Protein AF-A0A2D8N049-F1 (afdb_monomer)

Foldseek 3Di:
DDDDDDDDDDDDDDDDDDDDDPPDDPDDDPPDPDPEDEDDDDEDPAAAEHAEYEAEDQYEYEHQAEHEYNYEYAQFQYEYEYDPAYEYEYEAAYEQHAAQGEHEYEFANYEYEYDYAADHDPEYHALYEYEYEYAVGEYHELAEPEQHEHLYAYEYEYHDAYEYEYFEYYQDYLALQRGYEYEEAHEYEQDNNQHNVHNPPQCGQEYAWQDEYEHEQEEYEHADGGPVPHDHDDDAWRQHPVRFGTAYYYYPQGKYKYHWAFDPQAKDKDQDDPPDLRYQHAFIKIKHPFAPKGWTKIKMKTHCPHPPDQDFFALWQTKMAIDTMATAWIKMKTQHGVVSCVVSVHDQVLKFKWDDDPRWTDTQVWDADPVRSMTMRGTDGDGGMIITGNDGDGGDPPADWAAACQQVQAADRDLVSLVQLVCVVPVVHDGRLFVNNQQQQNPQDRDNVSSVQSCCVHPVVHDGGDPPHVWIDGDDVPPDHDTGHNDRDYID

Radius of gyration: 32.82 Å; Cα contacts (8 Å, |Δi|>4): 1382; chains: 1; bounding box: 80×51×100 Å

Secondary structure (DSSP, 8-state):
----------------------------------S-EE--SSPBPPP-S-S-EE--SS-EEEE-S-EEE-S-EE-TT-EEEE-TTPEEEE-S-EES-STT-EEEEEEESSEEEE-PSSS--EE--TT-EEEEEEES-EEEEEEEEE--SSS-EEEEEEETT-EEEEEEEE---SSGGG--EEEEEEEEEE----BTTBTT-TTTT-EE-SSEEEEEEEEEEEEE--TT-S--------B-TTS-BSEEEEETT-EEEEEEEE-SSS-EEESS-TT-SS---BTEEEEEEEES-EEEEEEEEEPTT-TTSPS-EEEEEEEEEEEEEE-SEEEEEEE--HHHHHHHT--GGG-EEEEEETTEEEE--PEEETTTTEEEEEEE---SEEEEEEEEPPPPPPPPPB-TT-TT-SSS--HHHHHHHHHHHHH--PPPSBHHHH-SS-SSS--HHHHHHHHHHHHH--PPPPSS-SS-BPPPSSS--S--BS------

Mean predicted aligned error: 14.97 Å

Solvent-accessible surface area (backbone atoms only — not comparable to full-atom values): 25333 Å² total; per-residue (Å²): 134,88,83,88,86,88,84,85,91,83,89,84,90,88,90,83,93,79,92,74,89,78,84,78,80,90,68,85,87,76,94,60,94,52,85,60,51,81,62,84,80,71,73,50,69,73,56,66,78,47,37,21,48,38,43,39,83,74,26,46,34,47,31,62,42,64,26,47,27,61,41,59,30,40,29,27,21,14,37,39,40,30,25,78,64,8,38,43,35,38,48,39,38,33,35,46,10,49,64,64,22,58,14,38,38,39,26,37,47,13,34,43,37,41,56,65,58,62,94,50,48,54,35,41,20,38,50,12,36,34,39,39,36,27,36,49,7,37,40,41,34,50,41,56,50,40,31,21,60,70,63,9,26,34,37,35,41,29,29,62,75,8,36,38,40,27,8,23,40,33,22,41,39,96,51,34,67,23,25,12,38,38,37,21,19,22,41,38,37,25,41,71,46,56,39,52,89,40,81,82,58,69,60,30,5,27,43,31,68,47,12,37,43,32,7,40,64,26,54,22,34,35,69,42,55,17,98,66,33,70,44,49,76,91,77,69,64,30,60,29,78,90,75,48,55,13,26,56,41,34,35,76,38,2,29,25,36,44,43,63,40,80,42,82,28,63,76,46,47,51,61,53,45,98,86,58,87,72,67,55,36,27,54,15,41,36,40,28,76,39,38,76,44,39,54,30,43,30,44,28,41,35,8,83,74,16,90,85,54,77,83,52,66,36,74,60,52,47,32,37,43,35,42,69,47,49,44,71,24,26,31,43,36,37,27,49,39,63,67,50,29,52,76,71,71,47,56,76,90,51,47,39,40,29,37,52,54,94,87,19,40,42,77,59,82,33,52,69,42,79,93,65,46,29,39,37,36,74,61,47,57,78,67,39,43,37,34,39,19,56,43,55,48,63,43,72,74,80,70,57,50,36,38,31,36,24,25,81,37,78,40,61,76,52,76,63,27,32,50,47,51,49,32,31,77,74,69,71,42,74,76,54,46,19,43,51,14,42,23,21,75,68,78,61,62,81,52,73,63,24,30,51,48,49,48,33,27,76,75,70,71,44,73,74,49,54,75,24,47,96,47,63,31,47,79,57,82,69,79,75,61,84,63,54,55,85,44,61,85,40,70,116

pLDDT: mean 78.13, std 20.25, range [21.97, 98.19]

Sequence (492 aa):
MKKLLAITVGALLAVGPGSAWAETFTGAISTDWHTGGNWSGGRVPNLTGVNGANITNGRTADVTRDTAFHGDFDMSNATVNITNGAQLTFHSNSWWGRPGTYSRINIIDATLSQAFGANSHFGMGNNGTAEMTLDNGVFLNSDTIKNGNDNSRMIINMLNDSLIDGSMLYLRHENPSRSGIIRGTGTITLSQKARPGNPGDTRAGHMRNNGRVEADGGLLAITSFGPGGLLDDNDWPVRMNDGNYAGWYASNGGELSLAALAWDGARINWGEPSSDSTVNVINSLGFFRASNPAGSLAGSLLAVDNGSVQPGLSNAVGVWNLSGATFTSADLEIRFDAQAASRLGVAEPDLKLFQFIDGGWVDLGAAVNRGRDIITARGITSLSQFAVAEGAVAPLPPLPVFLRGDPDGNGTVQLTDGIFLLNFLFLGGDSPGCFDAADADNNGTIQMTDGIYLLNYLFLGGAPPPEPFEGCGPDPAEPADKLGCESFSSCP

Structure (mmCIF, N/CA/C/O backbone):
data_AF-A0A2D8N049-F1
#
_entry.id   AF-A0A2D8N049-F1
#
loop_
_atom_site.group_PDB
_atom_site.id
_atom_site.type_symbol
_atom_site.label_atom_id
_atom_site.label_alt_id
_atom_site.label_comp_id
_atom_site.label_asym_id
_atom_site.label_entity_id
_atom_site.label_seq_id
_atom_site.pdbx_PDB_ins_code
_atom_site.Cartn_x
_atom_site.Cartn_y
_atom_site.Cartn_z
_atom_site.occupancy
_atom_site.B_iso_or_equiv
_atom_site.auth_seq_id
_atom_site.auth_comp_id
_atom_site.auth_asym_id
_atom_site.auth_atom_id
_atom_site.pdbx_PDB_model_num
ATOM 1 N N . MET A 1 1 ? -46.817 32.145 3.302 1.00 33.03 1 MET A N 1
ATOM 2 C CA . MET A 1 1 ? -47.670 31.448 2.310 1.00 33.03 1 MET A CA 1
ATOM 3 C C . MET A 1 1 ? -47.210 29.993 2.253 1.00 33.03 1 MET A C 1
ATOM 5 O O . MET A 1 1 ? -46.072 29.778 1.887 1.00 33.03 1 MET A O 1
ATOM 9 N N . LYS A 1 2 ? -47.926 29.089 2.950 1.00 27.33 2 LYS A N 1
ATOM 10 C CA . LYS A 1 2 ? -48.630 27.889 2.417 1.00 27.33 2 LYS A CA 1
ATOM 11 C C . LYS A 1 2 ? -47.679 26.884 1.717 1.00 27.33 2 LYS A C 1
ATOM 13 O O . LYS A 1 2 ? -47.081 27.252 0.724 1.00 27.33 2 LYS A O 1
ATOM 18 N N . LYS A 1 3 ? -47.553 25.612 2.127 1.00 28.89 3 LYS A N 1
ATOM 19 C CA . LYS A 1 3 ? -48.601 24.675 2.585 1.00 28.89 3 LYS A CA 1
ATOM 20 C C . LYS A 1 3 ? -48.090 23.590 3.553 1.00 28.89 3 LYS A C 1
ATOM 22 O O . LYS A 1 3 ? -47.014 23.039 3.371 1.00 28.89 3 LYS A O 1
ATOM 27 N N . LEU A 1 4 ? -48.975 23.275 4.502 1.00 25.58 4 LEU A N 1
ATOM 28 C CA . LEU A 1 4 ? -49.137 22.024 5.247 1.00 25.58 4 LEU A CA 1
ATOM 29 C C . LEU A 1 4 ? -49.405 20.852 4.284 1.00 25.58 4 LEU A C 1
ATOM 31 O O . LEU A 1 4 ? -50.152 21.041 3.320 1.00 25.58 4 LEU A O 1
ATOM 35 N N . LEU A 1 5 ? -48.979 19.638 4.642 1.00 25.19 5 LEU A N 1
ATOM 36 C CA . LEU A 1 5 ? -49.788 18.445 4.379 1.00 25.19 5 LEU A CA 1
ATOM 37 C C . LEU A 1 5 ? -49.654 17.437 5.528 1.00 25.19 5 LEU A C 1
ATOM 39 O O . LEU A 1 5 ? -48.567 16.968 5.846 1.00 25.19 5 LEU A O 1
ATOM 43 N N . ALA A 1 6 ? -50.794 17.165 6.155 1.00 24.06 6 ALA A N 1
ATOM 44 C CA . ALA A 1 6 ? -51.023 16.129 7.146 1.00 24.06 6 ALA A CA 1
ATOM 45 C C . ALA A 1 6 ? -51.630 14.901 6.451 1.00 24.06 6 ALA A C 1
ATOM 47 O O . ALA A 1 6 ? -52.465 15.080 5.565 1.00 24.06 6 ALA A O 1
ATOM 48 N N . ILE A 1 7 ? -51.263 13.690 6.880 1.00 25.75 7 ILE A N 1
ATOM 49 C CA . ILE A 1 7 ? -52.009 12.447 6.606 1.00 25.75 7 ILE A CA 1
ATOM 50 C C . ILE A 1 7 ? -51.963 11.604 7.897 1.00 25.75 7 ILE A C 1
ATOM 52 O O . ILE A 1 7 ? -50.892 11.175 8.306 1.00 25.75 7 ILE A O 1
ATOM 56 N N . THR A 1 8 ? -52.970 11.721 8.767 1.00 24.73 8 THR A N 1
ATOM 57 C CA . THR A 1 8 ? -54.138 10.831 8.988 1.00 24.73 8 THR A CA 1
ATOM 58 C C . THR A 1 8 ? -53.817 9.462 9.602 1.00 24.73 8 THR A C 1
ATOM 60 O O . THR A 1 8 ? -53.260 8.578 8.961 1.00 24.73 8 THR A O 1
ATOM 63 N N . VAL A 1 9 ? -54.262 9.295 10.852 1.00 24.02 9 VAL A N 1
ATOM 64 C CA . VAL A 1 9 ? -54.361 8.038 11.607 1.00 24.02 9 VAL A CA 1
ATOM 65 C C . VAL A 1 9 ? -55.525 7.201 11.068 1.00 24.02 9 VAL A C 1
ATOM 67 O O . VAL A 1 9 ? -56.626 7.721 10.896 1.00 24.02 9 VAL A O 1
ATOM 70 N N . GLY A 1 10 ? -55.305 5.900 10.876 1.00 25.27 10 GLY A N 1
ATOM 71 C CA . GLY A 1 10 ? -56.355 4.911 10.640 1.00 25.27 10 GLY A CA 1
ATOM 72 C C . GLY A 1 10 ? -55.959 3.566 11.245 1.00 25.27 10 GLY A C 1
ATOM 73 O O . GLY A 1 10 ? -54.978 2.963 10.825 1.00 25.27 10 GLY A O 1
ATOM 74 N N . ALA A 1 11 ? -56.716 3.112 12.242 1.00 25.50 11 ALA A N 1
ATOM 75 C CA . ALA A 1 11 ? -56.619 1.781 12.827 1.00 25.50 11 ALA A CA 1
ATOM 76 C C . ALA A 1 11 ? -57.795 0.920 12.340 1.00 25.50 11 ALA A C 1
ATOM 78 O O . ALA A 1 11 ? -58.932 1.361 12.490 1.00 25.50 11 ALA A O 1
ATOM 79 N N . LEU A 1 12 ? -57.537 -0.297 11.830 1.00 23.84 12 LEU A N 1
ATOM 80 C CA . LEU A 1 12 ? -58.365 -1.494 12.080 1.00 23.84 12 LEU A CA 1
ATOM 81 C C . LEU A 1 12 ? -57.677 -2.810 11.628 1.00 23.84 12 LEU A C 1
ATOM 83 O O . LEU A 1 12 ? -57.469 -3.051 10.446 1.00 23.84 12 LEU A O 1
ATOM 87 N N . LEU A 1 13 ? -57.334 -3.620 12.636 1.00 24.28 13 LEU A N 1
ATOM 88 C CA . LEU A 1 13 ? -57.283 -5.091 12.787 1.00 24.28 13 LEU A CA 1
ATOM 89 C C . LEU A 1 13 ? -57.446 -6.036 11.569 1.00 24.28 13 LEU A C 1
ATOM 91 O O . LEU A 1 13 ? -58.501 -6.053 10.945 1.00 24.28 13 LEU A O 1
ATOM 95 N N . ALA A 1 14 ? -56.514 -6.997 11.429 1.00 25.44 14 ALA A N 1
ATOM 96 C CA . ALA A 1 14 ? -56.786 -8.451 11.435 1.00 25.44 14 ALA A CA 1
ATOM 97 C C . ALA A 1 14 ? -55.479 -9.273 11.583 1.00 25.44 14 ALA A C 1
ATOM 99 O O . ALA A 1 14 ? -54.392 -8.804 11.268 1.00 25.44 14 ALA A O 1
ATOM 100 N N . VAL A 1 15 ? -55.615 -10.486 12.122 1.00 26.17 15 VAL A N 1
ATOM 101 C CA . VAL A 1 15 ? -54.620 -11.307 12.836 1.00 26.17 15 VAL A CA 1
ATOM 102 C C . VAL A 1 15 ? -53.973 -12.372 11.933 1.00 26.17 15 VAL A C 1
ATOM 104 O O . VAL A 1 15 ? -54.660 -12.968 11.109 1.00 26.17 15 VAL A O 1
ATOM 107 N N . GLY A 1 16 ? -52.695 -12.695 12.174 1.00 26.72 16 GLY A N 1
ATOM 108 C CA . GLY A 1 16 ? -52.032 -13.932 11.728 1.00 26.72 16 GLY A CA 1
ATOM 109 C C . GLY A 1 16 ? -50.666 -14.118 12.421 1.00 26.72 16 GLY A C 1
ATOM 110 O O . GLY A 1 16 ? -49.882 -13.173 12.410 1.00 26.72 16 GLY A O 1
ATOM 111 N N . PRO A 1 17 ? -50.374 -15.261 13.079 1.00 29.28 17 PRO A N 1
ATOM 112 C CA . PRO A 1 17 ? -49.278 -15.381 14.039 1.00 29.28 17 PRO A CA 1
ATOM 113 C C . PRO A 1 17 ? -47.945 -15.756 13.373 1.00 29.28 17 PRO A C 1
ATOM 115 O O . PRO A 1 17 ? -47.866 -16.703 12.597 1.00 29.28 17 PRO A O 1
ATOM 118 N N . GLY A 1 18 ? -46.884 -15.043 13.740 1.00 26.31 18 GLY A N 1
ATOM 119 C CA . GLY A 1 18 ? -45.500 -15.344 13.378 1.00 26.31 18 GLY A CA 1
ATOM 120 C C . GLY A 1 18 ? -44.576 -14.630 14.355 1.00 26.31 18 GLY A C 1
ATOM 121 O O . GLY A 1 18 ? -44.237 -13.468 14.180 1.00 26.31 18 GLY A O 1
ATOM 122 N N . SER A 1 19 ? -44.273 -15.305 15.453 1.00 29.30 19 SER A N 1
ATOM 123 C CA . SER A 1 19 ? -43.526 -14.818 16.609 1.00 29.30 19 SER A CA 1
ATOM 124 C C . SER A 1 19 ? -42.081 -14.413 16.292 1.00 29.30 19 SER A C 1
ATOM 126 O O . SER A 1 19 ? -41.258 -15.271 15.986 1.00 29.30 19 SER A O 1
ATOM 128 N N . ALA A 1 20 ? -41.752 -13.142 16.526 1.00 26.17 20 ALA A N 1
ATOM 129 C CA . ALA A 1 20 ? -40.464 -12.712 17.067 1.00 26.17 20 ALA A CA 1
ATOM 130 C C . ALA A 1 20 ? -40.744 -11.530 18.006 1.00 26.17 20 ALA A C 1
ATOM 132 O O . ALA A 1 20 ? -41.286 -10.505 17.598 1.00 26.17 20 ALA A O 1
ATOM 133 N N . TRP A 1 21 ? -40.483 -11.729 19.294 1.00 22.88 21 TRP A N 1
ATOM 134 C CA . TRP A 1 21 ? -40.840 -10.806 20.365 1.00 22.88 21 TRP A CA 1
ATOM 135 C C . TRP A 1 21 ? -40.022 -9.515 20.256 1.00 22.88 21 TRP A C 1
ATOM 137 O O . TRP A 1 21 ? -38.858 -9.472 20.642 1.00 22.88 21 TRP A O 1
ATOM 147 N N . ALA A 1 22 ? -40.641 -8.451 19.746 1.00 25.11 22 ALA A N 1
ATOM 148 C CA . ALA A 1 22 ? -40.212 -7.087 20.018 1.00 25.11 22 ALA A CA 1
ATOM 149 C C . ALA A 1 22 ? -40.768 -6.694 21.394 1.00 25.11 22 ALA A C 1
ATOM 151 O O . ALA A 1 22 ? -41.909 -6.241 21.511 1.00 25.11 22 ALA A O 1
ATOM 152 N N . GLU A 1 23 ? -39.988 -6.902 22.455 1.00 23.80 23 GLU A N 1
ATOM 153 C CA . GLU A 1 23 ? -40.324 -6.342 23.763 1.00 23.80 23 GLU A CA 1
ATOM 154 C C . GLU A 1 23 ? -40.188 -4.819 23.697 1.00 23.80 23 GLU A C 1
ATOM 156 O O . GLU A 1 23 ? -39.105 -4.238 23.744 1.00 23.80 23 GLU A O 1
ATOM 161 N N . THR A 1 24 ? -41.337 -4.169 23.537 1.00 23.61 24 THR A N 1
ATOM 162 C CA . THR A 1 24 ? -41.488 -2.724 23.651 1.00 23.61 24 THR A CA 1
ATOM 163 C C . THR A 1 24 ? -41.603 -2.418 25.141 1.00 23.61 24 THR A C 1
ATOM 165 O O . THR A 1 24 ? -42.672 -2.580 25.722 1.00 23.61 24 THR A O 1
ATOM 168 N N . PHE A 1 25 ? -40.512 -2.014 25.791 1.00 24.45 25 PHE A N 1
ATOM 169 C CA . PHE A 1 25 ? -40.596 -1.513 27.163 1.00 24.45 25 PHE A CA 1
ATOM 170 C C . PHE A 1 25 ? -41.003 -0.040 27.154 1.00 24.45 25 PHE A C 1
ATOM 172 O O . PHE A 1 25 ? -40.200 0.858 26.911 1.00 24.45 25 PHE A O 1
ATOM 179 N N . THR A 1 26 ? -42.275 0.206 27.460 1.00 28.19 26 THR A N 1
ATOM 180 C CA . THR A 1 26 ? -42.757 1.484 27.989 1.00 28.19 26 THR A CA 1
ATOM 181 C C . THR A 1 26 ? -42.304 1.607 29.444 1.00 28.19 26 THR A C 1
ATOM 183 O O . THR A 1 26 ? -43.016 1.204 30.362 1.00 28.19 26 THR A O 1
ATOM 186 N N . GLY A 1 27 ? -41.094 2.119 29.655 1.00 24.00 27 GLY A N 1
ATOM 187 C CA . GLY A 1 27 ? -40.600 2.568 30.956 1.00 24.00 27 GLY A CA 1
ATOM 188 C C . GLY A 1 27 ? -40.474 4.088 30.949 1.00 24.00 27 GLY A C 1
ATOM 189 O O . GLY A 1 27 ? -39.972 4.656 29.983 1.00 24.00 27 GLY A O 1
ATOM 190 N N . ALA A 1 28 ? -40.984 4.746 31.988 1.00 21.97 28 ALA A N 1
ATOM 191 C CA . ALA A 1 28 ? -40.998 6.198 32.116 1.00 21.97 28 ALA A CA 1
ATOM 192 C C . ALA A 1 28 ? -39.602 6.823 31.933 1.00 21.97 28 ALA A C 1
ATOM 194 O O . ALA A 1 28 ? -38.614 6.354 32.496 1.00 21.97 28 ALA A O 1
ATOM 195 N N . ILE A 1 29 ? -39.558 7.914 31.166 1.00 29.89 29 ILE A N 1
ATOM 196 C CA . ILE A 1 29 ? -38.411 8.815 31.041 1.00 29.89 29 ILE A CA 1
ATOM 197 C C . ILE A 1 29 ? -38.197 9.463 32.417 1.00 29.89 29 ILE A C 1
ATOM 199 O O . ILE A 1 29 ? -38.964 10.339 32.812 1.00 29.89 29 ILE A O 1
ATOM 203 N N . SER A 1 30 ? -37.183 9.017 33.160 1.00 24.86 30 SER A N 1
ATOM 204 C CA . SER A 1 30 ? -36.679 9.740 34.331 1.00 24.86 30 SER A CA 1
ATOM 205 C C . SER A 1 30 ? -35.732 10.820 33.817 1.00 24.86 30 SER A C 1
ATOM 207 O O . SER A 1 30 ? -34.602 10.553 33.417 1.00 24.86 30 SER A O 1
ATOM 209 N N . THR A 1 31 ? -36.226 12.056 33.780 1.00 25.30 31 THR A N 1
ATOM 210 C CA . THR A 1 31 ? -35.389 13.256 33.774 1.00 25.30 31 THR A CA 1
ATOM 211 C C . THR A 1 31 ? -34.845 13.459 35.183 1.00 25.30 31 THR A C 1
ATOM 213 O O . THR A 1 31 ? -35.266 14.378 35.877 1.00 25.30 31 THR A O 1
ATOM 216 N N . ASP A 1 32 ? -33.946 12.591 35.629 1.00 23.84 32 ASP A N 1
ATOM 217 C CA . ASP A 1 32 ? -33.210 12.815 36.864 1.00 23.84 32 ASP A CA 1
ATOM 218 C C . ASP A 1 32 ? -31.721 12.806 36.551 1.00 23.84 32 ASP A C 1
ATOM 220 O O . ASP A 1 32 ? -31.189 11.909 35.894 1.00 23.84 32 ASP A O 1
ATOM 224 N N . TRP A 1 33 ? -31.059 13.850 37.035 1.00 25.53 33 TRP A N 1
ATOM 225 C CA . TRP A 1 33 ? -29.618 13.909 37.202 1.00 25.53 33 TRP A CA 1
ATOM 226 C C . TRP A 1 33 ? -29.176 12.737 38.086 1.00 25.53 33 TRP A C 1
ATOM 228 O O . TRP A 1 33 ? -29.077 12.869 39.303 1.00 25.53 33 TRP A O 1
ATOM 238 N N . HIS A 1 34 ? -28.932 11.574 37.491 1.00 30.17 34 HIS A N 1
ATOM 239 C CA . HIS A 1 34 ? -28.387 10.435 38.216 1.00 30.17 34 HIS A CA 1
ATOM 240 C C . HIS A 1 34 ? -26.868 10.531 38.222 1.00 30.17 34 HIS A C 1
ATOM 242 O O . HIS A 1 34 ? -26.206 10.368 37.201 1.00 30.17 34 HIS A O 1
ATOM 248 N N . THR A 1 35 ? -26.304 10.779 39.398 1.00 34.09 35 THR A N 1
ATOM 249 C CA . THR A 1 35 ? -24.922 10.426 39.705 1.00 34.09 35 THR A CA 1
ATOM 250 C C . THR A 1 35 ? -24.787 8.900 39.645 1.00 34.09 35 THR A C 1
ATOM 252 O O . THR A 1 35 ? -25.097 8.228 40.623 1.00 34.09 35 THR A O 1
ATOM 255 N N . GLY A 1 36 ? -24.338 8.362 38.507 1.00 39.25 36 GLY A N 1
ATOM 256 C CA . GLY A 1 36 ? -23.807 7.001 38.365 1.00 39.25 36 GLY A CA 1
ATOM 257 C C . GLY A 1 36 ? -24.826 5.853 38.422 1.00 39.25 36 GLY A C 1
ATOM 258 O O . GLY A 1 36 ? -25.293 5.458 39.487 1.00 39.25 36 GLY A O 1
ATOM 259 N N . GLY A 1 37 ? -25.084 5.220 37.273 1.00 47.78 37 GLY A N 1
ATOM 260 C CA . GLY A 1 37 ? -25.788 3.935 37.192 1.00 47.78 37 GLY A CA 1
ATOM 261 C C . GLY A 1 37 ? -24.821 2.762 36.989 1.00 47.78 37 GLY A C 1
ATOM 262 O O . GLY A 1 37 ? -24.225 2.623 35.920 1.00 47.78 37 GLY A O 1
ATOM 263 N N . ASN A 1 38 ? -24.682 1.891 37.995 1.00 47.41 38 ASN A N 1
ATOM 264 C CA . ASN A 1 38 ? -24.050 0.576 37.839 1.00 47.41 38 ASN A CA 1
ATOM 265 C C . ASN A 1 38 ? -25.095 -0.418 37.340 1.00 47.41 38 ASN A C 1
ATOM 267 O O . ASN A 1 38 ? -25.971 -0.829 38.099 1.00 47.41 38 ASN A O 1
ATOM 271 N N . TRP A 1 39 ? -24.996 -0.840 36.085 1.00 46.53 39 TRP A N 1
ATOM 272 C CA . TRP A 1 39 ? -25.885 -1.873 35.565 1.00 46.53 39 TRP A CA 1
ATOM 273 C C . TRP A 1 39 ? -25.312 -3.247 35.950 1.00 46.53 39 TRP A C 1
ATOM 275 O O . TRP A 1 39 ? -24.093 -3.447 35.878 1.00 46.53 39 TRP A O 1
ATOM 285 N N . SER A 1 40 ? -26.160 -4.198 36.362 1.00 38.66 40 SER A N 1
ATOM 286 C CA . SER A 1 40 ? -25.823 -5.614 36.597 1.00 38.66 40 SER A CA 1
ATOM 287 C C . SER A 1 40 ? -26.931 -6.573 36.135 1.00 38.66 40 SER A C 1
ATOM 289 O O . SER A 1 40 ? -27.884 -6.826 36.852 1.00 38.66 40 SER A O 1
ATOM 291 N N . GLY A 1 41 ? -26.798 -7.114 34.914 1.00 39.12 41 GLY A N 1
ATOM 292 C CA . GLY A 1 41 ? -27.696 -8.107 34.293 1.00 39.12 41 GLY A CA 1
ATOM 293 C C . GLY A 1 41 ? -28.372 -7.617 32.996 1.00 39.12 41 GLY A C 1
ATOM 294 O O . GLY A 1 41 ? -28.605 -6.422 32.849 1.00 39.12 41 GLY A O 1
ATOM 295 N N . GLY A 1 42 ? -28.672 -8.531 32.057 1.00 52.19 42 GLY A N 1
ATOM 296 C CA . GLY A 1 42 ? -29.509 -8.287 30.859 1.00 52.19 42 GLY A CA 1
ATOM 297 C C . GLY A 1 42 ? -28.897 -7.463 29.702 1.00 52.19 42 GLY A C 1
ATOM 298 O O . GLY A 1 42 ? -27.705 -7.156 29.703 1.00 52.19 42 GLY A O 1
ATOM 299 N N . ARG A 1 43 ? -29.729 -7.123 28.697 1.00 49.09 43 ARG A N 1
ATOM 300 C CA . ARG A 1 43 ? -29.451 -6.111 27.649 1.00 49.09 43 ARG A CA 1
ATOM 301 C C . ARG A 1 43 ? -29.689 -4.722 28.247 1.00 49.09 43 ARG A C 1
ATOM 303 O O . ARG A 1 43 ? -30.706 -4.520 28.907 1.00 49.09 43 ARG A O 1
ATOM 310 N N . VAL A 1 44 ? -28.772 -3.777 28.039 1.00 55.66 44 VAL A N 1
ATOM 311 C CA . VAL A 1 44 ? -28.948 -2.401 28.542 1.00 55.66 44 VAL A CA 1
ATOM 312 C C . VAL A 1 44 ? -29.981 -1.671 27.662 1.00 55.66 44 VAL A C 1
ATOM 314 O O . VAL A 1 44 ? -29.906 -1.809 26.439 1.00 55.66 44 VAL A O 1
ATOM 317 N N . PRO A 1 45 ? -30.952 -0.925 28.233 1.00 60.16 45 PRO A N 1
ATOM 318 C CA . PRO A 1 45 ? -31.902 -0.126 27.455 1.00 60.16 45 PRO A CA 1
ATOM 319 C C . PRO A 1 45 ? -31.210 0.900 26.549 1.00 60.16 45 PRO A C 1
ATOM 321 O O . PRO A 1 45 ? -30.058 1.262 26.784 1.00 60.16 45 PRO A O 1
ATOM 324 N N . ASN A 1 46 ? -31.944 1.415 25.556 1.00 56.97 46 ASN A N 1
ATOM 325 C CA . ASN A 1 46 ? -31.488 2.520 24.709 1.00 56.97 46 ASN A CA 1
ATOM 326 C C . ASN A 1 46 ? -31.088 3.713 25.594 1.00 56.97 46 ASN A C 1
ATOM 328 O O . ASN A 1 46 ? -31.919 4.235 26.341 1.00 56.97 46 ASN A O 1
ATOM 332 N N . LEU A 1 47 ? -29.813 4.091 25.555 1.00 57.75 47 LEU A N 1
ATOM 333 C CA . LEU A 1 47 ? -29.261 5.132 26.417 1.00 57.75 47 LEU A CA 1
ATOM 334 C C . LEU A 1 47 ? -29.697 6.495 25.860 1.00 57.75 47 LEU A C 1
ATOM 336 O O . LEU A 1 47 ? -29.544 6.749 24.676 1.00 57.75 47 LEU A O 1
ATOM 340 N N . THR A 1 48 ? -30.276 7.368 26.687 1.00 53.28 48 THR A N 1
ATOM 341 C CA . THR A 1 48 ? -30.578 8.763 26.316 1.00 53.28 48 THR A CA 1
ATOM 342 C C . THR A 1 48 ? -30.301 9.671 27.512 1.00 53.28 48 THR A C 1
ATOM 344 O O . THR A 1 48 ? -30.922 9.488 28.556 1.00 53.28 48 THR A O 1
ATOM 347 N N . GLY A 1 49 ? -29.392 10.645 27.372 1.00 48.56 49 GLY A N 1
ATOM 348 C CA . GLY A 1 49 ? -29.147 11.688 28.386 1.00 48.56 49 GLY A CA 1
ATOM 349 C C . GLY A 1 49 ? -28.557 11.209 29.722 1.00 48.56 49 GLY A C 1
ATOM 350 O O . GLY A 1 49 ? -28.967 11.696 30.772 1.00 48.56 49 GLY A O 1
ATOM 351 N N . VAL A 1 50 ? -27.627 10.248 29.707 1.00 50.47 50 VAL A N 1
ATOM 352 C CA . VAL A 1 50 ? -27.075 9.620 30.923 1.00 50.47 50 VAL A CA 1
ATOM 353 C C . VAL A 1 50 ? -25.747 10.274 31.337 1.00 50.47 50 VAL A C 1
ATOM 355 O O . VAL A 1 50 ? -24.827 10.354 30.532 1.00 50.47 50 VAL A O 1
ATOM 358 N N . ASN A 1 51 ? -25.592 10.666 32.608 1.00 45.19 51 ASN A N 1
ATOM 359 C CA . ASN A 1 51 ? -24.311 11.126 33.172 1.00 45.19 51 ASN A CA 1
ATOM 360 C C . ASN A 1 51 ? -23.553 9.972 33.844 1.00 45.19 51 ASN A C 1
ATOM 362 O O . ASN A 1 51 ? -23.859 9.588 34.971 1.00 45.19 51 ASN A O 1
ATOM 366 N N . GLY A 1 52 ? -22.555 9.432 33.136 1.00 50.84 52 GLY A N 1
ATOM 367 C CA . GLY A 1 52 ? -21.741 8.295 33.576 1.00 50.84 52 GLY A CA 1
ATOM 368 C C . GLY A 1 52 ? -22.494 6.959 33.527 1.00 50.84 52 GLY A C 1
ATOM 369 O O . GLY A 1 52 ? -23.562 6.794 34.118 1.00 50.84 52 GLY A O 1
ATOM 370 N N . ALA A 1 53 ? -21.930 5.971 32.832 1.00 58.28 53 ALA A N 1
ATOM 371 C CA . ALA A 1 53 ? -22.489 4.624 32.764 1.00 58.28 53 ALA A CA 1
ATOM 372 C C . ALA A 1 53 ? -21.385 3.570 32.837 1.00 58.28 53 ALA A C 1
ATOM 374 O O . ALA A 1 53 ? -20.371 3.672 32.151 1.00 58.28 53 ALA A O 1
ATOM 375 N N . ASN A 1 54 ? -21.621 2.535 33.645 1.00 63.44 54 ASN A N 1
ATOM 376 C CA . ASN A 1 54 ? -20.758 1.361 33.714 1.00 63.44 54 ASN A CA 1
ATOM 377 C C . ASN A 1 54 ? -21.463 0.178 33.041 1.00 63.44 54 ASN A C 1
ATOM 379 O O . ASN A 1 54 ? -22.478 -0.326 33.540 1.00 63.44 54 ASN A O 1
ATOM 383 N N . ILE A 1 55 ? -20.923 -0.266 31.908 1.00 69.75 55 ILE A N 1
ATOM 384 C CA . ILE A 1 55 ? -21.417 -1.399 31.122 1.00 69.75 55 ILE A CA 1
ATOM 385 C C . ILE A 1 55 ? -20.386 -2.510 31.244 1.00 69.75 55 ILE A C 1
ATOM 387 O O . ILE A 1 55 ? -19.323 -2.446 30.650 1.00 69.75 55 ILE A O 1
ATOM 391 N N . THR A 1 56 ? -20.662 -3.530 32.050 1.00 70.75 56 THR A N 1
ATOM 392 C CA . THR A 1 56 ? -19.642 -4.532 32.383 1.00 70.75 56 THR A CA 1
ATOM 393 C C . THR A 1 56 ? -20.189 -5.955 32.406 1.00 70.75 56 THR A C 1
ATOM 395 O O . THR A 1 56 ? -21.396 -6.173 32.270 1.00 70.75 56 THR A O 1
ATOM 398 N N . ASN A 1 57 ? -19.313 -6.937 32.637 1.00 73.38 57 ASN A N 1
ATOM 399 C CA . ASN A 1 57 ? -19.669 -8.339 32.903 1.00 73.38 57 ASN A CA 1
ATOM 400 C C . ASN A 1 57 ? -20.435 -9.024 31.753 1.00 73.38 57 ASN A C 1
ATOM 402 O O . ASN A 1 57 ? -21.500 -9.600 31.963 1.00 73.38 57 ASN A O 1
ATOM 406 N N . GLY A 1 58 ? -19.890 -8.953 30.541 1.00 72.88 58 GLY A N 1
ATOM 407 C CA . GLY A 1 58 ? -20.371 -9.628 29.333 1.00 72.88 58 GLY A CA 1
ATOM 408 C C . GLY A 1 58 ? -21.571 -8.966 28.656 1.00 72.88 58 GLY A C 1
ATOM 409 O O . GLY A 1 58 ? -22.237 -9.606 27.846 1.00 72.88 58 GLY A O 1
ATOM 410 N N . ARG A 1 59 ? -21.912 -7.721 29.008 1.00 73.81 59 ARG A N 1
ATOM 411 C CA . ARG A 1 59 ? -23.146 -7.083 28.527 1.00 73.81 59 ARG A CA 1
ATOM 412 C C . ARG A 1 59 ? -23.009 -6.399 27.187 1.00 73.81 59 ARG A C 1
ATOM 414 O O . ARG A 1 59 ? -21.930 -5.967 26.809 1.00 73.81 59 ARG A O 1
ATOM 421 N N . THR A 1 60 ? -24.154 -6.271 26.521 1.00 79.88 60 THR A N 1
ATOM 422 C CA . THR A 1 60 ? -24.305 -5.506 25.285 1.00 79.88 60 THR A CA 1
ATOM 423 C C . THR A 1 60 ? -25.230 -4.317 25.518 1.00 79.88 60 THR A C 1
ATOM 425 O O . THR A 1 60 ? -26.283 -4.462 26.150 1.00 79.88 60 THR A O 1
ATOM 428 N N . ALA A 1 61 ? -24.829 -3.153 25.017 1.00 78.56 61 ALA A N 1
ATOM 429 C CA . ALA A 1 61 ? -25.646 -1.951 24.978 1.00 78.56 61 ALA A CA 1
ATOM 430 C C . ALA A 1 61 ? -25.758 -1.433 23.548 1.00 78.56 61 ALA A C 1
ATOM 432 O O . ALA A 1 61 ? -24.769 -1.417 22.818 1.00 78.56 61 ALA A O 1
ATOM 433 N N . ASP A 1 62 ? -26.954 -0.988 23.177 1.00 81.56 62 ASP A N 1
ATOM 434 C CA . ASP A 1 62 ? -27.241 -0.489 21.838 1.00 81.56 62 ASP A CA 1
ATOM 435 C C . ASP A 1 62 ? -27.634 0.986 21.906 1.00 81.56 62 ASP A C 1
ATOM 437 O O . ASP A 1 62 ? -28.605 1.367 22.564 1.00 81.56 62 ASP A O 1
ATOM 441 N N . VAL A 1 63 ? -26.868 1.811 21.204 1.00 81.88 63 VAL A N 1
ATOM 442 C CA . VAL A 1 63 ? -27.080 3.241 21.027 1.00 81.88 63 VAL A CA 1
ATOM 443 C C . VAL A 1 63 ? -27.661 3.437 19.631 1.00 81.88 63 VAL A C 1
ATOM 445 O O . VAL A 1 63 ? -26.986 3.244 18.624 1.00 81.88 63 VAL A O 1
ATOM 448 N N . THR A 1 64 ? -28.950 3.770 19.571 1.00 80.94 64 THR A N 1
ATOM 449 C CA . THR A 1 64 ? -29.702 3.944 18.304 1.00 80.94 64 THR A CA 1
ATOM 450 C C . THR A 1 64 ? -30.209 5.373 18.116 1.00 80.94 64 THR A C 1
ATOM 452 O O . THR A 1 64 ? -30.942 5.668 17.170 1.00 80.94 64 THR A O 1
ATOM 455 N N . ARG A 1 65 ? -29.854 6.256 19.055 1.00 77.44 65 ARG A N 1
ATOM 456 C CA . ARG A 1 65 ? -30.145 7.688 19.070 1.00 77.44 65 ARG A CA 1
ATOM 457 C C . ARG A 1 65 ? -28.978 8.431 19.696 1.00 77.44 65 ARG A C 1
ATOM 459 O O . ARG A 1 65 ? -28.208 7.848 20.462 1.00 77.44 65 ARG A O 1
ATOM 466 N N . ASP A 1 66 ? -28.903 9.720 19.408 1.00 81.94 66 ASP A N 1
ATOM 467 C CA . ASP A 1 66 ? -27.853 10.576 19.940 1.00 81.94 66 ASP A CA 1
ATOM 468 C C . ASP A 1 66 ? -27.805 10.516 21.465 1.00 81.94 66 ASP A C 1
ATOM 470 O O . ASP A 1 66 ? -28.806 10.697 22.165 1.00 81.94 66 ASP A O 1
ATOM 474 N N . THR A 1 67 ? -26.615 10.226 21.973 1.00 75.88 67 THR A N 1
ATOM 475 C CA . THR A 1 67 ? -26.350 10.000 23.388 1.00 75.88 67 THR A CA 1
ATOM 476 C C . THR A 1 67 ? -25.059 10.699 23.757 1.00 75.88 67 THR A C 1
ATOM 478 O O . THR A 1 67 ? -24.075 10.628 23.027 1.00 75.88 67 THR A O 1
ATOM 481 N N . ALA A 1 68 ? -25.036 11.355 24.910 1.00 74.81 68 ALA A N 1
ATOM 482 C CA . ALA A 1 68 ? -23.827 11.950 25.454 1.00 74.81 68 ALA A CA 1
ATOM 483 C C . ALA A 1 68 ? -23.637 11.508 26.904 1.00 74.81 68 ALA A C 1
ATOM 485 O O . ALA A 1 68 ? -24.620 11.414 27.640 1.00 74.81 68 ALA A O 1
ATOM 486 N N . PHE A 1 69 ? -22.385 11.269 27.296 1.00 70.12 69 PHE A N 1
ATOM 487 C CA . PHE A 1 69 ? -21.991 11.001 28.677 1.00 70.12 69 PHE A CA 1
ATOM 488 C C . PHE A 1 69 ? -21.118 12.133 29.220 1.00 70.12 69 PHE A C 1
ATOM 490 O O . PHE A 1 69 ? -20.062 12.437 28.653 1.00 70.12 69 PHE A O 1
ATOM 497 N N . HIS A 1 70 ? -21.531 12.722 30.348 1.00 62.91 70 HIS A N 1
ATOM 498 C CA . HIS A 1 70 ? -20.682 13.574 31.188 1.00 62.91 70 HIS A CA 1
ATOM 499 C C . HIS A 1 70 ? -20.316 12.784 32.453 1.00 62.91 70 HIS A C 1
ATOM 501 O O . HIS A 1 70 ? -21.146 12.589 33.338 1.00 62.91 70 HIS A O 1
ATOM 507 N N . GLY A 1 71 ? -19.097 12.249 32.505 1.00 60.09 71 GLY A N 1
ATOM 508 C CA . GLY A 1 71 ? -18.593 11.383 33.579 1.00 60.09 71 GLY A CA 1
ATOM 509 C C . GLY A 1 71 ? -17.782 10.191 33.062 1.00 60.09 71 GLY A C 1
ATOM 510 O O . GLY A 1 71 ? -17.837 9.854 31.876 1.00 60.09 71 GLY A O 1
ATOM 511 N N . ASP A 1 72 ? -17.002 9.564 33.941 1.00 64.75 72 ASP A N 1
ATOM 512 C CA . ASP A 1 72 ? -16.211 8.393 33.562 1.00 64.75 72 ASP A CA 1
ATOM 513 C C . ASP A 1 72 ? -17.122 7.273 33.038 1.00 64.75 72 ASP A C 1
ATOM 515 O O . ASP A 1 72 ? -18.196 7.008 33.589 1.00 64.75 72 ASP A O 1
ATOM 519 N N . PHE A 1 73 ? -16.693 6.628 31.957 1.00 70.56 73 PHE A N 1
ATOM 520 C CA . PHE A 1 73 ? -17.426 5.540 31.319 1.00 70.56 73 PHE A CA 1
ATOM 521 C C . PHE A 1 73 ? -16.568 4.269 31.321 1.00 70.56 73 PHE A C 1
ATOM 523 O O . PHE A 1 73 ? -15.490 4.251 30.722 1.00 70.56 73 PHE A O 1
ATOM 530 N N . ASP A 1 74 ? -17.027 3.220 32.013 1.00 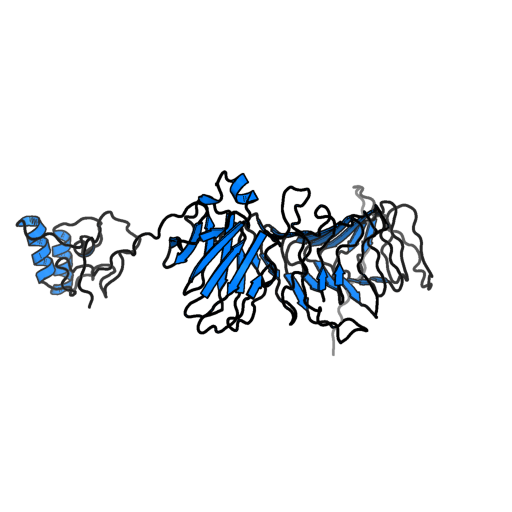72.31 74 ASP A N 1
ATOM 531 C CA . ASP A 1 74 ? -16.348 1.918 32.113 1.00 72.31 74 ASP A CA 1
ATOM 532 C C . ASP A 1 74 ? -17.093 0.880 31.267 1.00 72.31 74 ASP A C 1
ATOM 534 O O . ASP A 1 74 ? -18.254 0.565 31.543 1.00 72.31 74 ASP A O 1
ATOM 538 N N . MET A 1 75 ? -16.415 0.315 30.264 1.00 77.19 75 MET A N 1
ATOM 539 C CA . MET A 1 75 ? -16.953 -0.772 29.440 1.00 77.19 75 MET A CA 1
ATOM 540 C C . MET A 1 75 ? -16.263 -2.131 29.616 1.00 77.19 75 MET A C 1
ATOM 542 O O . MET A 1 75 ? -16.172 -2.924 28.683 1.00 77.19 75 MET A O 1
ATOM 546 N N . SER A 1 76 ? -15.753 -2.406 30.815 1.00 76.75 76 SER A N 1
ATOM 547 C CA . SER A 1 76 ? -15.064 -3.653 31.168 1.00 76.75 76 SER A CA 1
ATOM 548 C C . SER A 1 76 ? -15.808 -4.918 30.776 1.00 76.75 76 SER A C 1
ATOM 550 O O . SER A 1 76 ? -16.783 -5.297 31.430 1.00 76.75 76 SER A O 1
ATOM 552 N N . ASN A 1 77 ? -15.259 -5.661 29.813 1.00 80.69 77 ASN A N 1
ATOM 553 C CA . ASN A 1 77 ? -15.850 -6.916 29.358 1.00 80.69 77 ASN A CA 1
ATOM 554 C C . ASN A 1 77 ? -17.266 -6.690 28.805 1.00 80.69 77 ASN A C 1
ATOM 556 O O . ASN A 1 77 ? -18.206 -7.355 29.228 1.00 80.69 77 ASN A O 1
ATOM 560 N N . ALA A 1 78 ? -17.454 -5.696 27.941 1.00 79.12 78 ALA A N 1
ATOM 561 C CA . ALA A 1 78 ? -18.753 -5.367 27.365 1.00 79.12 78 ALA A CA 1
ATOM 562 C C . ALA A 1 78 ? -18.671 -5.076 25.866 1.00 79.12 78 ALA A C 1
ATOM 564 O O . ALA A 1 78 ? -17.597 -4.861 25.314 1.00 79.12 78 ALA A O 1
ATOM 565 N N . THR A 1 79 ? -19.831 -5.080 25.215 1.00 84.62 79 THR A N 1
ATOM 566 C CA . THR A 1 79 ? -20.027 -4.676 23.823 1.00 84.62 79 THR A CA 1
ATOM 567 C C . THR A 1 79 ? -20.936 -3.451 23.767 1.00 84.62 79 THR A C 1
ATOM 569 O O . THR A 1 79 ? -22.000 -3.435 24.386 1.00 84.62 79 THR A O 1
ATOM 572 N N . VAL A 1 80 ? -20.546 -2.428 23.015 1.00 85.69 80 VAL A N 1
ATOM 573 C CA . VAL A 1 80 ? -21.402 -1.277 22.707 1.00 85.69 80 VAL A CA 1
ATOM 574 C C . VAL A 1 80 ? -21.592 -1.199 21.202 1.00 85.69 80 VAL A C 1
ATOM 576 O O . VAL A 1 80 ? -20.616 -1.108 20.466 1.00 85.69 80 VAL A O 1
ATOM 579 N N . ASN A 1 81 ? -22.837 -1.220 20.741 1.00 87.88 81 ASN A N 1
ATOM 580 C CA . ASN A 1 81 ? -23.170 -1.012 19.337 1.00 87.88 81 ASN A CA 1
ATOM 581 C C . ASN A 1 81 ? -23.756 0.387 19.173 1.00 87.88 81 ASN A C 1
ATOM 583 O O . ASN A 1 81 ? -24.694 0.747 19.879 1.00 87.88 81 ASN A O 1
ATOM 587 N N . ILE A 1 82 ? -23.227 1.163 18.239 1.00 89.19 82 ILE A N 1
ATOM 588 C CA . ILE A 1 82 ? -23.749 2.470 17.850 1.00 89.19 82 ILE A CA 1
ATOM 589 C C . ILE A 1 82 ? -24.217 2.319 16.409 1.00 89.19 82 ILE A C 1
ATOM 591 O O .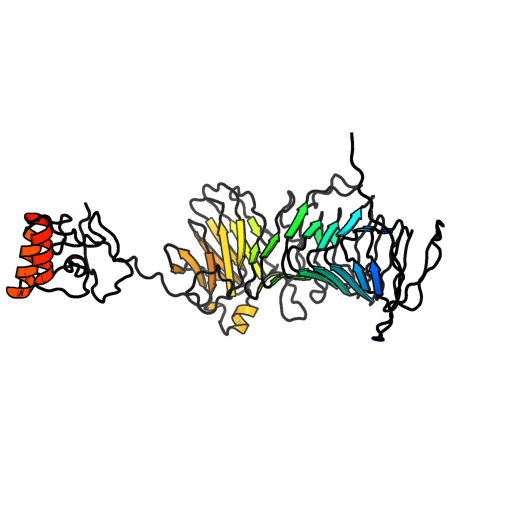 ILE A 1 82 ? -23.435 1.906 15.555 1.00 89.19 82 ILE A O 1
ATOM 595 N N . THR A 1 83 ? -25.502 2.565 16.164 1.00 90.44 83 THR A N 1
ATOM 596 C CA . THR A 1 83 ? -26.153 2.235 14.887 1.00 90.44 83 THR A CA 1
ATOM 597 C C . THR A 1 83 ? -27.183 3.285 14.481 1.00 90.44 83 THR A C 1
ATOM 599 O O . THR A 1 83 ? -27.548 4.144 15.286 1.00 90.44 83 THR A O 1
ATOM 602 N N . ASN A 1 84 ? -27.713 3.178 13.257 1.00 87.38 84 ASN A N 1
ATOM 603 C CA . ASN A 1 84 ? -28.869 3.951 12.784 1.00 87.38 84 ASN A CA 1
ATOM 604 C C . ASN A 1 84 ? -28.638 5.476 12.808 1.00 87.38 84 ASN A C 1
ATOM 606 O O . ASN A 1 84 ? -29.496 6.240 13.254 1.00 87.38 84 ASN A O 1
ATOM 610 N N . GLY A 1 85 ? -27.456 5.922 12.377 1.00 87.12 85 GLY A N 1
ATOM 611 C CA . GLY A 1 85 ? -27.089 7.338 12.337 1.00 87.12 85 GLY A CA 1
ATOM 612 C C . GLY A 1 85 ? -26.841 7.968 13.705 1.00 87.12 85 GLY A C 1
ATOM 613 O O . GLY A 1 85 ? -26.655 9.178 13.779 1.00 87.12 85 GLY A O 1
ATOM 614 N N . ALA A 1 86 ? -26.857 7.186 14.788 1.00 85.31 86 ALA A N 1
ATOM 615 C CA . ALA A 1 86 ? -26.705 7.718 16.131 1.00 85.31 86 ALA A CA 1
ATOM 616 C C . ALA A 1 86 ? -25.306 8.290 16.367 1.00 85.31 86 ALA A C 1
ATOM 618 O O . ALA A 1 86 ? -24.295 7.700 15.973 1.00 85.31 86 ALA A O 1
ATOM 619 N N . GLN A 1 87 ? -25.252 9.399 17.099 1.00 87.69 87 GLN A N 1
ATOM 620 C CA . GLN A 1 87 ? -24.014 9.947 17.623 1.00 87.69 87 GLN A CA 1
ATOM 621 C C . GLN A 1 87 ? -23.850 9.607 19.107 1.00 87.69 87 GLN A C 1
ATOM 623 O O . GLN A 1 87 ? -24.608 10.082 19.952 1.00 87.69 87 GLN A O 1
ATOM 628 N N . LEU A 1 88 ? -22.811 8.848 19.454 1.00 83.75 88 LEU A N 1
ATOM 629 C CA . LEU A 1 88 ? -22.386 8.696 20.843 1.00 83.75 88 LEU A CA 1
ATOM 630 C C . LEU A 1 88 ? -21.255 9.679 21.156 1.00 83.75 88 LEU A C 1
ATOM 632 O O . LEU A 1 88 ? -20.228 9.661 20.484 1.00 83.75 88 LEU A O 1
ATOM 636 N N . THR A 1 89 ? -21.420 10.512 22.184 1.00 79.00 89 THR A N 1
ATOM 637 C CA . THR A 1 89 ? -20.406 11.487 22.604 1.00 79.00 89 THR A CA 1
ATOM 638 C C . THR A 1 89 ? -19.903 11.234 24.024 1.00 79.00 89 THR A C 1
ATOM 640 O O . THR A 1 89 ? -20.693 11.183 24.965 1.00 79.00 89 THR A O 1
ATOM 643 N N . PHE A 1 90 ? -18.584 11.141 24.209 1.00 74.94 90 PHE A N 1
ATOM 644 C CA . PHE A 1 90 ? -17.964 11.159 25.541 1.00 74.94 90 PHE A CA 1
ATOM 645 C C . PHE A 1 90 ? -17.301 12.516 25.805 1.00 74.94 90 PHE A C 1
ATOM 647 O O . PHE A 1 90 ? -16.572 13.023 24.949 1.00 74.94 90 PHE A O 1
ATOM 654 N N . HIS A 1 91 ? -17.536 13.092 26.989 1.00 67.12 91 HIS A N 1
ATOM 655 C CA . HIS A 1 91 ? -16.981 14.395 27.396 1.00 67.12 91 HIS A CA 1
ATOM 656 C C . HIS A 1 91 ? -15.940 14.309 28.534 1.00 67.12 91 HIS A C 1
ATOM 658 O O . HIS A 1 91 ? -15.562 15.325 29.116 1.00 67.12 91 HIS A O 1
ATOM 664 N N . SER A 1 92 ? -15.501 13.100 28.883 1.00 63.91 92 SER A N 1
ATOM 665 C CA . SER A 1 92 ? -14.619 12.788 30.022 1.00 63.91 92 SER A CA 1
ATOM 666 C C . SER A 1 92 ? -13.886 11.461 29.793 1.00 63.91 92 SER A C 1
ATOM 668 O O . SER A 1 92 ? -14.077 10.815 28.759 1.00 63.91 92 SER A O 1
ATOM 670 N N . ASN A 1 93 ? -13.030 11.050 30.739 1.00 62.59 93 ASN A N 1
ATOM 671 C CA . ASN A 1 93 ? -12.233 9.825 30.630 1.00 62.59 93 ASN A CA 1
ATOM 672 C C . ASN A 1 93 ? -13.108 8.609 30.313 1.00 62.59 93 ASN A C 1
ATOM 674 O O . ASN A 1 93 ? -14.084 8.329 31.003 1.00 62.59 93 ASN A O 1
ATOM 678 N N . SER A 1 94 ? -12.738 7.863 29.274 1.00 65.12 94 SER A N 1
ATOM 679 C CA . SER A 1 94 ? -13.455 6.656 28.865 1.00 65.12 94 SER A CA 1
ATOM 680 C C . SER A 1 94 ? -12.498 5.477 28.915 1.00 65.12 94 SER A C 1
ATOM 682 O O . SER A 1 94 ? -11.504 5.431 28.189 1.00 65.12 94 SER A O 1
ATOM 684 N N . TRP A 1 95 ? -12.790 4.525 29.796 1.00 63.94 95 TRP A N 1
ATOM 685 C CA . TRP A 1 95 ? -11.961 3.348 30.013 1.00 63.94 95 TRP A CA 1
ATOM 686 C C . TRP A 1 95 ? -12.577 2.166 29.268 1.00 63.94 95 TRP A C 1
ATOM 688 O O . TRP A 1 95 ? -13.653 1.674 29.615 1.00 63.94 95 TRP A O 1
ATOM 698 N N . TRP A 1 96 ? -11.863 1.665 28.260 1.00 68.06 96 TRP A N 1
ATOM 699 C CA . TRP A 1 96 ? -12.218 0.489 27.453 1.00 68.06 96 TRP A CA 1
ATOM 700 C C . TRP A 1 96 ? -11.995 -0.842 28.184 1.00 68.06 96 TRP A C 1
ATOM 702 O O . TRP A 1 96 ? -11.665 -1.879 27.609 1.00 68.06 96 TRP A O 1
ATOM 712 N N . GLY A 1 97 ? -12.233 -0.804 29.489 1.00 63.53 97 GLY A N 1
ATOM 713 C CA . GLY A 1 97 ? -12.220 -1.929 30.390 1.00 63.53 97 GLY A CA 1
ATOM 714 C C . GLY A 1 97 ? -11.091 -1.904 31.406 1.00 63.53 97 GLY A C 1
ATOM 715 O O . GLY A 1 97 ? -10.067 -1.253 31.238 1.00 63.53 97 GLY A O 1
ATOM 716 N N . ARG A 1 98 ? -11.319 -2.618 32.501 1.00 68.69 98 ARG A N 1
ATOM 717 C CA . ARG A 1 98 ? -10.395 -2.882 33.600 1.00 68.69 98 ARG A CA 1
ATOM 718 C C . ARG A 1 98 ? -9.344 -3.907 33.187 1.00 68.69 98 ARG A C 1
ATOM 720 O O . ARG A 1 98 ? -9.481 -4.548 32.140 1.00 68.69 98 ARG A O 1
ATOM 727 N N . PRO A 1 99 ? -8.309 -4.105 34.018 1.00 72.19 99 PRO A N 1
ATOM 728 C CA . PRO A 1 99 ? -7.286 -5.072 33.704 1.00 72.19 99 PRO A CA 1
ATOM 729 C C . PRO A 1 99 ? -7.816 -6.479 33.381 1.00 72.19 99 PRO A C 1
ATOM 731 O O . PRO A 1 99 ? -8.675 -6.997 34.091 1.00 72.19 99 PRO A O 1
ATOM 734 N N . GLY A 1 100 ? -7.300 -7.089 32.312 1.00 77.75 100 GLY A N 1
ATOM 735 C CA . GLY A 1 100 ? -7.625 -8.451 31.877 1.00 77.75 100 GLY A CA 1
ATOM 736 C C . GLY A 1 100 ? -8.974 -8.613 31.171 1.00 77.75 100 GLY A C 1
ATOM 737 O O . GLY A 1 100 ? -9.437 -9.738 31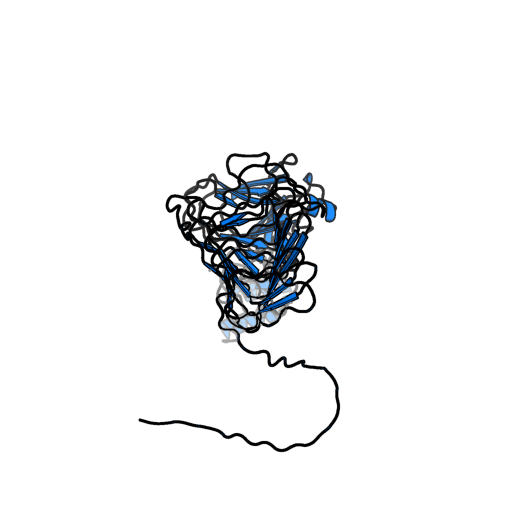.003 1.00 77.75 100 GLY A O 1
ATOM 738 N N . THR A 1 101 ? -9.630 -7.520 30.778 1.00 81.19 101 THR A N 1
ATOM 739 C CA . THR A 1 101 ? -10.955 -7.570 30.136 1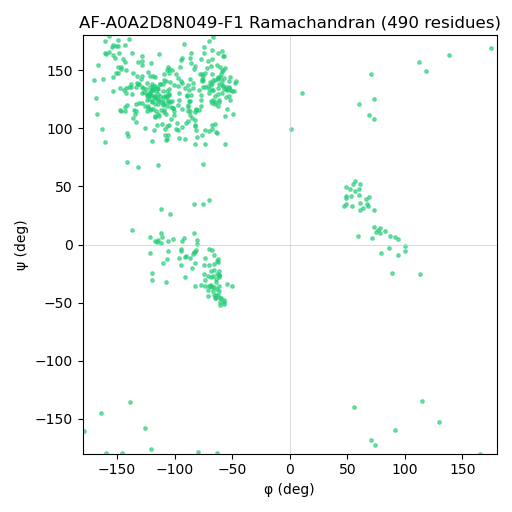.00 81.19 101 THR A CA 1
ATOM 740 C C . THR A 1 101 ? -10.880 -7.566 28.607 1.00 81.19 101 THR A C 1
ATOM 742 O O . THR A 1 101 ? -9.871 -7.164 28.026 1.00 81.19 101 THR A O 1
ATOM 745 N N . TYR A 1 102 ? -11.947 -8.035 27.951 1.00 85.62 102 TYR A N 1
ATOM 746 C CA . TYR A 1 102 ? -12.125 -7.948 26.500 1.00 85.62 102 TYR A CA 1
ATOM 747 C C . TYR A 1 102 ? -13.353 -7.095 26.176 1.00 85.62 102 TYR A C 1
ATOM 749 O O . TYR A 1 102 ? -14.475 -7.514 26.450 1.00 85.62 102 TYR A O 1
ATOM 757 N N . SER A 1 103 ? -13.151 -5.908 25.614 1.00 84.00 103 SER A N 1
ATOM 758 C CA . SER A 1 103 ? -14.232 -4.943 25.368 1.00 84.00 103 SER A CA 1
ATOM 759 C C . SER A 1 103 ? -14.362 -4.647 23.875 1.00 84.00 103 SER A C 1
ATOM 761 O O . SER A 1 103 ? -13.360 -4.617 23.161 1.00 84.00 103 SER A O 1
ATOM 763 N N . ARG A 1 104 ? -15.584 -4.422 23.386 1.00 87.56 104 ARG A N 1
ATOM 764 C CA . ARG A 1 104 ? -15.855 -4.160 21.967 1.00 87.56 104 ARG A CA 1
ATOM 765 C C . ARG A 1 104 ? -16.738 -2.931 21.775 1.00 87.56 104 ARG A C 1
ATOM 767 O O . ARG A 1 104 ? -17.749 -2.789 22.460 1.00 87.56 104 ARG A O 1
ATOM 774 N N . ILE A 1 105 ? -16.415 -2.095 20.791 1.00 89.00 105 ILE A N 1
ATOM 775 C CA . ILE A 1 105 ? -17.359 -1.132 20.211 1.00 89.00 105 ILE A CA 1
ATOM 776 C C . ILE A 1 105 ? -17.546 -1.416 18.733 1.00 89.00 105 ILE A C 1
ATOM 778 O O . ILE A 1 105 ? -16.572 -1.550 18.001 1.00 89.00 105 ILE A O 1
ATOM 782 N N . ASN A 1 106 ? -18.799 -1.425 18.295 1.00 92.69 106 ASN A N 1
ATOM 783 C CA . ASN A 1 106 ? -19.163 -1.432 16.888 1.00 92.69 106 ASN A CA 1
ATOM 784 C C . ASN A 1 106 ? -19.835 -0.101 16.538 1.00 92.69 106 ASN A C 1
ATOM 786 O O . ASN A 1 106 ? -20.778 0.310 17.214 1.00 92.69 106 ASN A O 1
ATOM 790 N N . ILE A 1 107 ? -19.345 0.566 15.500 1.00 94.69 107 ILE A N 1
ATOM 791 C CA . ILE A 1 107 ? -19.834 1.840 14.973 1.00 94.69 107 ILE A CA 1
ATOM 792 C C . ILE A 1 107 ? -20.294 1.561 13.543 1.00 94.69 107 ILE A C 1
ATOM 794 O O . ILE A 1 107 ? -19.460 1.465 12.648 1.00 94.69 107 ILE A O 1
ATOM 798 N N . ILE A 1 108 ? -21.596 1.371 13.344 1.00 95.94 108 ILE A N 1
ATOM 799 C CA . ILE A 1 108 ? -22.166 0.942 12.059 1.00 95.94 108 ILE A CA 1
ATOM 800 C C . ILE A 1 108 ? -23.121 2.025 11.571 1.00 95.94 108 ILE A C 1
ATOM 802 O O . ILE A 1 108 ? -24.113 2.294 12.250 1.00 95.94 108 ILE A O 1
ATOM 806 N N . ASP A 1 109 ? -22.826 2.661 10.437 1.00 95.56 109 ASP A N 1
ATOM 807 C CA . ASP A 1 109 ? -23.590 3.812 9.926 1.00 95.56 109 ASP A CA 1
ATOM 808 C C . ASP A 1 109 ? -23.823 4.877 11.016 1.00 95.56 109 ASP A C 1
ATOM 810 O O . ASP A 1 109 ? -24.937 5.366 11.223 1.00 95.56 109 ASP A O 1
ATOM 814 N N . ALA A 1 110 ? -22.797 5.158 11.816 1.00 93.62 110 ALA A N 1
ATOM 815 C CA . ALA A 1 110 ? -22.926 5.913 13.057 1.00 93.62 110 ALA A CA 1
ATOM 816 C C . ALA A 1 110 ? -21.669 6.724 13.367 1.00 93.62 110 ALA A C 1
ATOM 818 O O . ALA A 1 110 ? -20.626 6.563 12.736 1.00 93.62 110 ALA A O 1
ATOM 819 N N . THR A 1 111 ? -21.763 7.597 14.371 1.00 91.94 111 THR A N 1
ATOM 820 C CA . THR A 1 111 ? -20.632 8.412 14.821 1.00 91.94 111 THR A CA 1
ATOM 821 C C . THR A 1 111 ? -20.326 8.156 16.288 1.00 91.94 111 THR A C 1
ATOM 823 O O . THR A 1 111 ? -21.186 8.292 17.158 1.00 91.94 111 THR A O 1
ATOM 826 N N . LEU A 1 112 ? -19.065 7.859 16.584 1.00 88.00 112 LEU A N 1
ATOM 827 C CA . LEU A 1 112 ? -18.512 8.003 17.919 1.00 88.00 112 LEU A CA 1
ATOM 828 C C . LEU A 1 112 ? -17.660 9.269 17.963 1.00 88.00 112 LEU A C 1
ATOM 830 O O . LEU A 1 112 ? -16.658 9.380 17.265 1.00 88.00 112 LEU A O 1
ATOM 834 N N . SER A 1 113 ? -18.037 10.215 18.813 1.00 84.62 113 SER A N 1
ATOM 835 C CA . SER A 1 113 ? -17.305 11.459 19.014 1.00 84.62 113 SER A CA 1
ATOM 836 C C . SER A 1 113 ? -16.740 11.529 20.426 1.00 84.62 113 SER A C 1
ATOM 838 O O . SER A 1 113 ? -17.433 11.298 21.413 1.00 84.62 113 SER A O 1
ATOM 840 N N . GLN A 1 114 ? -15.480 11.914 20.554 1.00 70.75 114 GLN A N 1
ATOM 841 C CA . GLN A 1 114 ? -14.897 12.299 21.835 1.00 70.75 114 GLN A CA 1
ATOM 842 C C . GLN A 1 114 ? -14.595 13.787 21.836 1.00 70.75 114 GLN A C 1
ATOM 844 O O . GLN A 1 114 ? -13.772 14.273 21.061 1.00 70.75 114 GLN A O 1
ATOM 849 N N . ALA A 1 115 ? -15.292 14.509 22.711 1.00 54.38 115 ALA A N 1
ATOM 850 C CA . ALA A 1 115 ? -15.183 15.949 22.866 1.00 54.38 115 ALA A CA 1
ATOM 851 C C . ALA A 1 115 ? -14.460 16.254 24.185 1.00 54.38 115 ALA A C 1
ATOM 853 O O . ALA A 1 115 ? -15.093 16.298 25.236 1.00 54.38 115 ALA A O 1
ATOM 854 N N . PHE A 1 116 ? -13.138 16.449 24.162 1.00 59.09 116 PHE A N 1
ATOM 855 C CA . PHE A 1 116 ? -12.383 16.688 25.397 1.00 59.09 116 PHE A CA 1
ATOM 856 C C 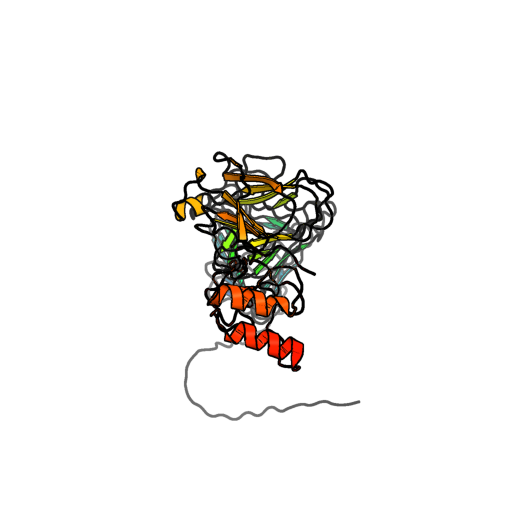. PHE A 1 116 ? -12.299 18.160 25.820 1.00 59.09 116 PHE A C 1
ATOM 858 O O . PHE A 1 116 ? -12.007 19.046 25.017 1.00 59.09 116 PHE A O 1
ATOM 865 N N . GLY A 1 117 ? -12.473 18.381 27.130 1.00 46.19 117 GLY A N 1
ATOM 866 C CA . GLY A 1 117 ? -11.646 19.296 27.925 1.00 46.19 117 GLY A CA 1
ATOM 867 C C . GLY A 1 117 ? -10.386 18.566 28.432 1.00 46.19 117 GLY A C 1
ATOM 868 O O . GLY A 1 117 ? -10.316 17.343 28.362 1.00 46.19 117 GLY A O 1
ATOM 869 N N . ALA A 1 118 ? -9.367 19.293 28.900 1.00 38.16 118 ALA A N 1
ATOM 870 C CA . ALA A 1 118 ? -8.027 18.761 29.210 1.00 38.16 118 ALA A CA 1
ATOM 871 C C . ALA A 1 118 ? -8.002 17.444 30.034 1.00 38.16 118 ALA A C 1
ATOM 873 O O . ALA A 1 118 ? -8.753 17.304 30.997 1.00 38.16 118 ALA A O 1
ATOM 874 N N . ASN A 1 119 ? -7.074 16.528 29.703 1.00 44.28 119 ASN A N 1
ATOM 875 C CA . ASN A 1 119 ? -6.781 15.249 30.388 1.00 44.28 119 ASN A CA 1
ATOM 876 C C . ASN A 1 119 ? -7.845 14.150 30.301 1.00 44.28 119 ASN A C 1
ATOM 878 O O . ASN A 1 119 ? -8.061 13.454 31.300 1.00 44.28 119 ASN A O 1
ATOM 882 N N . SER A 1 120 ? -8.487 13.951 29.143 1.00 46.78 120 SER A N 1
ATOM 883 C CA . SER A 1 120 ? -9.233 12.708 28.972 1.00 46.78 120 SER A CA 1
ATOM 884 C C . SER A 1 120 ? -8.735 11.748 27.895 1.00 46.78 120 SER A C 1
ATOM 886 O O . SER A 1 120 ? -8.268 12.137 26.830 1.00 46.78 120 SER A O 1
ATOM 888 N N . HIS A 1 121 ? -8.673 10.473 28.284 1.00 53.66 121 HIS A N 1
ATOM 889 C CA . HIS A 1 121 ? -7.988 9.410 27.569 1.00 53.66 121 HIS A CA 1
ATOM 890 C C . HIS A 1 121 ? -9.000 8.407 27.040 1.00 53.66 121 HIS A C 1
ATOM 892 O O . HIS A 1 121 ? -9.916 7.992 27.753 1.00 53.66 121 HIS A O 1
ATOM 898 N N . PHE A 1 122 ? -8.767 7.977 25.806 1.00 61.66 122 PHE A N 1
ATOM 899 C CA . PHE A 1 122 ? -9.307 6.741 25.279 1.00 61.66 122 PHE A CA 1
ATOM 900 C C . PHE A 1 122 ? -8.305 5.627 25.560 1.00 61.66 122 PHE A C 1
ATOM 902 O O . PHE A 1 122 ? -7.333 5.453 24.824 1.00 61.66 122 PHE A O 1
ATOM 909 N N . GLY A 1 123 ? -8.467 4.970 26.705 1.00 59.88 123 GLY A N 1
ATOM 910 C CA . GLY A 1 123 ? -7.462 4.065 27.252 1.00 59.88 123 GLY A CA 1
ATOM 911 C C . GLY A 1 123 ? -8.039 2.705 27.603 1.00 59.88 123 GLY A C 1
ATOM 912 O O . GLY A 1 123 ? -9.222 2.567 27.899 1.00 59.88 123 GLY A O 1
ATOM 913 N N . MET A 1 124 ? -7.179 1.694 27.593 1.00 69.62 124 MET A N 1
ATOM 914 C CA . MET A 1 124 ? -7.520 0.329 27.971 1.00 69.62 124 MET A CA 1
ATOM 915 C C . MET A 1 124 ? -6.868 -0.043 29.300 1.00 69.62 124 MET A C 1
ATOM 917 O O . MET A 1 124 ? -5.748 0.386 29.578 1.00 69.62 124 MET A O 1
ATOM 921 N N . GLY A 1 125 ? -7.542 -0.871 30.096 1.00 62.88 125 GLY A N 1
ATOM 922 C CA . GLY A 1 125 ? -6.973 -1.450 31.306 1.00 62.88 125 GLY A CA 1
ATOM 923 C C . GLY A 1 125 ? -5.958 -2.556 31.013 1.00 62.88 125 GLY A C 1
ATOM 924 O O . GLY A 1 125 ? -6.100 -3.325 30.064 1.00 62.88 125 GLY A O 1
ATOM 925 N N . ASN A 1 126 ? -4.962 -2.651 31.890 1.00 74.25 126 ASN A N 1
ATOM 926 C CA . ASN A 1 126 ? -3.782 -3.521 31.806 1.00 74.25 126 ASN A CA 1
ATOM 927 C C . ASN A 1 126 ? -4.105 -4.978 31.437 1.00 74.25 126 ASN A C 1
ATOM 929 O O . ASN A 1 126 ? -5.028 -5.566 31.976 1.00 74.25 126 ASN A O 1
ATOM 933 N N . ASN A 1 127 ? -3.324 -5.641 30.590 1.00 79.31 127 ASN A N 1
ATOM 934 C CA . ASN A 1 127 ? -3.592 -7.009 30.113 1.00 79.31 127 ASN A CA 1
ATOM 935 C C . ASN A 1 127 ? -4.939 -7.178 29.370 1.00 79.31 127 ASN A C 1
ATOM 937 O O . ASN A 1 127 ? -5.328 -8.303 29.059 1.00 79.31 127 ASN A O 1
ATOM 941 N N . GLY A 1 128 ? -5.669 -6.094 29.092 1.00 81.06 128 GLY A N 1
ATOM 942 C CA . GLY A 1 128 ? -6.951 -6.119 28.395 1.00 81.06 128 GLY A CA 1
ATOM 943 C C . GLY A 1 128 ? -6.802 -6.073 26.876 1.00 81.06 128 GLY A C 1
ATOM 944 O O . GLY A 1 128 ? -5.766 -5.680 26.342 1.00 81.06 128 GLY A O 1
ATOM 945 N N . THR A 1 129 ? -7.834 -6.487 26.153 1.00 84.38 129 THR A N 1
ATOM 946 C CA . THR A 1 129 ? -7.917 -6.358 24.691 1.00 84.38 129 THR A CA 1
ATOM 947 C C . THR A 1 129 ? -9.159 -5.549 24.357 1.00 84.38 129 THR A C 1
ATOM 949 O O . THR A 1 129 ? -10.211 -5.785 24.944 1.00 84.38 129 THR A O 1
ATOM 952 N N . ALA A 1 130 ? -9.050 -4.598 23.439 1.00 84.00 130 ALA A N 1
ATOM 953 C CA . ALA A 1 130 ? -10.194 -3.815 23.034 1.00 84.00 130 ALA A CA 1
ATOM 954 C C . ALA A 1 130 ? -10.259 -3.713 21.524 1.00 84.00 130 ALA A C 1
ATOM 956 O O . ALA A 1 130 ? -9.248 -3.512 20.849 1.00 84.00 130 ALA A O 1
ATOM 957 N N . GLU A 1 131 ? -11.467 -3.904 21.021 1.00 88.56 131 GLU A N 1
ATOM 958 C CA . GLU A 1 131 ? -11.746 -4.000 19.605 1.00 88.56 131 GLU A CA 1
ATOM 959 C C . GLU A 1 131 ? -12.753 -2.930 19.203 1.00 88.56 131 GLU A C 1
ATOM 961 O O . GLU A 1 131 ? -13.841 -2.832 19.770 1.00 88.56 131 GLU A O 1
ATOM 966 N N . MET A 1 132 ? -12.382 -2.132 18.212 1.00 90.94 132 MET A N 1
ATOM 967 C CA . MET A 1 132 ? -13.278 -1.219 17.528 1.00 90.94 132 MET A CA 1
ATOM 968 C C . MET A 1 132 ? -13.577 -1.778 16.144 1.00 90.94 132 MET A C 1
ATOM 970 O O . MET A 1 132 ? -12.653 -2.131 15.418 1.00 90.94 132 MET A O 1
ATOM 974 N N . THR A 1 133 ? -14.845 -1.804 15.761 1.00 95.31 133 THR A N 1
ATOM 975 C CA . THR A 1 133 ? -15.254 -2.017 14.372 1.00 95.31 133 THR A CA 1
ATOM 976 C C . THR A 1 133 ? -15.948 -0.759 13.887 1.00 95.31 133 THR A C 1
ATOM 978 O O . THR A 1 133 ? -16.909 -0.320 14.515 1.00 95.31 133 THR A O 1
ATOM 981 N N . LEU A 1 134 ? -15.461 -0.186 12.793 1.00 96.69 134 LEU A N 1
ATOM 982 C CA . LEU A 1 134 ? -16.147 0.850 12.038 1.00 96.69 134 LEU A CA 1
ATOM 983 C C . LEU A 1 134 ? -16.646 0.216 10.745 1.00 96.69 134 LEU A C 1
ATOM 985 O O . LEU A 1 134 ? -15.869 -0.421 10.039 1.00 96.69 134 LEU A O 1
ATOM 989 N N . ASP A 1 135 ? -17.927 0.382 10.453 1.00 96.75 135 ASP A N 1
ATOM 990 C CA . ASP A 1 135 ? -18.544 -0.042 9.203 1.00 96.75 135 ASP A CA 1
ATOM 991 C C . ASP A 1 135 ? -19.404 1.105 8.681 1.00 96.75 135 ASP A C 1
ATOM 993 O O . ASP A 1 135 ? -20.421 1.442 9.291 1.00 96.75 135 ASP A O 1
ATOM 997 N N . ASN A 1 136 ? -18.914 1.794 7.643 1.00 96.00 136 ASN A N 1
ATOM 998 C CA . ASN A 1 136 ? -19.415 3.122 7.266 1.00 96.00 136 ASN A CA 1
ATOM 999 C C . ASN A 1 136 ? -19.528 4.058 8.497 1.00 96.00 136 ASN A C 1
ATOM 1001 O O . ASN A 1 136 ? -20.453 4.859 8.649 1.00 96.00 136 ASN A O 1
ATOM 1005 N N . GLY A 1 137 ? -18.615 3.863 9.453 1.00 94.38 137 GLY A N 1
ATOM 1006 C CA . GLY A 1 137 ? -18.646 4.477 10.771 1.00 94.38 137 GLY A CA 1
ATOM 1007 C C . GLY A 1 137 ? -17.630 5.602 10.876 1.00 94.38 137 GLY A C 1
ATOM 1008 O O . GLY A 1 137 ? -16.571 5.565 10.251 1.00 94.38 137 GLY A O 1
ATOM 1009 N N . VAL A 1 138 ? -17.928 6.587 11.717 1.00 93.12 138 VAL A N 1
ATOM 1010 C CA . VAL A 1 138 ? -17.046 7.730 11.959 1.00 93.12 138 VAL A CA 1
ATOM 1011 C C . VAL A 1 138 ? -16.571 7.722 13.405 1.00 93.12 138 VAL A C 1
ATOM 1013 O O . VAL A 1 138 ? -17.379 7.721 14.334 1.00 93.12 138 VAL A O 1
ATOM 1016 N N . PHE A 1 139 ? -15.257 7.765 13.609 1.00 90.06 139 PHE A N 1
ATOM 1017 C CA . PHE A 1 139 ? -14.647 7.987 14.913 1.00 90.06 139 PHE A CA 1
ATOM 1018 C C . PHE A 1 139 ? -13.896 9.317 14.936 1.00 90.06 139 PHE A C 1
ATOM 1020 O O . PHE A 1 139 ? -12.872 9.481 14.275 1.00 90.06 139 PHE A O 1
ATOM 1027 N N . LEU A 1 140 ? -14.408 10.260 15.726 1.00 85.81 140 LEU A N 1
ATOM 1028 C CA . LEU A 1 140 ? -13.815 11.580 15.927 1.00 85.81 140 LEU A CA 1
ATOM 1029 C C . LEU A 1 140 ? -13.125 11.628 17.291 1.00 85.81 140 LEU A C 1
ATOM 1031 O O . LEU A 1 140 ? -13.772 11.439 18.325 1.00 85.81 140 LEU A O 1
ATOM 1035 N N . ASN A 1 141 ? -11.829 11.932 17.315 1.00 76.50 141 ASN A N 1
ATOM 1036 C CA . ASN A 1 141 ? -11.048 12.054 18.542 1.00 76.50 141 ASN A CA 1
ATOM 1037 C C . ASN A 1 141 ? -10.154 13.302 18.513 1.00 76.50 141 ASN A C 1
ATOM 1039 O O . ASN A 1 141 ? -9.222 13.403 17.727 1.00 76.50 141 ASN A O 1
ATOM 1043 N N . SER A 1 142 ? -10.397 14.260 19.408 1.00 69.94 142 SER A N 1
ATOM 1044 C CA . SER A 1 142 ? -9.586 15.485 19.491 1.00 69.94 142 SER A CA 1
ATOM 1045 C C . SER A 1 142 ? -8.278 15.353 20.290 1.00 69.94 142 SER A C 1
ATOM 1047 O O . SER A 1 142 ? -7.669 16.371 20.621 1.00 69.94 142 SER A O 1
ATOM 1049 N N . ASP A 1 143 ? -7.873 14.141 20.667 1.00 69.50 143 ASP A N 1
ATOM 1050 C CA . ASP A 1 143 ? -6.627 13.839 21.377 1.00 69.50 143 ASP A CA 1
ATOM 1051 C C . ASP A 1 143 ? -5.991 12.552 20.796 1.00 69.50 143 ASP A C 1
ATOM 1053 O O . ASP A 1 143 ? -5.868 12.395 19.581 1.00 69.50 143 ASP A O 1
ATOM 1057 N N . THR A 1 144 ? -5.527 11.642 21.652 1.00 70.56 144 THR A N 1
ATOM 1058 C CA . THR A 1 144 ? -4.693 10.500 21.288 1.00 70.56 144 THR A CA 1
ATOM 1059 C C . THR A 1 144 ? -5.513 9.225 21.333 1.00 70.56 144 THR A C 1
ATOM 1061 O O . THR A 1 144 ? -6.008 8.831 22.392 1.00 70.56 144 THR A O 1
ATOM 1064 N N . ILE A 1 145 ? -5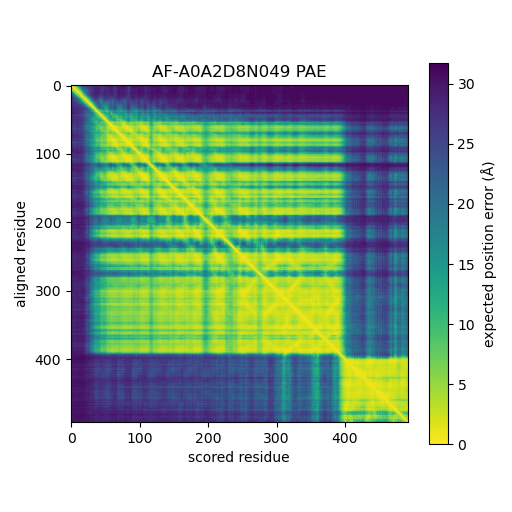.564 8.524 20.207 1.00 75.69 145 ILE A N 1
ATOM 1065 C CA . ILE A 1 145 ? -5.986 7.128 20.142 1.00 75.69 145 ILE A CA 1
ATOM 1066 C C . ILE A 1 145 ? -4.765 6.293 20.516 1.00 75.69 145 ILE A C 1
ATOM 1068 O O . ILE A 1 145 ? -3.801 6.222 19.753 1.00 75.69 145 ILE A O 1
ATOM 1072 N N . LYS A 1 146 ? -4.762 5.710 21.717 1.00 75.75 146 LYS A N 1
ATOM 1073 C CA . LYS A 1 146 ? -3.581 5.043 22.265 1.00 75.75 146 LYS A CA 1
ATOM 1074 C C . LYS A 1 146 ? -3.858 3.587 22.614 1.00 75.75 146 LYS A C 1
ATOM 1076 O O . LYS A 1 146 ? -4.742 3.292 23.412 1.00 75.75 146 LYS A O 1
ATOM 1081 N N . ASN A 1 147 ? -3.014 2.693 22.104 1.00 75.44 147 ASN A N 1
ATOM 1082 C CA . ASN A 1 147 ? -2.878 1.354 22.653 1.00 75.44 147 ASN A CA 1
ATOM 1083 C C . ASN A 1 147 ? -2.390 1.458 24.110 1.00 75.44 147 ASN A C 1
ATOM 1085 O O . ASN A 1 147 ? -1.377 2.108 24.383 1.00 75.44 147 ASN A O 1
ATOM 1089 N N . GLY A 1 148 ? -3.160 0.891 25.044 1.00 67.56 148 GLY A N 1
ATOM 1090 C CA . GLY A 1 148 ? -2.915 1.016 26.485 1.00 67.56 148 GLY A CA 1
ATOM 1091 C C . GLY A 1 148 ? -1.539 0.493 26.913 1.00 67.56 148 GLY A C 1
ATOM 1092 O O . GLY A 1 148 ? -0.871 -0.212 26.166 1.00 67.56 148 GLY A O 1
ATOM 1093 N N . ASN A 1 149 ? -1.114 0.818 28.134 1.00 67.62 149 ASN A N 1
ATOM 1094 C CA . ASN A 1 149 ? 0.128 0.282 28.705 1.00 67.62 149 ASN A CA 1
ATOM 1095 C C . ASN A 1 149 ? -0.085 -1.152 29.257 1.00 67.62 149 ASN A C 1
ATOM 1097 O O . ASN A 1 149 ? -1.190 -1.698 29.190 1.00 67.62 149 ASN A O 1
ATOM 1101 N N . ASP A 1 150 ? 0.964 -1.749 29.836 1.00 74.50 150 ASP A N 1
ATOM 1102 C CA . ASP A 1 150 ? 0.889 -2.940 30.696 1.00 74.50 150 ASP A CA 1
ATOM 1103 C C . ASP A 1 150 ? 0.222 -4.169 30.050 1.00 74.50 150 ASP A C 1
ATOM 1105 O O . ASP A 1 150 ? -0.729 -4.737 30.584 1.00 74.50 150 ASP A O 1
ATOM 1109 N N . ASN A 1 151 ? 0.719 -4.597 28.890 1.00 74.31 151 ASN A N 1
ATOM 1110 C CA . ASN A 1 151 ? 0.201 -5.716 28.088 1.00 74.31 151 ASN A CA 1
ATOM 1111 C C . ASN A 1 151 ? -1.220 -5.510 27.540 1.00 74.31 151 ASN A C 1
ATOM 1113 O O . ASN A 1 151 ? -1.949 -6.480 27.337 1.00 74.31 151 ASN A O 1
ATOM 1117 N N . SER A 1 152 ? -1.643 -4.287 27.241 1.00 78.12 152 SER A N 1
ATOM 1118 C CA . SER A 1 152 ? -2.933 -4.035 26.573 1.00 78.12 152 SER A CA 1
ATOM 1119 C C . SER A 1 152 ? -2.831 -4.182 25.048 1.00 78.12 152 SER A C 1
ATOM 1121 O O . SER A 1 152 ? -1.758 -3.965 24.500 1.00 78.12 152 SER A O 1
ATOM 1123 N N . ARG A 1 153 ? -3.917 -4.572 24.358 1.00 83.00 153 ARG A N 1
ATOM 1124 C CA . ARG A 1 153 ? -3.939 -4.710 22.884 1.00 83.00 153 ARG A CA 1
ATOM 1125 C C . ARG A 1 153 ? -5.166 -4.075 22.235 1.00 83.00 153 ARG A C 1
ATOM 1127 O O . ARG A 1 153 ? -6.274 -4.586 22.383 1.00 83.00 153 ARG A O 1
ATOM 1134 N N . MET A 1 154 ? -4.942 -3.037 21.441 1.00 85.94 154 MET A N 1
ATOM 1135 C CA . MET A 1 154 ? -5.970 -2.377 20.635 1.00 85.94 154 MET A CA 1
ATOM 1136 C C . MET A 1 154 ? -6.072 -2.983 19.228 1.00 85.94 154 MET A C 1
ATOM 1138 O O . MET A 1 154 ? -5.057 -3.194 18.564 1.00 85.94 154 MET A O 1
ATOM 1142 N N . ILE A 1 155 ? -7.292 -3.236 18.761 1.00 88.31 155 ILE A N 1
ATOM 1143 C CA . ILE A 1 155 ? -7.590 -3.685 17.396 1.00 88.31 155 ILE A CA 1
ATOM 1144 C C . ILE A 1 155 ? -8.666 -2.766 16.820 1.00 88.31 155 ILE A C 1
ATOM 1146 O O . ILE A 1 155 ? -9.685 -2.539 17.466 1.00 88.31 155 ILE A O 1
ATOM 1150 N N . ILE A 1 156 ? -8.444 -2.243 15.620 1.00 92.06 156 ILE A N 1
ATOM 1151 C CA . ILE A 1 156 ? -9.403 -1.416 14.893 1.00 92.06 156 ILE A CA 1
ATOM 1152 C C . ILE A 1 156 ? -9.640 -2.055 13.526 1.00 92.06 156 ILE A C 1
ATOM 1154 O O . ILE A 1 156 ? -8.729 -2.144 12.704 1.00 92.06 156 ILE A O 1
ATOM 1158 N N . ASN A 1 157 ? -10.861 -2.517 13.295 1.00 95.75 157 ASN A N 1
ATOM 1159 C CA . ASN A 1 157 ? -11.320 -3.001 12.003 1.00 95.75 157 ASN A CA 1
ATOM 1160 C C . ASN A 1 157 ? -12.076 -1.855 11.324 1.00 95.75 157 ASN A C 1
ATOM 1162 O O . ASN A 1 157 ? -13.059 -1.365 11.879 1.00 95.75 157 ASN A O 1
ATOM 1166 N N . MET A 1 158 ? -11.615 -1.420 10.159 1.00 97.00 158 MET A N 1
ATOM 1167 C CA . MET A 1 158 ? -12.276 -0.402 9.349 1.00 97.00 158 MET A CA 1
ATOM 1168 C C . MET A 1 158 ? -12.887 -1.069 8.121 1.00 97.00 158 MET A C 1
ATOM 1170 O O . MET A 1 158 ? -12.204 -1.810 7.426 1.00 97.00 158 MET A O 1
ATOM 1174 N N . LEU A 1 159 ? -14.168 -0.843 7.867 1.00 95.25 159 LEU A N 1
ATOM 1175 C CA . LEU A 1 159 ? -14.898 -1.442 6.753 1.00 95.25 159 LEU A CA 1
ATOM 1176 C C . LEU A 1 159 ? -15.611 -0.349 5.957 1.00 95.25 159 LEU A C 1
ATOM 1178 O O . LEU A 1 159 ? -16.106 0.627 6.534 1.00 95.25 159 LEU A O 1
ATOM 1182 N N . ASN A 1 160 ? -15.697 -0.535 4.640 1.00 93.69 160 ASN A N 1
ATOM 1183 C CA . ASN A 1 160 ? -16.316 0.411 3.708 1.00 93.69 160 ASN A CA 1
ATOM 1184 C C . ASN A 1 160 ? -15.680 1.814 3.827 1.00 93.69 160 ASN A C 1
ATOM 1186 O O . ASN A 1 160 ? -14.462 1.920 3.994 1.00 93.69 160 ASN A O 1
ATOM 1190 N N . ASP A 1 161 ? -16.484 2.878 3.773 1.00 90.88 161 ASP A N 1
ATOM 1191 C CA . ASP A 1 161 ? -16.042 4.282 3.818 1.00 90.88 161 ASP A CA 1
ATOM 1192 C C . ASP A 1 161 ? -15.811 4.802 5.250 1.00 90.88 161 ASP A C 1
ATOM 1194 O O . ASP A 1 161 ? -16.075 5.962 5.574 1.00 90.88 161 ASP A O 1
ATOM 1198 N N . SER A 1 162 ? -15.333 3.935 6.146 1.00 95.81 162 SER A N 1
ATOM 1199 C CA . SER A 1 162 ? -15.104 4.300 7.545 1.00 95.81 162 SER A CA 1
ATOM 1200 C C . SER A 1 162 ? -14.060 5.406 7.696 1.00 95.81 162 SER A C 1
ATOM 1202 O O . SER A 1 162 ? -13.050 5.440 6.993 1.00 95.81 162 SER A O 1
ATOM 1204 N N . LEU A 1 163 ? -14.271 6.284 8.674 1.00 93.62 163 LEU A N 1
ATOM 1205 C CA . LEU A 1 163 ? -13.420 7.441 8.928 1.00 93.62 163 LEU A CA 1
ATOM 1206 C C . LEU A 1 163 ? -12.904 7.437 10.363 1.00 93.62 163 LEU A C 1
ATOM 1208 O O . LEU A 1 163 ? -13.677 7.388 11.319 1.00 93.62 163 LEU A O 1
ATOM 1212 N N . ILE A 1 164 ? -11.593 7.592 10.508 1.00 90.06 164 ILE A N 1
ATOM 1213 C CA . ILE A 1 164 ? -10.964 8.019 11.755 1.00 90.06 164 ILE A CA 1
ATOM 1214 C C . ILE A 1 164 ? -10.430 9.430 11.535 1.00 90.06 164 ILE A C 1
ATOM 1216 O O . ILE A 1 164 ? -9.568 9.635 10.685 1.00 90.06 164 ILE A O 1
ATOM 1220 N N . ASP A 1 165 ? -10.911 10.393 12.314 1.00 86.12 165 ASP A N 1
ATOM 1221 C CA . ASP A 1 165 ? -10.334 11.738 12.392 1.00 86.12 165 ASP A CA 1
ATOM 1222 C C . ASP A 1 165 ? -9.821 11.961 13.814 1.00 86.12 165 ASP A C 1
ATOM 1224 O O . ASP A 1 165 ? -10.590 12.010 14.779 1.00 86.12 165 ASP A O 1
ATOM 1228 N N . GLY A 1 166 ? -8.498 12.006 13.944 1.00 76.25 166 GLY A N 1
ATOM 1229 C CA . GLY A 1 166 ? -7.787 11.987 15.215 1.00 76.25 166 GLY A CA 1
ATOM 1230 C C . GLY A 1 166 ? -6.715 13.068 15.308 1.00 76.25 166 GLY A C 1
ATOM 1231 O O . GLY A 1 166 ? -6.160 13.477 14.293 1.00 76.25 166 GLY A O 1
ATOM 1232 N N . SER A 1 167 ? -6.331 13.474 16.522 1.00 70.81 167 SER A N 1
ATOM 1233 C CA . SER A 1 167 ? -5.126 14.303 16.693 1.00 70.81 167 SER A CA 1
ATOM 1234 C C . SER A 1 167 ? -3.845 13.476 16.723 1.00 70.81 167 SER A C 1
ATOM 1236 O O . SER A 1 167 ? -2.815 13.936 16.249 1.00 70.81 167 SER A O 1
ATOM 1238 N N . MET A 1 168 ? -3.852 12.275 17.304 1.00 74.25 168 MET A N 1
ATOM 1239 C CA . MET A 1 168 ? -2.686 11.383 17.336 1.00 74.25 168 MET A CA 1
ATOM 1240 C C . MET A 1 168 ? -3.109 9.918 17.347 1.00 74.25 168 MET A C 1
ATOM 1242 O O . MET A 1 168 ? -4.100 9.560 17.986 1.00 74.25 168 MET A O 1
ATOM 1246 N N . LEU A 1 169 ? -2.293 9.060 16.731 1.00 80.00 169 LEU A N 1
ATOM 1247 C CA . LEU A 1 169 ? -2.465 7.610 16.771 1.00 80.00 169 LEU A CA 1
ATOM 1248 C C . LEU A 1 169 ? -1.203 6.924 17.307 1.00 80.00 169 LEU A C 1
ATOM 1250 O O . LEU A 1 169 ? -0.106 7.088 16.775 1.00 80.00 169 LEU A O 1
ATOM 1254 N N . TYR A 1 170 ? -1.367 6.123 18.356 1.00 78.50 170 TYR A N 1
ATOM 1255 C CA . TYR A 1 170 ? -0.289 5.423 19.043 1.00 78.50 170 TYR A CA 1
ATOM 1256 C C . TYR A 1 170 ? -0.591 3.927 19.108 1.00 78.50 170 TYR A C 1
ATOM 1258 O O . TYR A 1 170 ? -1.355 3.478 19.962 1.00 78.50 170 TYR A O 1
ATOM 1266 N N . LEU A 1 171 ? 0.018 3.139 18.220 1.00 80.19 171 LEU A N 1
ATOM 1267 C CA . LEU A 1 171 ? -0.152 1.678 18.194 1.00 80.19 171 LEU A CA 1
ATOM 1268 C C . LEU A 1 171 ? 0.877 0.941 19.063 1.00 80.19 171 LEU A C 1
ATOM 1270 O O . LEU A 1 171 ? 0.747 -0.261 19.301 1.00 80.19 171 LEU A O 1
ATOM 1274 N N . ARG A 1 172 ? 1.895 1.656 19.549 1.00 75.62 172 ARG A N 1
ATOM 1275 C CA . ARG A 1 172 ? 3.029 1.079 20.273 1.00 75.62 172 ARG A CA 1
ATOM 1276 C C . ARG A 1 172 ? 2.622 0.391 21.580 1.00 75.62 172 ARG A C 1
ATOM 1278 O O . ARG A 1 172 ? 1.795 0.893 22.336 1.00 75.62 172 ARG A O 1
ATOM 1285 N N . HIS A 1 173 ? 3.304 -0.719 21.855 1.00 72.56 173 HIS A N 1
ATOM 1286 C CA . HIS A 1 173 ? 3.300 -1.431 23.126 1.00 72.56 173 HIS A CA 1
ATOM 1287 C C . HIS A 1 173 ? 4.714 -1.972 23.435 1.00 72.56 173 HIS A C 1
ATOM 1289 O O . HIS A 1 173 ? 5.462 -2.266 22.509 1.00 72.56 173 HIS A O 1
ATOM 1295 N N . GLU A 1 174 ? 5.094 -2.100 24.713 1.00 69.00 174 GLU A N 1
ATOM 1296 C CA . GLU A 1 174 ? 6.423 -2.614 25.123 1.00 69.00 174 GLU A CA 1
ATOM 1297 C C . GLU A 1 174 ? 6.609 -4.110 24.830 1.00 69.00 174 GLU A C 1
ATOM 1299 O O . GLU A 1 174 ? 7.689 -4.560 24.474 1.00 69.00 174 GLU A O 1
ATOM 1304 N N . ASN A 1 175 ? 5.538 -4.887 24.975 1.00 73.31 175 ASN A N 1
ATOM 1305 C CA . ASN A 1 175 ? 5.448 -6.269 24.512 1.00 73.31 175 ASN A CA 1
ATOM 1306 C C . ASN A 1 175 ? 4.949 -6.322 23.055 1.00 73.31 175 ASN A C 1
ATOM 1308 O O . ASN A 1 175 ? 3.773 -6.006 22.830 1.00 73.31 175 ASN A O 1
ATOM 1312 N N . PRO A 1 176 ? 5.774 -6.789 22.102 1.00 68.19 176 PRO A N 1
ATOM 1313 C CA . PRO A 1 176 ? 5.420 -6.874 20.691 1.00 68.19 176 PRO A CA 1
ATOM 1314 C C . PRO A 1 176 ? 4.149 -7.638 20.350 1.00 68.19 176 PRO A C 1
ATOM 1316 O O . PRO A 1 176 ? 3.384 -7.268 19.461 1.00 68.19 176 PRO A O 1
ATOM 1319 N N . SER A 1 177 ? 3.867 -8.677 21.123 1.00 72.12 177 SER A N 1
ATOM 1320 C CA . SER A 1 177 ? 2.670 -9.502 21.004 1.00 72.12 177 SER A CA 1
ATOM 1321 C C . SER A 1 177 ? 1.362 -8.743 21.247 1.00 72.12 177 SER A C 1
ATOM 1323 O O . SER A 1 177 ? 0.275 -9.289 21.040 1.00 72.12 177 SER A O 1
ATOM 1325 N N . ARG A 1 178 ? 1.455 -7.521 21.775 1.00 79.19 178 ARG A N 1
ATOM 1326 C CA . ARG A 1 178 ? 0.332 -6.694 22.219 1.00 79.19 178 ARG A CA 1
ATOM 1327 C C . ARG A 1 178 ? 0.277 -5.353 21.485 1.00 79.19 178 ARG A C 1
ATOM 1329 O O . ARG A 1 178 ? -0.572 -4.526 21.805 1.00 79.19 178 ARG A O 1
ATOM 1336 N N . SER A 1 179 ? 1.128 -5.150 20.481 1.00 79.94 179 SER A N 1
ATOM 1337 C CA . SER A 1 179 ? 1.053 -3.979 19.614 1.00 79.94 179 SER A CA 1
ATOM 1338 C C . SER A 1 179 ? -0.304 -3.866 18.912 1.00 79.94 179 SER A C 1
ATOM 1340 O O . SER A 1 179 ? -0.995 -4.861 18.665 1.00 79.94 179 SER A O 1
ATOM 1342 N N . GLY A 1 180 ? -0.694 -2.623 18.636 1.00 83.44 180 GLY A N 1
ATOM 1343 C CA . GLY A 1 180 ? -1.992 -2.291 18.070 1.00 83.44 180 GLY A CA 1
ATOM 1344 C C . GLY A 1 180 ? -2.103 -2.699 16.604 1.00 83.44 180 GLY A C 1
ATOM 1345 O O . GLY A 1 180 ? -1.102 -2.732 15.886 1.00 83.44 180 GLY A O 1
ATOM 1346 N N . ILE A 1 181 ? -3.324 -2.994 16.166 1.00 87.88 181 ILE A N 1
ATOM 1347 C CA . ILE A 1 181 ? -3.626 -3.333 14.772 1.00 87.88 181 ILE A CA 1
ATOM 1348 C C . ILE A 1 181 ? -4.713 -2.405 14.252 1.00 87.88 181 ILE A C 1
ATOM 1350 O O . ILE A 1 181 ? -5.734 -2.230 14.915 1.00 87.88 181 ILE A O 1
ATOM 1354 N N . ILE A 1 182 ? -4.509 -1.868 13.054 1.00 92.19 182 ILE A N 1
ATOM 1355 C CA . ILE A 1 182 ? -5.559 -1.278 12.227 1.00 92.19 182 ILE A CA 1
ATOM 1356 C C . ILE A 1 182 ? -5.595 -2.037 10.909 1.00 92.19 182 ILE A C 1
ATOM 1358 O O . ILE A 1 182 ? -4.542 -2.265 10.313 1.00 92.19 182 ILE A O 1
ATOM 1362 N N . ARG A 1 183 ? -6.783 -2.441 10.464 1.00 95.00 183 ARG A N 1
ATOM 1363 C CA . ARG A 1 183 ? -6.936 -3.155 9.194 1.00 95.00 183 ARG A CA 1
ATOM 1364 C C . ARG A 1 183 ? -8.244 -2.846 8.478 1.00 95.00 183 ARG A C 1
ATOM 1366 O O . ARG A 1 183 ? -9.242 -2.579 9.149 1.00 95.00 183 ARG A O 1
ATOM 1373 N N . GLY A 1 184 ? -8.232 -2.973 7.155 1.00 97.00 184 GLY A N 1
ATOM 1374 C CA . GLY A 1 184 ? -9.413 -2.924 6.292 1.00 97.00 184 GLY A CA 1
ATOM 1375 C C . GLY A 1 184 ? -9.402 -1.725 5.347 1.00 97.00 184 GLY A C 1
ATOM 1376 O O . GLY A 1 184 ? -8.371 -1.469 4.732 1.00 97.00 184 GLY A O 1
ATOM 1377 N N . THR A 1 185 ? -10.523 -1.013 5.216 1.00 97.12 185 THR A N 1
ATOM 1378 C CA . THR A 1 185 ? -10.715 0.071 4.233 1.00 97.12 185 THR A CA 1
ATOM 1379 C C . THR A 1 185 ? -11.233 1.356 4.873 1.00 97.12 185 THR A C 1
ATOM 1381 O O . THR A 1 185 ? -11.846 1.328 5.940 1.00 97.12 185 THR A O 1
ATOM 1384 N N . GLY A 1 186 ? -11.009 2.489 4.210 1.00 96.62 186 GLY A N 1
ATOM 1385 C CA . GLY A 1 186 ? -11.527 3.790 4.625 1.00 96.62 186 GLY A CA 1
ATOM 1386 C C . GLY A 1 186 ? -10.447 4.864 4.683 1.00 96.62 186 GLY A C 1
ATOM 1387 O O . GLY A 1 186 ? -9.447 4.809 3.969 1.00 96.62 186 GLY A O 1
ATOM 1388 N N . THR A 1 187 ? -10.652 5.868 5.533 1.00 95.19 187 THR A N 1
ATOM 1389 C CA . THR A 1 187 ? -9.763 7.030 5.655 1.00 95.19 187 THR A CA 1
ATOM 1390 C C . THR A 1 187 ? -9.331 7.266 7.099 1.00 95.19 187 THR A C 1
ATOM 1392 O O . THR A 1 187 ? -10.147 7.277 8.020 1.00 95.19 187 THR A O 1
ATOM 1395 N N . ILE A 1 188 ? -8.041 7.527 7.298 1.00 91.62 188 ILE A N 1
ATOM 1396 C CA . ILE A 1 188 ? -7.451 7.984 8.556 1.00 91.62 188 ILE A CA 1
ATOM 1397 C C . ILE A 1 188 ? -6.878 9.382 8.327 1.00 91.62 188 ILE A C 1
ATOM 1399 O O . ILE A 1 188 ? -5.924 9.570 7.573 1.00 91.62 188 ILE A O 1
ATOM 1403 N N . THR A 1 189 ? -7.449 10.367 9.008 1.00 86.88 189 THR A N 1
ATOM 1404 C CA . THR A 1 189 ? -6.965 11.748 9.018 1.00 86.88 189 THR A CA 1
ATOM 1405 C C . THR A 1 189 ? -6.364 12.040 10.385 1.00 86.88 189 THR A C 1
ATOM 1407 O O . THR A 1 189 ? -7.044 11.929 11.404 1.00 86.88 189 THR A O 1
ATOM 1410 N N . LEU A 1 190 ? -5.081 12.404 10.420 1.00 78.81 190 LEU A N 1
ATOM 1411 C CA . LEU A 1 190 ? -4.415 12.848 11.644 1.00 78.81 190 LEU A CA 1
ATOM 1412 C C . LEU A 1 190 ? -4.219 14.365 11.571 1.00 78.81 190 LEU A C 1
ATOM 1414 O O . LEU A 1 190 ? -3.269 14.852 10.952 1.00 78.81 190 LEU A O 1
ATOM 1418 N N . SER A 1 191 ? -5.167 15.115 12.136 1.00 65.12 191 SER A N 1
ATOM 1419 C CA . SER A 1 191 ? -5.249 16.574 12.022 1.00 65.12 191 SER A CA 1
ATOM 1420 C C . SER A 1 191 ? -4.585 17.298 13.208 1.00 65.12 191 SER A C 1
ATOM 1422 O O . SER A 1 191 ? -4.499 16.784 14.322 1.00 65.12 191 SER A O 1
ATOM 1424 N N . GLN A 1 192 ? -4.091 18.527 12.984 1.00 57.78 192 GLN A N 1
ATOM 1425 C CA . GLN A 1 192 ? -3.401 19.383 13.974 1.00 57.78 192 GLN A CA 1
ATOM 1426 C C . GLN A 1 192 ? -4.332 19.942 15.069 1.00 57.78 192 GLN A C 1
ATOM 1428 O O . GLN A 1 192 ? -4.227 21.107 15.463 1.00 57.78 192 GLN A O 1
ATOM 1433 N N . LYS A 1 193 ? -5.301 19.170 15.557 1.00 56.38 193 LYS A N 1
ATOM 1434 C CA . LYS A 1 193 ? -6.204 19.668 16.589 1.00 56.38 193 LYS A CA 1
ATOM 1435 C C . LYS A 1 193 ? -5.429 19.717 17.907 1.00 56.38 193 LYS A C 1
ATOM 1437 O O . LYS A 1 193 ? -5.209 18.694 18.555 1.00 56.38 193 LYS A O 1
ATOM 1442 N N . ALA A 1 194 ? -4.943 20.915 18.244 1.00 52.44 194 ALA A N 1
ATOM 1443 C CA . ALA A 1 194 ? -4.176 21.184 19.453 1.00 52.44 194 ALA A CA 1
ATOM 1444 C C . ALA A 1 194 ? -4.890 20.584 20.667 1.00 52.44 194 ALA A C 1
ATOM 1446 O O . ALA A 1 194 ? -6.095 20.787 20.841 1.00 52.44 194 ALA A O 1
ATOM 1447 N N . ARG A 1 195 ? -4.143 19.861 21.511 1.00 55.66 195 ARG A N 1
ATOM 1448 C CA . ARG A 1 195 ? -4.683 19.315 22.757 1.00 55.66 195 ARG A CA 1
ATOM 1449 C C . ARG A 1 195 ? -5.355 20.436 23.555 1.00 55.66 195 ARG A C 1
ATOM 1451 O O . ARG A 1 195 ? -4.671 21.414 23.885 1.00 55.66 195 ARG A O 1
ATOM 1458 N N . PRO A 1 196 ? -6.643 20.310 23.926 1.00 50.19 196 PRO A N 1
ATOM 1459 C CA . PRO A 1 196 ? -7.269 21.232 24.865 1.00 50.19 196 PRO A CA 1
ATOM 1460 C C . PRO A 1 196 ? -6.450 21.240 26.166 1.00 50.19 196 PRO A C 1
ATOM 1462 O O . PRO A 1 196 ? -6.383 20.234 26.864 1.00 50.19 196 PRO A O 1
ATOM 1465 N N . GLY A 1 197 ? -5.758 22.344 26.463 1.00 54.25 197 GLY A N 1
ATOM 1466 C CA . GLY A 1 197 ? -4.889 22.478 27.643 1.00 54.25 197 GLY A CA 1
ATOM 1467 C C . GLY A 1 197 ? -3.380 22.313 27.411 1.00 54.25 197 GLY A C 1
ATOM 1468 O O . GLY A 1 197 ? -2.618 22.586 28.334 1.00 54.25 197 GLY A O 1
ATOM 1469 N N . ASN A 1 198 ? -2.925 21.944 26.207 1.00 57.03 198 ASN A N 1
ATOM 1470 C CA . ASN A 1 198 ? -1.499 21.975 25.850 1.00 57.03 198 ASN A CA 1
ATOM 1471 C C . ASN A 1 198 ? -1.271 22.451 24.396 1.00 57.03 198 ASN A C 1
ATOM 1473 O O . ASN A 1 198 ? -0.892 21.655 23.536 1.00 57.03 198 ASN A O 1
ATOM 1477 N N . PRO A 1 199 ? -1.490 23.747 24.099 1.00 56.62 199 PRO A N 1
ATOM 1478 C CA . PRO A 1 199 ? -1.357 24.303 22.748 1.00 56.62 199 PRO A CA 1
ATOM 1479 C C . PRO A 1 199 ? 0.078 24.293 22.187 1.00 56.62 199 PRO A C 1
ATOM 1481 O O . PRO A 1 199 ? 0.260 24.572 21.008 1.00 56.62 199 PRO A O 1
ATOM 1484 N N . GLY A 1 200 ? 1.088 23.970 23.005 1.00 55.12 200 GLY A N 1
ATOM 1485 C CA . GLY A 1 200 ? 2.477 23.780 22.573 1.00 55.12 200 GLY A CA 1
ATOM 1486 C C . GLY A 1 200 ? 2.853 22.329 22.243 1.00 55.12 200 GLY A C 1
ATOM 1487 O O . GLY A 1 200 ? 4.022 22.070 21.971 1.00 55.12 200 GLY A O 1
ATOM 1488 N N . ASP A 1 201 ? 1.914 21.373 22.304 1.00 59.41 201 ASP A N 1
ATOM 1489 C CA . ASP A 1 201 ? 2.186 19.967 21.980 1.00 59.41 201 ASP A CA 1
ATOM 1490 C C . ASP A 1 201 ? 2.430 19.796 20.470 1.00 59.41 201 ASP A C 1
ATOM 1492 O O . ASP A 1 201 ? 1.496 19.691 19.676 1.00 59.41 201 ASP A O 1
ATOM 1496 N N . THR A 1 202 ? 3.703 19.753 20.071 1.00 58.81 202 THR A N 1
ATOM 1497 C CA . THR A 1 202 ? 4.130 19.578 18.673 1.00 58.81 202 THR A CA 1
ATOM 1498 C C . THR A 1 202 ? 3.865 18.180 18.122 1.00 58.81 202 THR A C 1
ATOM 1500 O O . THR A 1 202 ? 4.117 17.949 16.947 1.00 58.81 202 THR A O 1
ATOM 1503 N N . ARG A 1 203 ? 3.366 17.243 18.944 1.00 59.94 203 ARG A N 1
ATOM 1504 C CA . ARG A 1 203 ? 3.120 15.851 18.538 1.00 59.94 203 ARG A CA 1
ATOM 1505 C C . ARG A 1 203 ? 1.785 15.652 17.813 1.00 59.94 203 ARG A C 1
ATOM 1507 O O . ARG A 1 203 ? 1.519 14.554 17.334 1.00 59.94 203 ARG A O 1
ATOM 1514 N N . ALA A 1 204 ? 0.930 16.675 17.735 1.00 60.50 204 ALA A N 1
ATOM 1515 C CA . ALA A 1 204 ? -0.324 16.593 16.989 1.00 60.50 204 ALA A CA 1
ATOM 1516 C C . ALA A 1 204 ? -0.072 16.250 15.507 1.00 60.50 204 ALA A C 1
ATOM 1518 O O . ALA A 1 204 ? 0.828 16.784 14.863 1.00 60.50 204 ALA A O 1
ATOM 1519 N N . GLY A 1 205 ? -0.885 15.342 14.978 1.00 63.69 205 GLY A N 1
ATOM 1520 C CA . GLY A 1 205 ? -0.773 14.750 13.652 1.00 63.69 205 GLY A CA 1
ATOM 1521 C C . GLY A 1 205 ? 0.290 13.651 13.528 1.00 63.69 205 GLY A C 1
ATOM 1522 O O . GLY A 1 205 ? 0.594 13.242 12.409 1.00 63.69 205 GLY A O 1
ATOM 1523 N N . HIS A 1 206 ? 0.876 13.174 14.634 1.00 72.06 206 HIS A N 1
ATOM 1524 C CA . HIS A 1 206 ? 1.843 12.076 14.592 1.00 72.06 206 HIS A CA 1
ATOM 1525 C C . HIS A 1 206 ? 1.147 10.718 14.643 1.00 72.06 206 HIS A C 1
ATOM 1527 O O . HIS A 1 206 ? 0.210 10.490 15.418 1.00 72.06 206 HIS A O 1
ATOM 1533 N N . MET A 1 207 ? 1.703 9.785 13.878 1.00 76.38 207 MET A N 1
ATOM 1534 C CA . MET A 1 207 ? 1.448 8.363 14.023 1.00 76.38 207 MET A CA 1
ATOM 1535 C C . MET A 1 207 ? 2.702 7.680 14.564 1.00 76.38 207 MET A C 1
ATOM 1537 O O . MET A 1 207 ? 3.757 7.758 13.942 1.00 76.38 207 MET A O 1
ATOM 1541 N N . ARG A 1 208 ? 2.579 6.984 15.697 1.00 74.44 208 ARG A N 1
ATOM 1542 C CA . ARG A 1 208 ? 3.632 6.113 16.238 1.00 74.44 208 ARG A CA 1
ATOM 1543 C C . ARG A 1 208 ? 3.251 4.663 16.001 1.00 74.44 208 ARG A C 1
ATOM 1545 O O . ARG A 1 208 ? 2.377 4.124 16.693 1.00 74.44 208 ARG A O 1
ATOM 1552 N N . ASN A 1 209 ? 3.880 4.061 14.999 1.00 71.12 209 ASN A N 1
ATOM 1553 C CA . ASN A 1 209 ? 3.550 2.724 14.537 1.00 71.12 209 ASN A CA 1
ATOM 1554 C C . ASN A 1 209 ? 4.624 1.696 14.922 1.00 71.12 209 ASN A C 1
ATOM 1556 O O . ASN A 1 209 ? 5.500 1.392 14.128 1.00 71.12 209 ASN A O 1
ATOM 1560 N N . ASN A 1 210 ? 4.481 1.082 16.099 1.00 73.06 210 ASN A N 1
ATOM 1561 C CA . ASN A 1 210 ? 5.172 -0.180 16.421 1.00 73.06 210 ASN A CA 1
ATOM 1562 C C . ASN A 1 210 ? 4.170 -1.346 16.346 1.00 73.06 210 ASN A C 1
ATOM 1564 O O . ASN A 1 210 ? 4.283 -2.330 17.077 1.00 73.06 210 ASN A O 1
ATOM 1568 N N . GLY A 1 211 ? 3.122 -1.173 15.538 1.00 80.94 211 GLY A N 1
ATOM 1569 C CA . GLY A 1 211 ? 2.014 -2.090 15.332 1.00 80.94 211 GLY A CA 1
ATOM 1570 C C . GLY A 1 211 ? 1.831 -2.407 13.853 1.00 80.94 211 GLY A C 1
ATOM 1571 O O . GLY A 1 211 ? 2.767 -2.314 13.064 1.00 80.94 211 GLY A O 1
ATOM 1572 N N . ARG A 1 212 ? 0.629 -2.836 13.481 1.00 87.06 212 ARG A N 1
ATOM 1573 C CA . ARG A 1 212 ? 0.303 -3.238 12.111 1.00 87.06 212 ARG A CA 1
ATOM 1574 C C . ARG A 1 212 ? -0.757 -2.307 11.561 1.00 87.06 212 ARG A C 1
ATOM 1576 O O . ARG A 1 212 ? -1.802 -2.148 12.189 1.00 87.06 212 ARG A O 1
ATOM 1583 N N . VAL A 1 213 ? -0.492 -1.738 10.392 1.00 91.19 213 VAL A N 1
ATOM 1584 C CA . VAL A 1 213 ? -1.511 -1.061 9.589 1.00 91.19 213 VAL A CA 1
ATOM 1585 C C . VAL A 1 213 ? -1.617 -1.757 8.252 1.00 91.19 213 VAL A C 1
ATOM 1587 O O . VAL A 1 213 ? -0.623 -1.899 7.546 1.00 91.19 213 VAL A O 1
ATOM 1590 N N . GLU A 1 214 ? -2.820 -2.220 7.946 1.00 94.44 214 GLU A N 1
ATOM 1591 C CA . GLU A 1 214 ? -3.089 -3.078 6.805 1.00 94.44 214 GLU A CA 1
ATOM 1592 C C . GLU A 1 214 ? -4.267 -2.564 5.982 1.00 94.44 214 GLU A C 1
ATOM 1594 O O . GLU A 1 214 ? -5.386 -2.470 6.483 1.00 94.44 214 GLU A O 1
ATOM 1599 N N . ALA A 1 215 ? -4.029 -2.289 4.705 1.00 97.56 215 ALA A N 1
ATOM 1600 C CA . ALA A 1 215 ? -5.106 -2.212 3.732 1.00 97.56 215 ALA A CA 1
ATOM 1601 C C . ALA A 1 215 ? -5.510 -3.636 3.329 1.00 97.56 215 ALA A C 1
ATOM 1603 O O . ALA A 1 215 ? -4.696 -4.362 2.763 1.00 97.56 215 ALA A O 1
ATOM 1604 N N . ASP A 1 216 ? -6.740 -4.039 3.633 1.00 96.50 216 ASP A N 1
ATOM 1605 C CA . ASP A 1 216 ? -7.246 -5.391 3.359 1.00 96.50 216 ASP A CA 1
ATOM 1606 C C . ASP A 1 216 ? -8.508 -5.287 2.497 1.00 96.50 216 ASP A C 1
ATOM 1608 O O . ASP A 1 216 ? -9.494 -4.678 2.917 1.00 96.50 216 ASP A O 1
ATOM 1612 N N . GLY A 1 217 ? -8.468 -5.828 1.277 1.00 95.06 217 GLY A N 1
ATOM 1613 C CA . GLY A 1 217 ? -9.631 -5.875 0.381 1.00 95.06 217 GLY A CA 1
ATOM 1614 C C . GLY A 1 217 ? -9.957 -4.582 -0.377 1.00 95.06 217 GLY A C 1
ATOM 1615 O O . GLY A 1 217 ? -10.833 -4.591 -1.240 1.00 95.06 217 GLY A O 1
ATOM 1616 N N . GLY A 1 218 ? -9.284 -3.468 -0.083 1.00 95.94 218 GLY A N 1
ATOM 1617 C CA . GLY A 1 218 ? -9.530 -2.188 -0.747 1.00 95.94 218 GLY A CA 1
ATOM 1618 C C . GLY A 1 218 ? -8.612 -1.065 -0.272 1.00 95.94 218 GLY A C 1
ATOM 1619 O O . GLY A 1 218 ? -7.548 -1.313 0.295 1.00 95.94 218 GLY A O 1
ATOM 1620 N N . LEU A 1 219 ? -9.023 0.179 -0.521 1.00 97.31 219 LEU A N 1
ATOM 1621 C CA . LEU A 1 219 ? -8.243 1.365 -0.173 1.00 97.31 219 LEU A CA 1
ATOM 1622 C C . LEU A 1 219 ? -8.342 1.680 1.326 1.00 97.31 219 LEU A C 1
ATOM 1624 O O . LEU A 1 219 ? -9.433 1.919 1.849 1.00 97.31 219 LEU A O 1
ATOM 1628 N N . LEU A 1 220 ? -7.190 1.771 1.985 1.00 97.50 220 LEU A N 1
ATOM 1629 C CA . LEU A 1 220 ? -7.015 2.452 3.264 1.00 97.50 220 LEU A CA 1
ATOM 1630 C C . LEU A 1 220 ? -6.121 3.672 3.039 1.00 97.50 220 LEU A C 1
ATOM 1632 O O . LEU A 1 220 ? -4.929 3.542 2.764 1.00 97.50 220 LEU A O 1
ATOM 1636 N N . ALA A 1 221 ? -6.692 4.867 3.149 1.00 95.44 221 ALA A N 1
ATOM 1637 C CA . ALA A 1 221 ? -5.976 6.114 2.914 1.00 95.44 221 ALA A CA 1
ATOM 1638 C C . ALA A 1 221 ? -5.597 6.794 4.232 1.00 95.44 221 ALA A C 1
ATOM 1640 O O . ALA A 1 221 ? -6.463 7.132 5.037 1.00 95.44 221 ALA A O 1
ATOM 1641 N N . ILE A 1 222 ? -4.309 7.064 4.434 1.00 91.25 222 ILE A N 1
ATOM 1642 C CA . ILE A 1 222 ? -3.828 7.980 5.470 1.00 91.25 222 ILE A CA 1
ATOM 1643 C C . ILE A 1 222 ? -3.582 9.328 4.800 1.00 91.25 222 ILE A C 1
ATOM 1645 O O . ILE A 1 222 ? -2.614 9.487 4.066 1.00 91.25 222 ILE A O 1
ATOM 1649 N N . THR A 1 223 ? -4.471 10.295 5.005 1.00 87.06 223 THR A N 1
ATOM 1650 C CA . THR A 1 223 ? -4.555 11.494 4.149 1.00 87.06 223 THR A CA 1
ATOM 1651 C C . THR A 1 223 ? -3.771 12.694 4.669 1.00 87.06 223 THR A C 1
ATOM 1653 O O . THR A 1 223 ? -3.480 13.613 3.903 1.00 87.06 223 THR A O 1
ATOM 1656 N N . SER A 1 224 ? -3.391 12.710 5.947 1.00 76.75 224 SER A N 1
ATOM 1657 C CA . SER A 1 224 ? -2.582 13.788 6.517 1.00 76.75 224 SER A CA 1
ATOM 1658 C C . SER A 1 224 ? -1.706 13.321 7.672 1.00 76.75 224 SER A C 1
ATOM 1660 O O . SER A 1 224 ? -2.120 12.494 8.485 1.00 76.75 224 SER A O 1
ATOM 1662 N N . PHE A 1 225 ? -0.534 13.948 7.791 1.00 71.56 225 PHE A N 1
ATOM 1663 C CA . PHE A 1 225 ? 0.287 13.959 9.001 1.00 71.56 225 PHE A CA 1
ATOM 1664 C C . PHE A 1 225 ? 0.484 15.406 9.469 1.00 71.56 225 PHE A C 1
ATOM 1666 O O . PHE A 1 225 ? 0.386 16.355 8.688 1.00 71.56 225 PHE A O 1
ATOM 1673 N N . GLY A 1 226 ? 0.760 15.584 10.756 1.00 59.53 226 GLY A N 1
ATOM 1674 C CA . GLY A 1 226 ? 1.112 16.881 11.330 1.00 59.53 226 GLY A CA 1
ATOM 1675 C C . GLY A 1 226 ? 2.500 17.367 10.888 1.00 59.53 226 GLY A C 1
ATOM 1676 O O . GLY A 1 226 ? 3.238 16.631 10.238 1.00 59.53 226 GLY A O 1
ATOM 1677 N N . PRO A 1 227 ? 2.902 18.590 11.274 1.00 51.78 227 PRO A N 1
ATOM 1678 C CA . PRO A 1 227 ? 4.158 19.223 10.858 1.00 51.78 227 PRO A CA 1
ATOM 1679 C C . PRO A 1 227 ? 5.427 18.541 11.405 1.00 51.78 227 PRO A C 1
ATOM 1681 O O . PRO A 1 227 ? 6.527 18.927 11.021 1.00 51.78 227 PRO A O 1
ATOM 1684 N N . GLY A 1 228 ? 5.299 17.526 12.267 1.00 50.47 228 GLY A N 1
ATOM 1685 C CA . GLY A 1 228 ? 6.395 16.626 12.633 1.00 50.47 228 GLY A CA 1
ATOM 1686 C C . GLY A 1 228 ? 6.473 15.334 11.809 1.00 50.47 228 GLY A C 1
ATOM 1687 O O . GLY A 1 228 ? 7.452 14.615 11.946 1.00 50.47 228 GLY A O 1
ATOM 1688 N N . GLY A 1 229 ? 5.511 15.054 10.922 1.00 56.16 229 GLY A N 1
ATOM 1689 C CA . GLY A 1 229 ? 5.517 13.883 10.038 1.00 56.16 229 GLY A CA 1
ATOM 1690 C C . GLY A 1 229 ? 5.276 12.540 10.744 1.00 56.16 229 GLY A C 1
ATOM 1691 O O . GLY A 1 229 ? 4.868 12.482 11.908 1.00 56.16 229 GLY A O 1
ATOM 1692 N N . LEU A 1 230 ? 5.511 11.439 10.018 1.00 58.03 230 LEU A N 1
ATOM 1693 C CA . LEU A 1 230 ? 5.621 10.100 10.606 1.00 58.03 230 LEU A CA 1
ATOM 1694 C C . LEU A 1 230 ? 6.838 10.067 11.536 1.00 58.03 230 LEU A C 1
ATOM 1696 O O . LEU A 1 230 ? 7.962 9.873 11.080 1.00 58.03 230 LEU A O 1
ATOM 1700 N N . LEU A 1 231 ? 6.628 10.265 12.835 1.00 54.12 231 LEU A N 1
ATOM 1701 C CA . LEU A 1 231 ? 7.685 10.071 13.824 1.00 54.12 231 LEU A CA 1
ATOM 1702 C C . LEU A 1 231 ? 7.560 8.693 14.450 1.00 54.12 231 LEU A C 1
ATOM 1704 O O . LEU A 1 231 ? 6.772 8.470 15.372 1.00 54.12 231 LEU A O 1
ATOM 1708 N N . ASP A 1 232 ? 8.385 7.806 13.910 1.00 53.88 232 ASP A N 1
ATOM 1709 C CA . ASP A 1 232 ? 8.875 6.604 14.557 1.00 53.88 232 ASP A CA 1
ATOM 1710 C C . ASP A 1 232 ? 9.679 6.995 15.807 1.00 53.88 232 ASP A C 1
ATOM 1712 O O . ASP A 1 232 ? 10.585 7.829 15.749 1.00 53.88 232 ASP A O 1
ATOM 1716 N N . ASP A 1 233 ? 9.279 6.445 16.951 1.00 50.84 233 ASP A N 1
ATOM 1717 C CA . ASP A 1 233 ? 9.955 6.656 18.225 1.00 50.84 233 ASP A CA 1
ATOM 1718 C C . ASP A 1 233 ? 10.420 5.282 18.713 1.00 50.84 233 ASP A C 1
ATOM 1720 O O . ASP A 1 233 ? 9.680 4.555 19.393 1.00 50.84 233 ASP A O 1
ATOM 1724 N N . ASN A 1 234 ? 11.642 4.968 18.268 1.00 50.69 234 ASN A N 1
ATOM 1725 C CA . ASN A 1 234 ? 12.619 3.991 18.740 1.00 50.69 234 ASN A CA 1
ATOM 1726 C C . ASN A 1 234 ? 12.148 3.183 19.942 1.00 50.69 234 ASN A C 1
ATOM 1728 O O . ASN A 1 234 ? 12.272 3.656 21.066 1.00 50.69 234 ASN A O 1
ATOM 1732 N N . ASP A 1 235 ? 11.669 1.960 19.724 1.00 52.00 235 ASP A N 1
ATOM 1733 C CA . ASP A 1 235 ? 11.814 0.911 20.727 1.00 52.00 235 ASP A CA 1
ATOM 1734 C C . ASP A 1 235 ? 11.564 -0.474 20.095 1.00 52.00 235 ASP A C 1
ATOM 1736 O O . ASP A 1 235 ? 10.423 -0.920 19.978 1.00 52.00 235 ASP A O 1
ATOM 1740 N N . TRP A 1 236 ? 12.686 -1.141 19.783 1.00 53.78 236 TRP A N 1
ATOM 1741 C CA . TRP A 1 236 ? 12.893 -2.587 19.583 1.00 53.78 236 TRP A CA 1
ATOM 1742 C C . TRP A 1 236 ? 12.276 -3.224 18.318 1.00 53.78 236 TRP A C 1
ATOM 1744 O O . TRP A 1 236 ? 11.200 -2.836 17.878 1.00 53.78 236 TRP A O 1
ATOM 1754 N N . PRO A 1 237 ? 12.913 -4.253 17.721 1.00 53.94 237 PRO A N 1
ATOM 1755 C CA . PRO A 1 237 ? 12.275 -5.060 16.684 1.00 53.94 237 PRO A CA 1
ATOM 1756 C C . PRO A 1 237 ? 11.077 -5.821 17.274 1.00 53.94 237 PRO A C 1
ATOM 1758 O O . PRO A 1 237 ? 11.209 -6.598 18.222 1.00 53.94 237 PRO A O 1
ATOM 1761 N N . VAL A 1 238 ? 9.893 -5.603 16.703 1.00 61.81 238 VAL A N 1
ATOM 1762 C CA . VAL A 1 238 ? 8.616 -6.085 17.244 1.00 61.81 238 VAL A CA 1
ATOM 1763 C C . VAL A 1 238 ? 8.096 -7.245 16.397 1.00 61.81 238 VAL A C 1
ATOM 1765 O O . VAL A 1 238 ? 7.353 -7.046 15.437 1.00 61.81 238 VAL A O 1
ATOM 1768 N N . ARG A 1 239 ? 8.467 -8.478 16.760 1.00 66.00 239 ARG A N 1
ATOM 1769 C CA . ARG A 1 239 ? 7.797 -9.679 16.240 1.00 66.00 239 ARG A CA 1
ATOM 1770 C C . ARG A 1 239 ? 6.463 -9.859 16.963 1.00 66.00 239 ARG A C 1
ATOM 1772 O O . ARG A 1 239 ? 6.434 -10.042 18.177 1.00 66.00 239 ARG A O 1
ATOM 1779 N N . MET A 1 240 ? 5.362 -9.831 16.229 1.00 67.38 240 MET A N 1
ATOM 1780 C CA . MET A 1 240 ? 4.028 -10.097 16.753 1.00 67.38 240 MET A CA 1
ATOM 1781 C C . MET A 1 240 ? 3.793 -11.605 16.949 1.00 67.38 240 MET A C 1
ATOM 1783 O O . MET A 1 240 ? 4.471 -12.459 16.372 1.00 67.38 240 MET A O 1
ATOM 1787 N N . ASN A 1 241 ? 2.813 -11.962 17.787 1.00 61.19 241 ASN A N 1
ATOM 1788 C CA . ASN A 1 241 ? 2.496 -13.366 18.097 1.00 61.19 241 ASN A CA 1
ATOM 1789 C C . ASN A 1 241 ? 1.869 -14.145 16.936 1.00 61.19 241 ASN A C 1
ATOM 1791 O O . ASN A 1 241 ? 1.854 -15.372 16.977 1.00 61.19 241 ASN A O 1
ATOM 1795 N N . ASP A 1 242 ? 1.341 -13.456 15.929 1.00 61.75 242 ASP A N 1
ATOM 1796 C CA . ASP A 1 242 ? 0.818 -14.062 14.702 1.00 61.75 242 ASP A CA 1
ATOM 1797 C C . ASP A 1 242 ? 1.932 -14.402 13.693 1.00 61.75 242 ASP A C 1
ATOM 1799 O O . ASP A 1 242 ? 1.646 -14.879 12.600 1.00 61.75 242 ASP A O 1
ATOM 1803 N N . GLY A 1 243 ? 3.202 -14.191 14.064 1.00 65.19 243 GLY A N 1
ATOM 1804 C CA . GLY A 1 243 ? 4.360 -14.436 13.208 1.00 65.19 243 GLY A CA 1
ATOM 1805 C C . GLY A 1 243 ? 4.716 -13.266 12.291 1.00 65.19 243 GLY A C 1
ATOM 1806 O O . GLY A 1 243 ? 5.740 -13.346 11.616 1.00 65.19 243 GLY A O 1
ATOM 1807 N N . ASN A 1 244 ? 3.926 -12.189 12.306 1.00 72.56 244 ASN A N 1
ATOM 1808 C CA . ASN A 1 244 ? 4.156 -10.984 11.517 1.00 72.56 244 ASN A CA 1
ATOM 1809 C C . ASN A 1 244 ? 4.970 -9.943 12.301 1.00 72.56 244 ASN A C 1
ATOM 1811 O O . ASN A 1 244 ? 5.243 -10.109 13.491 1.00 72.56 244 ASN A O 1
ATOM 1815 N N . TYR A 1 245 ? 5.371 -8.862 11.639 1.00 78.50 245 TYR A N 1
ATOM 1816 C CA . TYR A 1 245 ? 6.140 -7.768 12.239 1.00 78.50 245 TYR A CA 1
ATOM 1817 C C . TYR A 1 245 ? 5.328 -6.472 12.296 1.00 78.50 245 TYR A C 1
ATOM 1819 O O . TYR A 1 245 ? 4.305 -6.325 11.623 1.00 78.50 245 TYR A O 1
ATOM 1827 N N . ALA A 1 246 ? 5.771 -5.509 13.101 1.00 81.62 246 ALA A N 1
ATOM 1828 C CA . ALA A 1 246 ? 5.283 -4.143 12.947 1.00 81.62 246 ALA A CA 1
ATOM 1829 C C . ALA A 1 246 ? 5.588 -3.632 11.531 1.00 81.62 246 ALA A C 1
ATOM 1831 O O . ALA A 1 246 ? 6.640 -3.951 10.978 1.00 81.62 246 ALA A O 1
ATOM 1832 N N . GLY A 1 247 ? 4.664 -2.894 10.920 1.00 85.31 247 GLY A N 1
ATOM 1833 C CA . GLY A 1 247 ? 4.805 -2.556 9.509 1.00 85.31 247 GLY A CA 1
ATOM 1834 C C . GLY A 1 247 ? 3.560 -2.031 8.823 1.00 85.31 247 GLY A C 1
ATOM 1835 O O . GLY A 1 247 ? 2.472 -1.921 9.407 1.00 85.31 247 GLY A O 1
ATOM 1836 N N . TRP A 1 248 ? 3.775 -1.750 7.545 1.00 90.00 248 TRP A N 1
ATOM 1837 C CA . TRP A 1 248 ? 2.761 -1.423 6.558 1.00 90.00 248 TRP A CA 1
ATOM 1838 C C . TRP A 1 248 ? 2.413 -2.676 5.759 1.00 90.00 248 TRP A C 1
ATOM 1840 O O . TRP A 1 248 ? 3.293 -3.442 5.365 1.00 90.00 248 TRP A O 1
ATOM 1850 N N . TYR A 1 249 ? 1.128 -2.900 5.523 1.00 93.50 249 TYR A N 1
ATOM 1851 C CA . TYR A 1 249 ? 0.645 -4.071 4.806 1.00 93.50 249 TYR A CA 1
ATOM 1852 C C . TYR A 1 249 ? -0.422 -3.675 3.797 1.00 93.50 249 TYR A C 1
ATOM 1854 O O . TYR A 1 249 ? -1.218 -2.766 4.034 1.00 93.50 249 TYR A O 1
ATOM 1862 N N . ALA A 1 250 ? -0.452 -4.422 2.704 1.00 96.44 250 ALA A N 1
ATOM 1863 C CA . ALA A 1 250 ? -1.552 -4.445 1.766 1.00 96.44 250 ALA A CA 1
ATOM 1864 C C . ALA A 1 250 ? -1.809 -5.907 1.384 1.00 96.44 250 ALA A C 1
ATOM 1866 O O . ALA A 1 250 ? -0.870 -6.644 1.073 1.00 96.44 250 ALA A O 1
ATOM 1867 N N . SER A 1 251 ? -3.059 -6.345 1.471 1.00 95.25 251 SER A N 1
ATOM 1868 C CA . SER A 1 251 ? -3.459 -7.737 1.271 1.00 95.25 251 SER A CA 1
ATOM 1869 C C . SER A 1 251 ? -4.809 -7.831 0.565 1.00 95.25 251 SER A C 1
ATOM 1871 O O . SER A 1 251 ? -5.601 -6.887 0.584 1.00 95.25 251 SER A O 1
ATOM 1873 N N . ASN A 1 252 ? -5.057 -8.970 -0.089 1.00 95.50 252 ASN A N 1
ATOM 1874 C CA . ASN A 1 252 ? -6.318 -9.288 -0.763 1.00 95.50 252 ASN A CA 1
ATOM 1875 C C . ASN A 1 252 ? -6.769 -8.187 -1.744 1.00 95.50 252 ASN A C 1
ATOM 1877 O O . ASN A 1 252 ? -7.905 -7.722 -1.689 1.00 95.50 252 ASN A O 1
ATOM 1881 N N . GLY A 1 253 ? -5.864 -7.707 -2.599 1.00 96.25 253 GLY A N 1
ATOM 1882 C CA . GLY A 1 253 ? -6.133 -6.599 -3.519 1.00 96.25 253 GLY A CA 1
ATOM 1883 C C . GLY A 1 253 ? -6.178 -5.207 -2.871 1.00 96.25 253 GLY A C 1
ATOM 1884 O O . GLY A 1 253 ? -6.575 -4.247 -3.525 1.00 96.25 253 GLY A O 1
ATOM 1885 N N . GLY A 1 254 ? -5.772 -5.071 -1.607 1.00 97.81 254 GLY A N 1
ATOM 1886 C CA . GLY A 1 254 ? -5.743 -3.802 -0.882 1.00 97.81 254 GLY A CA 1
ATOM 1887 C C . GLY A 1 254 ? -4.716 -2.790 -1.401 1.00 97.81 254 GLY A C 1
ATOM 1888 O O . GLY A 1 254 ? -3.739 -3.136 -2.072 1.00 97.81 254 GLY A O 1
ATOM 1889 N N . GLU A 1 255 ? -4.939 -1.522 -1.065 1.00 97.94 255 GLU A N 1
ATOM 1890 C CA . GLU A 1 255 ? -4.020 -0.402 -1.291 1.00 97.94 255 GLU A CA 1
ATOM 1891 C C . GLU A 1 255 ? -3.917 0.441 -0.018 1.00 97.94 255 GLU A C 1
ATOM 1893 O O . GLU A 1 255 ? -4.912 0.989 0.457 1.00 97.94 255 GLU A O 1
ATOM 1898 N N . LEU A 1 256 ? -2.708 0.574 0.527 1.00 96.94 256 LEU A N 1
ATOM 1899 C CA . LEU A 1 256 ? -2.420 1.495 1.620 1.00 96.94 256 LEU A CA 1
ATOM 1900 C C . LEU A 1 256 ? -1.803 2.770 1.044 1.00 96.94 256 LEU A C 1
ATOM 1902 O O . LEU A 1 256 ? -0.603 2.815 0.774 1.00 96.94 256 LEU A O 1
ATOM 1906 N N . SER A 1 257 ? -2.619 3.809 0.883 1.00 95.00 257 SER A N 1
ATOM 1907 C CA . SER A 1 257 ? -2.169 5.126 0.425 1.00 95.00 257 SER A CA 1
ATOM 1908 C C . SER A 1 257 ? -1.679 5.951 1.610 1.00 95.00 257 SER A C 1
ATOM 1910 O O . SER A 1 257 ? -2.399 6.128 2.593 1.00 95.00 257 SER A O 1
ATOM 1912 N N . LEU A 1 258 ? -0.475 6.510 1.509 1.00 90.44 258 LEU A N 1
ATOM 1913 C CA . LEU A 1 258 ? 0.113 7.368 2.537 1.00 90.44 258 LEU A CA 1
ATOM 1914 C C . LEU A 1 258 ? 0.104 8.833 2.102 1.00 90.44 258 LEU A C 1
ATOM 1916 O O . LEU A 1 258 ? 0.185 9.150 0.914 1.00 90.44 258 LEU A O 1
ATOM 1920 N N . ALA A 1 259 ? 0.014 9.738 3.078 1.00 87.62 259 ALA A N 1
ATOM 1921 C CA . ALA A 1 259 ? -0.099 11.161 2.797 1.00 87.62 259 ALA A CA 1
ATOM 1922 C C . ALA A 1 259 ? 1.134 11.665 2.043 1.00 87.62 259 ALA A C 1
ATOM 1924 O O . ALA A 1 259 ? 2.270 11.322 2.388 1.00 87.62 259 ALA A O 1
ATOM 1925 N N . ALA A 1 260 ? 0.896 12.516 1.046 1.00 87.94 260 ALA A N 1
ATOM 1926 C CA . ALA A 1 260 ? 1.961 13.130 0.275 1.00 87.94 260 ALA A CA 1
ATOM 1927 C C . ALA A 1 260 ? 2.776 14.091 1.151 1.00 87.94 260 ALA A C 1
ATOM 1929 O O . ALA A 1 260 ? 2.219 14.934 1.859 1.00 87.94 260 ALA A O 1
ATOM 1930 N N . LEU A 1 261 ? 4.099 13.984 1.078 1.00 84.06 261 LEU A N 1
ATOM 1931 C CA . LEU A 1 261 ? 5.024 14.783 1.872 1.00 84.06 261 LEU A CA 1
ATOM 1932 C C . LEU A 1 261 ? 5.752 15.773 0.965 1.00 84.06 261 LEU A C 1
ATOM 1934 O O . LEU A 1 261 ? 6.343 15.382 -0.041 1.00 84.06 261 LEU A O 1
ATOM 1938 N N . ALA A 1 262 ? 5.711 17.060 1.317 1.00 83.88 262 ALA A N 1
ATOM 1939 C CA . ALA A 1 262 ? 6.525 18.065 0.641 1.00 83.88 262 ALA A CA 1
ATOM 1940 C C . ALA A 1 262 ? 8.002 17.678 0.770 1.00 83.88 262 ALA A C 1
ATOM 1942 O O . ALA A 1 262 ? 8.461 17.375 1.874 1.00 83.88 262 ALA A O 1
ATOM 1943 N N . TRP A 1 263 ? 8.729 17.675 -0.347 1.00 84.56 263 TRP A N 1
ATOM 1944 C CA . TRP A 1 263 ? 10.091 17.158 -0.371 1.00 84.56 263 TRP A CA 1
ATOM 1945 C C . TRP A 1 263 ? 11.093 18.191 -0.863 1.00 84.56 263 TRP A C 1
ATOM 1947 O O . TRP A 1 263 ? 11.034 18.664 -1.995 1.00 84.56 263 TRP A O 1
ATOM 1957 N N . ASP A 1 264 ? 12.043 18.512 0.008 1.00 82.44 264 ASP A N 1
ATOM 1958 C CA . ASP A 1 264 ? 13.132 19.462 -0.223 1.00 82.44 264 ASP A CA 1
ATOM 1959 C C . ASP A 1 264 ? 14.473 18.771 -0.538 1.00 82.44 264 ASP A C 1
ATOM 1961 O O . ASP A 1 264 ? 15.501 19.431 -0.682 1.00 82.44 264 ASP A O 1
ATOM 1965 N N . GLY A 1 265 ? 14.474 17.437 -0.653 1.00 79.31 265 GLY A N 1
ATOM 1966 C CA . GLY A 1 265 ? 15.660 16.605 -0.880 1.00 79.31 265 GLY A CA 1
ATOM 1967 C C . GLY A 1 265 ? 16.305 16.031 0.368 1.00 79.31 265 GLY A C 1
ATOM 1968 O O . GLY A 1 265 ? 17.174 15.158 0.247 1.00 79.31 265 GLY A O 1
ATOM 1969 N N . ALA A 1 266 ? 15.877 16.463 1.557 1.00 82.75 266 ALA A N 1
ATOM 1970 C CA . ALA A 1 266 ? 16.229 15.791 2.796 1.00 82.75 266 ALA A CA 1
ATOM 1971 C C . ALA A 1 266 ? 15.671 14.359 2.812 1.00 82.75 266 ALA A C 1
ATOM 1973 O O . ALA A 1 266 ? 14.817 13.982 2.006 1.00 82.75 266 ALA A O 1
ATOM 1974 N N . ARG A 1 267 ? 16.173 13.526 3.730 1.00 85.38 267 ARG A N 1
ATOM 1975 C CA . ARG A 1 267 ? 15.655 12.164 3.874 1.00 85.38 267 ARG A CA 1
ATOM 1976 C C . ARG A 1 267 ? 14.198 12.208 4.334 1.00 85.38 267 ARG A C 1
ATOM 1978 O O . ARG A 1 267 ? 13.927 12.703 5.424 1.00 85.38 267 ARG A O 1
ATOM 1985 N N . ILE A 1 268 ? 13.307 11.633 3.536 1.00 82.00 268 ILE A N 1
ATOM 1986 C CA . ILE A 1 268 ? 11.922 11.342 3.906 1.00 82.00 268 ILE A CA 1
ATOM 1987 C C . ILE A 1 268 ? 11.791 9.840 4.101 1.00 82.00 268 ILE A C 1
ATOM 1989 O O . ILE A 1 268 ? 12.363 9.069 3.333 1.00 82.00 268 ILE A O 1
ATOM 1993 N N . ASN A 1 269 ? 11.029 9.435 5.114 1.00 80.69 269 ASN A N 1
ATOM 1994 C CA . ASN A 1 269 ? 10.718 8.037 5.356 1.00 80.69 269 ASN A CA 1
ATOM 1995 C C . ASN A 1 269 ? 9.223 7.845 5.621 1.00 80.69 269 ASN A C 1
ATOM 1997 O O . ASN A 1 269 ? 8.591 8.640 6.317 1.00 80.69 269 ASN A O 1
ATOM 2001 N N . TRP A 1 270 ? 8.711 6.712 5.161 1.00 82.50 270 TRP A N 1
ATOM 2002 C CA . TRP A 1 270 ? 7.479 6.105 5.631 1.00 82.50 270 TRP A CA 1
ATOM 2003 C C . TRP A 1 270 ? 7.830 4.855 6.438 1.00 82.50 270 TRP A C 1
ATOM 2005 O O . TRP A 1 270 ? 8.098 3.796 5.879 1.00 82.50 270 TRP A O 1
ATOM 2015 N N . GLY A 1 271 ? 7.827 4.974 7.768 1.00 73.31 271 GLY A N 1
ATOM 2016 C CA . GLY A 1 271 ? 7.921 3.839 8.694 1.00 73.31 271 GLY A CA 1
ATOM 2017 C C . GLY A 1 271 ? 9.189 3.732 9.541 1.00 73.31 271 GLY A C 1
ATOM 2018 O O . GLY A 1 271 ? 9.081 3.153 10.606 1.00 73.31 271 GLY A O 1
ATOM 2019 N N . GLU A 1 272 ? 10.333 4.287 9.128 1.00 68.94 272 GLU A N 1
ATOM 2020 C CA . GLU A 1 272 ? 11.604 4.204 9.883 1.00 68.94 272 GLU A CA 1
ATOM 2021 C C . GLU A 1 272 ? 12.161 5.602 10.192 1.00 68.94 272 GLU A C 1
ATOM 2023 O O . GLU A 1 272 ? 12.019 6.515 9.363 1.00 68.94 272 GLU A O 1
ATOM 2028 N N . PRO A 1 273 ? 12.866 5.822 11.315 1.00 62.31 273 PRO A N 1
ATOM 2029 C CA . PRO A 1 273 ? 13.474 7.104 11.606 1.00 62.31 273 PRO A CA 1
ATOM 2030 C C . PRO A 1 273 ? 14.751 7.237 10.771 1.00 62.31 273 PRO A C 1
ATOM 2032 O O . PRO A 1 273 ? 15.488 6.285 10.531 1.00 62.31 273 PRO A O 1
ATOM 2035 N N . SER A 1 274 ? 15.087 8.448 10.336 1.00 58.25 274 SER A N 1
ATOM 2036 C CA . SER A 1 274 ? 16.303 8.670 9.540 1.00 58.25 274 SER A CA 1
ATOM 2037 C C . SER A 1 274 ? 17.607 8.400 10.309 1.00 58.25 274 SER A C 1
ATOM 2039 O O . SER A 1 274 ? 18.655 8.250 9.673 1.00 58.25 274 SER A O 1
ATOM 2041 N N . SER A 1 275 ? 17.542 8.333 11.644 1.00 58.72 275 SER A N 1
ATOM 2042 C CA . SER A 1 275 ? 18.678 8.265 12.570 1.00 58.72 275 SER A CA 1
ATOM 2043 C C . SER A 1 275 ? 18.920 6.906 13.234 1.00 58.72 275 SER A C 1
ATOM 2045 O O . SER A 1 275 ? 19.972 6.746 13.852 1.00 58.72 275 SER A O 1
ATOM 2047 N N . ASP A 1 276 ? 17.992 5.949 13.150 1.00 58.38 276 ASP A N 1
ATOM 2048 C CA . ASP A 1 276 ? 18.123 4.631 13.788 1.00 58.38 276 ASP A CA 1
ATOM 2049 C C . ASP A 1 276 ? 18.111 3.529 12.724 1.00 58.38 276 ASP A C 1
ATOM 2051 O O . ASP A 1 276 ? 17.339 3.569 11.776 1.00 58.38 276 ASP A O 1
ATOM 2055 N N . SER A 1 277 ? 19.011 2.557 12.857 1.00 53.03 277 SER A N 1
ATOM 2056 C CA . SER A 1 277 ? 19.137 1.426 11.925 1.00 53.03 277 SER A CA 1
ATOM 2057 C C . SER A 1 277 ? 18.792 0.077 12.557 1.00 53.03 277 SER A C 1
ATOM 2059 O O . SER A 1 277 ? 18.957 -0.957 11.910 1.00 53.03 277 SER A O 1
ATOM 2061 N N . THR A 1 278 ? 18.350 0.090 13.817 1.00 57.41 278 THR A N 1
ATOM 2062 C CA . THR A 1 278 ? 17.959 -1.091 14.599 1.00 57.41 278 THR A CA 1
ATOM 2063 C C . THR A 1 278 ? 16.456 -1.359 14.571 1.00 57.41 278 THR A C 1
ATOM 2065 O O . THR A 1 278 ? 16.018 -2.434 14.987 1.00 57.41 278 THR A O 1
ATOM 2068 N N . VAL A 1 279 ? 15.672 -0.406 14.066 1.00 62.78 279 VAL A N 1
ATOM 2069 C CA . VAL A 1 279 ? 14.228 -0.539 13.901 1.00 62.78 279 VAL A CA 1
ATOM 2070 C C . VAL A 1 279 ? 13.929 -1.432 12.684 1.00 62.78 279 VAL A C 1
ATOM 2072 O O . VAL A 1 279 ? 14.696 -1.481 11.720 1.00 62.78 279 VAL A O 1
ATOM 2075 N N . ASN A 1 280 ? 12.888 -2.265 12.807 1.00 69.50 280 ASN A N 1
ATOM 2076 C CA . ASN A 1 280 ? 12.492 -3.258 11.804 1.00 69.50 280 ASN A CA 1
ATOM 2077 C C . ASN A 1 280 ? 10.982 -3.177 11.532 1.00 69.50 280 ASN A C 1
ATOM 2079 O O . ASN A 1 280 ? 10.220 -4.073 11.904 1.00 69.50 280 ASN A O 1
ATOM 2083 N N . VAL A 1 281 ? 10.558 -2.060 10.945 1.00 79.19 281 VAL A N 1
ATOM 2084 C CA . VAL A 1 281 ? 9.198 -1.812 10.460 1.00 79.19 281 VAL A CA 1
ATOM 2085 C C . VAL A 1 281 ? 9.124 -2.281 9.014 1.00 79.19 281 VAL A C 1
ATOM 2087 O O . VAL A 1 281 ? 9.647 -1.630 8.112 1.00 79.19 281 VAL A O 1
ATOM 2090 N N . ILE A 1 282 ? 8.496 -3.429 8.776 1.00 85.19 282 ILE A N 1
ATOM 2091 C CA . ILE A 1 282 ? 8.492 -4.029 7.441 1.00 85.19 282 ILE A CA 1
ATOM 2092 C C . ILE A 1 282 ? 7.687 -3.202 6.438 1.00 85.19 282 ILE A C 1
ATOM 2094 O O . ILE A 1 282 ? 6.748 -2.483 6.801 1.00 85.19 282 ILE A O 1
ATOM 2098 N N . ASN A 1 283 ? 8.065 -3.341 5.166 1.00 89.75 283 ASN A N 1
ATOM 2099 C CA . ASN A 1 283 ? 7.573 -2.533 4.058 1.00 89.75 283 ASN A CA 1
ATOM 2100 C C . ASN A 1 283 ? 7.740 -1.037 4.324 1.00 89.75 283 ASN A C 1
ATOM 2102 O O . ASN A 1 283 ? 6.901 -0.256 3.907 1.00 89.75 283 ASN A O 1
ATOM 2106 N N . SER A 1 284 ? 8.785 -0.611 5.032 1.00 87.12 284 SER A N 1
ATOM 2107 C CA . SER A 1 284 ? 9.101 0.811 5.149 1.00 87.12 284 SER A CA 1
ATOM 2108 C C . SER A 1 284 ? 9.880 1.295 3.929 1.00 87.12 284 SER A C 1
ATOM 2110 O O . SER A 1 284 ? 10.564 0.525 3.246 1.00 87.12 284 SER A O 1
ATOM 2112 N N . LEU A 1 285 ? 9.749 2.588 3.639 1.00 87.94 285 LEU A N 1
ATOM 2113 C CA . LEU A 1 285 ? 10.337 3.213 2.460 1.00 87.94 285 LEU A CA 1
ATOM 2114 C C . LEU A 1 285 ? 11.063 4.500 2.835 1.00 87.94 285 LEU A C 1
ATOM 2116 O O . LEU A 1 285 ? 10.562 5.288 3.634 1.00 87.94 285 LEU A O 1
ATOM 2120 N N . GLY A 1 286 ? 12.234 4.721 2.247 1.00 88.19 286 GLY A N 1
ATOM 2121 C CA . GLY A 1 286 ? 13.046 5.916 2.435 1.00 88.19 286 GLY A CA 1
ATOM 2122 C C . GLY A 1 286 ? 13.531 6.498 1.111 1.00 88.19 286 GLY A C 1
ATOM 2123 O O . GLY A 1 286 ? 13.976 5.767 0.230 1.00 88.19 286 GLY A O 1
ATOM 2124 N N . PHE A 1 287 ? 13.495 7.825 1.001 1.00 88.38 287 PHE A N 1
ATOM 2125 C CA . PHE A 1 287 ? 14.004 8.590 -0.138 1.00 88.38 287 PHE A CA 1
ATOM 2126 C C . PHE A 1 287 ? 14.982 9.654 0.340 1.00 88.38 287 PHE A C 1
ATOM 2128 O O . PHE A 1 287 ? 14.685 10.385 1.285 1.00 88.38 287 PHE A O 1
ATOM 2135 N N . PHE A 1 288 ? 16.160 9.749 -0.276 1.00 89.62 288 PHE A N 1
ATOM 2136 C CA . PHE A 1 288 ? 17.204 10.677 0.170 1.00 89.62 288 PHE A CA 1
ATOM 2137 C C . PHE A 1 288 ? 18.241 10.974 -0.920 1.00 89.62 288 PHE A C 1
ATOM 2139 O O . PHE A 1 288 ? 18.209 10.393 -2.001 1.00 89.62 288 PHE A O 1
ATOM 2146 N N . ARG A 1 289 ? 19.179 11.891 -0.620 1.00 90.81 289 ARG A N 1
ATOM 2147 C CA . ARG A 1 289 ? 20.267 12.319 -1.529 1.00 90.81 289 ARG A CA 1
ATOM 2148 C C . ARG A 1 289 ? 19.747 12.782 -2.896 1.00 90.81 289 ARG A C 1
ATOM 2150 O O . ARG A 1 289 ? 20.335 12.482 -3.931 1.00 90.81 289 ARG A O 1
ATOM 2157 N N . ALA A 1 290 ? 18.648 13.529 -2.887 1.00 92.50 290 ALA A N 1
ATOM 2158 C CA . ALA A 1 290 ? 18.047 14.015 -4.116 1.00 92.50 290 ALA A CA 1
ATOM 2159 C C . ALA A 1 290 ? 18.810 15.195 -4.714 1.00 92.50 290 ALA A C 1
ATOM 2161 O O . ALA A 1 290 ? 19.320 16.055 -3.996 1.00 92.50 290 ALA A O 1
ATOM 2162 N N . SER A 1 291 ? 18.810 15.268 -6.039 1.00 94.44 291 SER A N 1
ATOM 2163 C CA . SER A 1 291 ? 19.317 16.405 -6.802 1.00 94.44 291 SER A CA 1
ATOM 2164 C C . SER A 1 291 ? 18.163 17.128 -7.498 1.00 94.44 291 SER A C 1
ATOM 2166 O O . SER A 1 291 ? 17.449 16.525 -8.302 1.00 94.44 291 SER A O 1
ATOM 2168 N N . ASN A 1 292 ? 18.010 18.427 -7.222 1.00 92.88 292 ASN A N 1
ATOM 2169 C CA . ASN A 1 292 ? 16.930 19.293 -7.725 1.00 92.88 292 ASN A CA 1
ATOM 2170 C C . ASN A 1 292 ? 15.502 18.768 -7.441 1.00 92.88 292 ASN A C 1
ATOM 2172 O O . ASN A 1 292 ? 14.709 18.645 -8.374 1.00 92.88 292 ASN A O 1
ATOM 2176 N N . PRO A 1 293 ? 15.174 18.426 -6.182 1.00 93.06 293 PRO A N 1
ATOM 2177 C CA . PRO A 1 293 ? 13.842 17.960 -5.810 1.00 93.06 293 PRO A CA 1
ATOM 2178 C C . PRO A 1 293 ? 12.811 19.094 -5.902 1.00 93.06 293 PRO A C 1
ATOM 2180 O O . PRO A 1 293 ? 13.080 20.231 -5.509 1.00 93.06 293 PRO A O 1
ATOM 2183 N N . ALA A 1 294 ? 11.617 18.774 -6.392 1.00 92.00 294 ALA A N 1
ATOM 2184 C CA . ALA A 1 294 ? 10.459 19.659 -6.371 1.00 92.00 294 ALA A CA 1
ATOM 2185 C C . ALA A 1 294 ? 9.154 18.854 -6.271 1.00 92.00 294 ALA A C 1
ATOM 2187 O O . ALA A 1 294 ? 9.079 17.719 -6.742 1.00 92.00 294 ALA A O 1
ATOM 2188 N N . GLY A 1 295 ? 8.117 19.467 -5.697 1.00 90.88 295 GLY A N 1
ATOM 2189 C CA . GLY A 1 295 ? 6.794 18.859 -5.534 1.00 90.88 295 GLY A CA 1
ATOM 2190 C C . GLY A 1 295 ? 6.616 18.118 -4.207 1.00 90.88 295 GLY A C 1
ATOM 2191 O O . GLY A 1 295 ? 7.320 18.373 -3.227 1.00 90.88 295 GLY A O 1
ATOM 2192 N N . SER A 1 296 ? 5.638 17.214 -4.184 1.00 90.12 296 SER A N 1
ATOM 2193 C CA . SER A 1 296 ? 5.300 16.407 -3.010 1.00 90.12 296 SER A CA 1
ATOM 2194 C C . SER A 1 296 ? 5.378 14.933 -3.366 1.00 90.12 296 SER A C 1
ATOM 2196 O O . SER A 1 296 ? 4.765 14.503 -4.338 1.00 90.12 296 SER A O 1
ATOM 2198 N N . LEU A 1 297 ? 6.109 14.158 -2.571 1.00 90.00 297 LEU A N 1
ATOM 2199 C CA . LEU A 1 297 ? 6.256 12.725 -2.770 1.00 90.00 297 LEU A CA 1
ATOM 2200 C C . LEU A 1 297 ? 5.035 12.008 -2.184 1.00 90.00 297 LEU A C 1
ATOM 2202 O O . LEU A 1 297 ? 4.803 12.069 -0.977 1.00 90.00 297 LEU A O 1
ATOM 2206 N N . ALA A 1 298 ? 4.260 11.341 -3.034 1.00 90.94 298 ALA A N 1
ATOM 2207 C CA . ALA A 1 298 ? 3.156 10.470 -2.645 1.00 90.94 298 ALA A CA 1
ATOM 2208 C C . ALA A 1 298 ? 3.564 9.001 -2.808 1.00 90.94 298 ALA A C 1
ATOM 2210 O O . ALA A 1 298 ? 4.339 8.673 -3.711 1.00 90.94 298 ALA A O 1
ATOM 2211 N N . GLY A 1 299 ? 3.036 8.127 -1.951 1.00 92.88 299 GLY A N 1
ATOM 2212 C CA . GLY A 1 299 ? 3.342 6.702 -1.993 1.00 92.88 299 GLY A CA 1
ATOM 2213 C C . GLY A 1 299 ? 2.171 5.836 -1.547 1.00 92.88 299 GLY A C 1
ATOM 2214 O O . GLY A 1 299 ? 1.562 6.105 -0.511 1.00 92.88 299 GLY A O 1
ATOM 2215 N N . SER A 1 300 ? 1.906 4.779 -2.312 1.00 96.12 300 SER A N 1
ATOM 2216 C CA . SER A 1 300 ? 0.954 3.721 -1.970 1.00 96.12 300 SER A CA 1
ATOM 2217 C C . SER A 1 300 ? 1.657 2.368 -1.933 1.00 96.12 300 SER A C 1
ATOM 2219 O O . SER A 1 300 ? 2.352 2.008 -2.885 1.00 96.12 300 SER A O 1
ATOM 2221 N N . LEU A 1 301 ? 1.446 1.598 -0.866 1.00 97.38 301 LEU A N 1
ATOM 2222 C CA . LEU A 1 301 ? 1.802 0.181 -0.820 1.00 97.38 301 LEU A CA 1
ATOM 2223 C C . LEU A 1 301 ? 0.632 -0.629 -1.389 1.00 97.38 301 LEU A C 1
ATOM 2225 O O . LEU A 1 301 ? -0.491 -0.533 -0.895 1.00 97.38 301 LEU A O 1
ATOM 2229 N N . LEU A 1 302 ? 0.899 -1.423 -2.419 1.00 98.19 302 LEU A N 1
ATOM 2230 C CA . LEU A 1 302 ? -0.087 -2.242 -3.115 1.00 98.19 302 LEU A CA 1
ATOM 2231 C C . LEU A 1 302 ? 0.055 -3.704 -2.701 1.00 98.19 302 LEU A C 1
ATOM 2233 O O . LEU A 1 302 ? 1.170 -4.225 -2.584 1.00 98.19 302 LEU A O 1
ATOM 2237 N N . ALA A 1 303 ? -1.078 -4.381 -2.519 1.00 97.31 303 ALA A N 1
ATOM 2238 C CA . ALA A 1 303 ? -1.084 -5.832 -2.440 1.00 97.31 303 ALA A CA 1
ATOM 2239 C C . ALA A 1 303 ? -0.579 -6.394 -3.777 1.00 97.31 303 ALA A C 1
ATOM 2241 O O . ALA A 1 303 ? -0.862 -5.832 -4.832 1.00 97.31 303 ALA A O 1
ATOM 2242 N N . VAL A 1 304 ? 0.172 -7.494 -3.753 1.00 94.88 304 VAL A N 1
ATOM 2243 C CA . VAL A 1 304 ? 0.771 -8.065 -4.978 1.00 94.88 304 VAL A CA 1
ATOM 2244 C C . VAL A 1 304 ? -0.299 -8.482 -5.999 1.00 94.88 304 VAL A C 1
ATOM 2246 O O . VAL A 1 304 ? -0.054 -8.452 -7.199 1.00 94.88 304 VAL A O 1
ATOM 2249 N N . ASP A 1 305 ? -1.490 -8.836 -5.519 1.00 93.56 305 ASP A N 1
ATOM 2250 C CA . ASP A 1 305 ? -2.676 -9.199 -6.295 1.00 93.56 305 ASP A CA 1
ATOM 2251 C C . ASP A 1 305 ? -3.610 -8.009 -6.601 1.00 93.56 305 ASP A C 1
ATOM 2253 O O . ASP A 1 305 ? -4.694 -8.199 -7.155 1.00 93.56 305 ASP A O 1
ATOM 2257 N N . ASN A 1 306 ? -3.223 -6.778 -6.255 1.00 97.06 306 ASN A N 1
ATOM 2258 C CA . ASN A 1 306 ? -3.995 -5.579 -6.571 1.00 97.06 306 ASN A CA 1
ATOM 2259 C C . ASN A 1 306 ? -4.002 -5.329 -8.090 1.00 97.06 306 ASN A C 1
ATOM 2261 O O . ASN A 1 306 ? -2.957 -5.342 -8.737 1.00 97.06 306 ASN A O 1
ATOM 2265 N N . GLY A 1 307 ? -5.179 -5.046 -8.658 1.00 91.69 307 GLY A N 1
ATOM 2266 C CA . GLY A 1 307 ? -5.358 -4.848 -10.103 1.00 91.69 307 GLY A CA 1
ATOM 2267 C C . GLY A 1 307 ? -4.601 -3.655 -10.703 1.00 91.69 307 GLY A C 1
ATOM 2268 O O . GLY A 1 307 ? -4.468 -3.575 -11.920 1.00 91.69 307 GLY A O 1
ATOM 2269 N N . SER A 1 308 ? -4.093 -2.744 -9.871 1.00 94.50 308 SER A N 1
ATOM 2270 C CA . SER A 1 308 ? -3.227 -1.639 -10.291 1.00 94.50 308 SER A CA 1
ATOM 2271 C C . SER A 1 308 ? -1.761 -2.053 -10.452 1.00 94.50 308 SER A C 1
ATOM 2273 O O . SER A 1 308 ? -0.993 -1.297 -11.049 1.00 94.50 308 SER A O 1
ATOM 2275 N N . VAL A 1 309 ? -1.337 -3.207 -9.921 1.00 96.06 309 VAL A N 1
ATOM 2276 C CA . VAL A 1 309 ? 0.042 -3.701 -10.054 1.00 96.06 309 VAL A CA 1
ATOM 2277 C C . VAL A 1 309 ? 0.305 -4.121 -11.497 1.00 96.06 309 VAL A C 1
ATOM 2279 O O . VAL A 1 309 ? -0.467 -4.870 -12.093 1.00 96.06 309 VAL A O 1
ATOM 2282 N N . GLN A 1 310 ? 1.416 -3.649 -12.064 1.00 94.38 310 GLN A N 1
ATOM 2283 C CA . GLN A 1 310 ? 1.795 -4.022 -13.427 1.00 94.38 310 GLN A CA 1
ATOM 2284 C C . GLN A 1 310 ? 2.187 -5.509 -13.506 1.00 94.38 310 GLN A C 1
ATOM 2286 O O . GLN A 1 310 ? 2.920 -5.998 -12.638 1.00 94.38 310 GLN A O 1
ATOM 2291 N N . PRO A 1 311 ? 1.743 -6.246 -14.541 1.00 90.75 311 PRO A N 1
ATOM 2292 C CA . PRO A 1 311 ? 1.996 -7.679 -14.653 1.00 90.75 311 PRO A CA 1
ATOM 2293 C C . PRO A 1 311 ? 3.483 -7.989 -14.889 1.00 90.75 311 PRO A C 1
ATOM 2295 O O . PRO A 1 311 ? 4.282 -7.113 -15.216 1.00 90.75 311 PRO A O 1
ATOM 2298 N N . GLY A 1 312 ? 3.858 -9.264 -14.753 1.00 90.12 312 GLY A N 1
ATOM 2299 C CA . GLY A 1 312 ? 5.196 -9.756 -15.109 1.00 90.12 312 GLY A CA 1
ATOM 2300 C C . GLY A 1 312 ? 6.169 -9.931 -13.942 1.00 90.12 312 GLY A C 1
ATOM 2301 O O . GLY A 1 312 ? 7.278 -10.401 -14.169 1.00 90.12 312 GLY A O 1
ATOM 2302 N N . LEU A 1 313 ? 5.779 -9.622 -12.705 1.00 94.88 313 LEU A N 1
ATOM 2303 C CA . LEU A 1 313 ? 6.571 -9.951 -11.516 1.00 94.88 313 LEU A CA 1
ATOM 2304 C C . LEU A 1 313 ? 6.470 -11.442 -11.164 1.00 94.88 313 LEU A C 1
ATOM 2306 O O . LEU A 1 313 ? 5.416 -12.060 -11.298 1.00 94.88 313 LEU A O 1
ATOM 2310 N N . SER A 1 314 ? 7.562 -12.006 -10.656 1.00 94.69 314 SER A N 1
ATOM 2311 C CA . SER A 1 314 ? 7.637 -13.361 -10.101 1.00 94.69 314 SER A CA 1
ATOM 2312 C C . SER A 1 314 ? 8.018 -13.293 -8.627 1.00 94.69 314 SER A C 1
ATOM 2314 O O . SER A 1 314 ? 9.022 -12.674 -8.274 1.00 94.69 314 SER A O 1
ATOM 2316 N N . ASN A 1 315 ? 7.208 -13.924 -7.771 1.00 95.31 315 ASN A N 1
ATOM 2317 C CA . ASN A 1 315 ? 7.407 -13.972 -6.320 1.00 95.31 315 ASN A CA 1
ATOM 2318 C C . ASN A 1 315 ? 7.686 -12.590 -5.694 1.00 95.31 315 ASN A C 1
ATOM 2320 O O . ASN A 1 315 ? 8.648 -12.399 -4.950 1.00 95.31 315 ASN A O 1
ATOM 2324 N N . ALA A 1 316 ? 6.846 -11.605 -6.026 1.00 96.62 316 ALA A N 1
ATOM 2325 C CA . ALA A 1 316 ? 6.908 -10.283 -5.414 1.00 96.62 316 ALA A CA 1
ATOM 2326 C C . ALA A 1 316 ? 6.517 -10.339 -3.931 1.00 96.62 316 ALA A C 1
ATOM 2328 O O . ALA A 1 316 ? 5.560 -11.014 -3.555 1.00 96.62 316 ALA A O 1
ATOM 2329 N N . VAL A 1 317 ? 7.251 -9.600 -3.098 1.00 94.94 317 VAL A N 1
ATOM 2330 C CA . VAL A 1 317 ? 7.024 -9.502 -1.645 1.00 94.94 317 VAL A CA 1
ATOM 2331 C C . VAL A 1 317 ? 6.498 -8.133 -1.217 1.00 94.94 317 VAL A C 1
ATOM 2333 O O . VAL A 1 317 ? 5.968 -8.001 -0.119 1.00 94.94 317 VAL A O 1
ATOM 2336 N N . GLY A 1 318 ? 6.607 -7.123 -2.084 1.00 95.19 318 GLY A N 1
ATOM 2337 C CA . GLY A 1 318 ? 6.027 -5.800 -1.870 1.00 95.19 318 GLY A CA 1
ATOM 2338 C C . GLY A 1 318 ? 6.106 -4.939 -3.126 1.00 95.19 318 GLY A C 1
ATOM 2339 O O . GLY A 1 318 ? 7.105 -4.988 -3.849 1.00 95.19 318 GLY A O 1
ATOM 2340 N N . VAL A 1 319 ? 5.056 -4.154 -3.377 1.00 97.88 319 VAL A N 1
ATOM 2341 C CA . VAL A 1 319 ? 4.966 -3.239 -4.521 1.00 97.88 319 VAL A CA 1
ATOM 2342 C C . VAL A 1 319 ? 4.579 -1.848 -4.033 1.00 97.88 319 VAL A C 1
ATOM 2344 O O . VAL A 1 319 ? 3.539 -1.661 -3.409 1.00 97.88 319 VAL A O 1
ATOM 2347 N N . TRP A 1 320 ? 5.421 -0.868 -4.328 1.00 97.88 320 TRP A N 1
ATOM 2348 C CA . TRP A 1 320 ? 5.221 0.541 -4.018 1.00 97.88 320 TRP A CA 1
ATOM 2349 C C . TRP A 1 320 ? 4.909 1.317 -5.287 1.00 97.88 320 TRP A C 1
ATOM 2351 O O . TRP A 1 320 ? 5.685 1.279 -6.233 1.00 97.88 320 TRP A O 1
ATOM 2361 N N . ASN A 1 321 ? 3.815 2.070 -5.300 1.00 97.62 321 ASN A N 1
ATOM 2362 C CA . ASN A 1 321 ? 3.521 3.043 -6.344 1.00 97.62 321 ASN A CA 1
ATOM 2363 C C . ASN A 1 321 ? 3.858 4.446 -5.837 1.00 97.62 321 ASN A C 1
ATOM 2365 O O . ASN A 1 321 ? 3.267 4.902 -4.858 1.00 97.62 321 ASN A O 1
ATOM 2369 N N . LEU A 1 322 ? 4.816 5.117 -6.478 1.00 96.06 322 LEU A N 1
ATOM 2370 C CA . LEU A 1 322 ? 5.306 6.433 -6.070 1.00 96.06 322 LEU A CA 1
ATOM 2371 C C . LEU A 1 322 ? 5.026 7.481 -7.145 1.00 96.06 322 LEU A C 1
ATOM 2373 O O . LEU A 1 322 ? 5.120 7.206 -8.340 1.00 96.06 322 LEU A O 1
ATOM 2377 N N . SER A 1 323 ? 4.715 8.710 -6.730 1.00 95.12 323 SER A N 1
ATOM 2378 C CA . SER A 1 323 ? 4.413 9.803 -7.663 1.00 95.12 323 SER A CA 1
ATOM 2379 C C . SER A 1 323 ? 4.561 11.197 -7.034 1.00 95.12 323 SER A C 1
ATOM 2381 O O . SER A 1 323 ? 4.919 11.343 -5.865 1.00 95.12 323 SER A O 1
ATOM 2383 N N . GLY A 1 324 ? 4.295 12.237 -7.830 1.00 93.06 324 GLY A N 1
ATOM 2384 C CA . GLY A 1 324 ? 4.068 13.613 -7.368 1.00 93.06 324 GLY A CA 1
ATOM 2385 C C . GLY A 1 324 ? 5.307 14.506 -7.237 1.00 93.06 324 GLY A C 1
ATOM 2386 O O . GLY A 1 324 ? 5.181 15.726 -7.357 1.00 93.06 324 GLY A O 1
ATOM 2387 N N . ALA A 1 325 ? 6.498 13.931 -7.049 1.00 93.50 325 ALA A N 1
ATOM 2388 C CA . ALA A 1 325 ? 7.754 14.679 -6.993 1.00 93.50 325 ALA A CA 1
ATOM 2389 C C . ALA A 1 325 ? 8.594 14.515 -8.270 1.00 93.50 325 ALA A C 1
ATOM 2391 O O . ALA A 1 325 ? 8.542 13.486 -8.941 1.00 93.50 325 ALA A O 1
ATOM 2392 N N . THR A 1 326 ? 9.413 15.522 -8.576 1.00 94.00 326 THR A N 1
ATOM 2393 C CA . THR A 1 326 ? 10.396 15.506 -9.671 1.00 94.00 326 THR A CA 1
ATOM 2394 C C . THR A 1 326 ? 11.800 15.731 -9.130 1.00 94.00 326 THR A C 1
ATOM 2396 O O . THR A 1 326 ? 11.981 16.506 -8.193 1.00 94.00 326 THR A O 1
ATOM 2399 N N . PHE A 1 327 ? 12.793 15.084 -9.730 1.00 95.25 327 PHE A N 1
ATOM 2400 C CA . PHE A 1 327 ? 14.205 15.184 -9.366 1.00 95.25 327 PHE A CA 1
ATOM 2401 C C . PHE A 1 327 ? 15.064 14.718 -10.541 1.00 95.25 327 PHE A C 1
ATOM 2403 O O . PHE A 1 327 ? 14.579 14.080 -11.468 1.00 95.25 327 PHE A O 1
ATOM 2410 N N . THR A 1 328 ? 16.355 15.032 -10.498 1.00 95.94 328 THR A N 1
ATOM 2411 C CA . THR A 1 328 ? 17.327 14.548 -11.498 1.00 95.94 328 THR A CA 1
ATOM 2412 C C . THR A 1 328 ? 17.988 13.236 -11.091 1.00 95.94 328 THR A C 1
ATOM 2414 O O . THR A 1 328 ? 18.403 12.463 -11.945 1.00 95.94 328 THR A O 1
ATOM 2417 N N . SER A 1 329 ? 18.102 12.989 -9.787 1.00 95.94 329 SER A N 1
ATOM 2418 C CA . SER A 1 329 ? 18.661 11.768 -9.213 1.00 95.94 329 SER A CA 1
ATOM 2419 C C . SER A 1 329 ? 18.235 11.662 -7.749 1.00 95.94 329 SER A C 1
ATOM 2421 O O . SER A 1 329 ? 18.182 12.697 -7.078 1.00 95.94 329 SER A O 1
ATOM 2423 N N . ALA A 1 330 ? 17.930 10.463 -7.256 1.00 95.50 330 ALA A N 1
ATOM 2424 C CA . ALA A 1 330 ? 17.662 10.189 -5.844 1.00 95.50 330 ALA A CA 1
ATOM 2425 C C . ALA A 1 330 ? 18.017 8.741 -5.476 1.00 95.50 330 ALA A C 1
ATOM 2427 O O . ALA A 1 330 ? 18.089 7.874 -6.343 1.00 95.50 330 ALA A O 1
ATOM 2428 N N . ASP A 1 331 ? 18.211 8.471 -4.188 1.00 94.12 331 ASP A N 1
ATOM 2429 C CA . ASP A 1 331 ? 18.366 7.114 -3.666 1.00 94.12 331 ASP A CA 1
ATOM 2430 C C . ASP A 1 331 ? 17.047 6.638 -3.045 1.00 94.12 331 ASP A C 1
ATOM 2432 O O . ASP A 1 331 ? 16.410 7.381 -2.292 1.00 94.12 331 ASP A O 1
ATOM 2436 N N . LEU A 1 332 ? 16.686 5.384 -3.328 1.00 94.00 332 LEU A N 1
ATOM 2437 C CA . LEU A 1 332 ? 15.513 4.699 -2.787 1.00 94.00 332 LEU A CA 1
ATOM 2438 C C . LEU A 1 332 ? 15.957 3.529 -1.909 1.00 94.00 332 LEU A C 1
ATOM 2440 O O . LEU A 1 332 ? 16.746 2.682 -2.329 1.00 94.00 332 LEU A O 1
ATOM 2444 N N . GLU A 1 333 ? 15.423 3.468 -0.696 1.00 92.44 333 GLU A N 1
ATOM 2445 C CA . GLU A 1 333 ? 15.615 2.378 0.255 1.00 92.44 333 GLU A CA 1
ATOM 2446 C C . GLU A 1 333 ? 14.257 1.766 0.599 1.00 92.44 333 GLU A C 1
ATOM 2448 O O . GLU A 1 333 ? 13.329 2.486 0.959 1.00 92.44 333 GLU A O 1
ATOM 2453 N N . ILE A 1 334 ? 14.142 0.444 0.490 1.00 92.06 334 ILE A N 1
ATOM 2454 C CA . ILE A 1 334 ? 12.955 -0.303 0.911 1.00 92.06 334 ILE A CA 1
ATOM 2455 C C . ILE A 1 334 ? 13.398 -1.363 1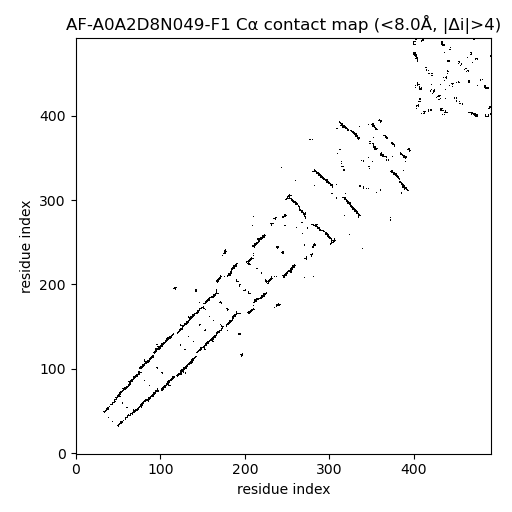.910 1.00 92.06 334 ILE A C 1
ATOM 2457 O O . ILE A 1 334 ? 14.301 -2.151 1.622 1.00 92.06 334 ILE A O 1
ATOM 2461 N N . ARG A 1 335 ? 12.749 -1.405 3.072 1.00 89.81 335 ARG A N 1
ATOM 2462 C CA . ARG A 1 335 ? 12.816 -2.556 3.972 1.00 89.81 335 ARG A CA 1
ATOM 2463 C C . ARG A 1 335 ? 11.714 -3.527 3.578 1.00 89.81 335 ARG A C 1
ATOM 2465 O O . ARG A 1 335 ? 10.542 -3.167 3.628 1.00 89.81 335 ARG A O 1
ATOM 2472 N N . PHE A 1 336 ? 12.066 -4.736 3.171 1.00 91.00 336 PHE A N 1
ATOM 2473 C CA . PHE A 1 336 ? 11.099 -5.707 2.657 1.00 91.00 336 PHE A CA 1
ATOM 2474 C C . PHE A 1 336 ? 10.585 -6.655 3.751 1.00 91.00 336 PHE A C 1
ATOM 2476 O O . PHE A 1 336 ? 11.209 -6.823 4.798 1.00 91.00 336 PHE A O 1
ATOM 2483 N N . ASP A 1 337 ? 9.437 -7.297 3.514 1.00 90.62 337 ASP A N 1
ATOM 2484 C CA . ASP A 1 337 ? 8.937 -8.382 4.365 1.00 90.62 337 ASP A CA 1
ATOM 2485 C C . ASP A 1 337 ? 9.720 -9.685 4.096 1.00 90.62 337 ASP A C 1
ATOM 2487 O O . ASP A 1 337 ? 9.385 -10.474 3.207 1.00 90.62 337 ASP A O 1
ATOM 2491 N N . ALA A 1 338 ? 10.769 -9.940 4.884 1.00 87.62 338 ALA A N 1
ATOM 2492 C CA . ALA A 1 338 ? 11.554 -11.176 4.796 1.00 87.62 338 ALA A CA 1
ATOM 2493 C C . ALA A 1 338 ? 10.722 -12.441 5.099 1.00 87.62 338 ALA A C 1
ATOM 2495 O O . ALA A 1 338 ? 11.011 -13.526 4.587 1.00 87.62 338 ALA A O 1
ATOM 2496 N N . GLN A 1 339 ? 9.646 -12.327 5.890 1.00 85.44 339 GLN A N 1
ATOM 2497 C CA . GLN A 1 339 ? 8.739 -13.451 6.131 1.00 85.44 339 GLN A CA 1
ATOM 2498 C C . GLN A 1 339 ? 7.874 -13.737 4.903 1.00 85.44 339 GLN A C 1
ATOM 2500 O O . GLN A 1 339 ? 7.615 -14.904 4.615 1.00 85.44 339 GLN A O 1
ATOM 2505 N N . ALA A 1 340 ? 7.456 -12.714 4.150 1.00 90.00 340 ALA A N 1
ATOM 2506 C CA . ALA A 1 340 ? 6.803 -12.916 2.856 1.00 90.00 340 ALA A CA 1
ATOM 2507 C C . ALA A 1 340 ? 7.726 -13.647 1.880 1.00 90.00 340 ALA A C 1
ATOM 2509 O O . ALA A 1 340 ? 7.299 -14.638 1.292 1.00 90.00 340 ALA A O 1
ATOM 2510 N N . ALA A 1 341 ? 8.996 -13.241 1.786 1.00 91.88 341 ALA A N 1
ATOM 2511 C CA . ALA A 1 341 ? 9.987 -13.936 0.962 1.00 91.88 341 ALA A CA 1
ATOM 2512 C C . ALA A 1 341 ? 10.124 -15.413 1.365 1.00 91.88 341 ALA A C 1
ATOM 2514 O O . ALA A 1 341 ? 10.013 -16.309 0.526 1.00 91.88 341 ALA A O 1
ATOM 2515 N N . SER A 1 342 ? 10.248 -15.680 2.670 1.00 90.50 342 SER A N 1
ATOM 2516 C CA . SER A 1 342 ? 10.330 -17.044 3.198 1.00 90.50 342 SER A CA 1
ATOM 2517 C C . SER A 1 342 ? 9.080 -17.878 2.894 1.00 90.50 342 SER A C 1
ATOM 2519 O O . SER A 1 342 ? 9.216 -19.048 2.535 1.00 90.50 342 SER A O 1
ATOM 2521 N N . ARG A 1 343 ? 7.872 -17.298 2.984 1.00 91.44 343 ARG A N 1
ATOM 2522 C CA . ARG A 1 343 ? 6.611 -17.975 2.620 1.00 91.44 343 ARG A CA 1
ATOM 2523 C C . ARG A 1 343 ? 6.541 -18.324 1.133 1.00 91.44 343 ARG A C 1
ATOM 2525 O O . ARG A 1 343 ? 5.943 -19.339 0.791 1.00 91.44 343 ARG A O 1
ATOM 2532 N N . LEU A 1 344 ? 7.157 -17.511 0.276 1.00 94.00 344 LEU A N 1
ATOM 2533 C CA . LEU A 1 344 ? 7.279 -17.765 -1.162 1.00 94.00 344 LEU A CA 1
ATOM 2534 C C . LEU A 1 344 ? 8.435 -18.719 -1.509 1.00 94.00 344 LEU A C 1
ATOM 2536 O O . LEU A 1 344 ? 8.568 -19.117 -2.660 1.00 94.00 344 LEU A O 1
ATOM 2540 N N . GLY A 1 345 ? 9.262 -19.106 -0.531 1.00 94.88 345 GLY A N 1
ATOM 2541 C CA . GLY A 1 345 ? 10.436 -19.950 -0.759 1.00 94.88 345 GLY A CA 1
ATOM 2542 C C . GLY A 1 345 ? 11.599 -19.228 -1.444 1.00 94.88 345 GLY A C 1
ATOM 2543 O O . GLY A 1 345 ? 12.518 -19.893 -1.915 1.00 94.88 345 GLY A O 1
ATOM 2544 N N . VAL A 1 346 ? 11.577 -17.894 -1.480 1.00 93.88 346 VAL A N 1
ATOM 2545 C CA . VAL A 1 346 ? 12.629 -17.066 -2.079 1.00 93.88 346 VAL A CA 1
ATOM 2546 C C . VAL A 1 346 ? 13.677 -16.750 -1.022 1.00 93.88 346 VAL A C 1
ATOM 2548 O O . VAL A 1 346 ? 13.351 -16.263 0.065 1.00 93.88 346 VAL A O 1
ATOM 2551 N N . ALA A 1 347 ? 14.947 -17.012 -1.325 1.00 91.50 347 ALA A N 1
ATOM 2552 C CA . ALA A 1 347 ? 16.027 -16.610 -0.441 1.00 91.50 347 ALA A CA 1
ATOM 2553 C C . ALA A 1 347 ? 16.281 -15.101 -0.587 1.00 91.50 347 ALA A C 1
ATOM 2555 O O . ALA A 1 347 ? 16.294 -14.567 -1.690 1.00 91.50 347 ALA A O 1
ATOM 2556 N N . GLU A 1 348 ? 16.555 -14.400 0.516 1.00 88.69 348 GLU A N 1
ATOM 2557 C CA . GLU A 1 348 ? 16.869 -12.960 0.484 1.00 88.69 348 GLU A CA 1
ATOM 2558 C C . GLU A 1 348 ? 17.953 -12.544 -0.534 1.00 88.69 348 GLU A C 1
ATOM 2560 O O . GLU A 1 348 ? 17.833 -11.455 -1.091 1.00 88.69 348 GLU A O 1
ATOM 2565 N N . PRO A 1 349 ? 19.011 -13.343 -0.809 1.00 89.69 349 PRO A N 1
ATOM 2566 C CA . PRO A 1 349 ? 19.987 -13.023 -1.851 1.00 89.69 349 PRO A CA 1
ATOM 2567 C C . PRO A 1 349 ? 19.417 -12.942 -3.268 1.00 89.69 349 PRO A C 1
ATOM 2569 O O . PRO A 1 349 ? 20.051 -12.315 -4.114 1.00 89.69 349 PRO A O 1
ATOM 2572 N N . ASP A 1 350 ? 18.282 -13.594 -3.512 1.00 93.25 350 ASP A N 1
ATOM 2573 C CA . ASP A 1 350 ? 17.643 -13.679 -4.824 1.00 93.25 350 ASP A CA 1
ATOM 2574 C C . ASP A 1 350 ? 16.635 -12.538 -5.034 1.00 93.25 350 ASP A C 1
ATOM 2576 O O . ASP A 1 350 ? 16.188 -12.303 -6.154 1.00 93.25 350 ASP A O 1
ATOM 2580 N N . LEU A 1 351 ? 16.310 -11.784 -3.974 1.00 95.88 351 LEU A N 1
ATOM 2581 C CA . LEU A 1 351 ? 15.471 -10.597 -4.076 1.00 95.88 351 LEU A CA 1
ATOM 2582 C C . LEU A 1 351 ? 16.202 -9.454 -4.781 1.00 95.88 351 LEU A C 1
ATOM 2584 O O . LEU A 1 351 ? 17.351 -9.119 -4.483 1.00 95.88 351 LEU A O 1
ATOM 2588 N N . LYS A 1 352 ? 15.467 -8.799 -5.672 1.00 96.56 352 LYS A N 1
ATOM 2589 C CA . LYS A 1 352 ? 15.886 -7.645 -6.463 1.00 96.56 352 LYS A CA 1
ATOM 2590 C C . LYS A 1 352 ? 14.875 -6.518 -6.317 1.00 96.56 352 LYS A C 1
ATOM 2592 O O . LYS A 1 352 ? 13.737 -6.739 -5.902 1.00 96.56 352 LYS A O 1
ATOM 2597 N N . LEU A 1 353 ? 15.300 -5.306 -6.668 1.00 97.62 353 LEU A N 1
ATOM 2598 C CA . LEU A 1 353 ? 14.431 -4.136 -6.735 1.00 97.62 353 LEU A CA 1
ATOM 2599 C C . LEU A 1 353 ? 14.234 -3.777 -8.200 1.00 97.62 353 LEU A C 1
ATOM 2601 O O . LEU A 1 353 ? 15.186 -3.403 -8.885 1.00 97.62 353 LEU A O 1
ATOM 2605 N N . PHE A 1 354 ? 12.994 -3.888 -8.649 1.00 97.50 354 PHE A N 1
ATOM 2606 C CA . PHE A 1 354 ? 12.582 -3.538 -9.996 1.00 97.50 354 PHE A CA 1
ATOM 2607 C C . PHE A 1 354 ? 11.872 -2.191 -10.005 1.00 97.50 354 PHE A C 1
ATOM 2609 O O . PHE A 1 354 ? 11.188 -1.842 -9.043 1.00 97.50 354 PHE A O 1
ATOM 2616 N N . GLN A 1 355 ? 11.987 -1.471 -11.115 1.00 97.50 355 GLN A N 1
ATOM 2617 C CA . GLN A 1 355 ? 11.159 -0.314 -11.433 1.00 97.50 355 GLN A CA 1
ATOM 2618 C C . GLN A 1 355 ? 10.394 -0.576 -12.728 1.00 97.50 355 GLN A C 1
ATOM 2620 O O . GLN A 1 355 ? 10.965 -1.097 -13.683 1.00 97.50 355 GLN A O 1
ATOM 2625 N N . PHE A 1 356 ? 9.120 -0.198 -12.782 1.00 94.81 356 PHE A N 1
ATOM 2626 C CA . PHE A 1 356 ? 8.352 -0.250 -14.020 1.00 94.81 356 PHE A CA 1
ATOM 2627 C C . PHE A 1 356 ? 8.647 0.985 -14.880 1.00 94.81 356 PHE A C 1
ATOM 2629 O O . PHE A 1 356 ? 8.358 2.111 -14.464 1.00 94.81 356 PHE A O 1
ATOM 2636 N N . ILE A 1 357 ? 9.245 0.783 -16.053 1.00 90.31 357 ILE A N 1
ATOM 2637 C CA . ILE A 1 357 ? 9.677 1.823 -16.996 1.00 90.31 357 ILE A CA 1
ATOM 2638 C C . ILE A 1 357 ? 9.312 1.358 -18.408 1.00 90.31 357 ILE A C 1
ATOM 2640 O O . ILE A 1 357 ? 9.526 0.195 -18.742 1.00 90.31 357 ILE A O 1
ATOM 2644 N N . ASP A 1 358 ? 8.748 2.255 -19.219 1.00 85.38 358 ASP A N 1
ATOM 2645 C CA . ASP A 1 358 ? 8.470 2.027 -20.645 1.00 85.38 358 ASP A CA 1
ATOM 2646 C C . ASP A 1 358 ? 7.756 0.694 -20.952 1.00 85.38 358 ASP A C 1
ATOM 2648 O O . ASP A 1 358 ? 8.058 0.006 -21.922 1.00 85.38 358 ASP A O 1
ATOM 2652 N N . GLY A 1 359 ? 6.794 0.313 -20.104 1.00 83.88 359 GLY A N 1
ATOM 2653 C CA . GLY A 1 359 ? 5.977 -0.886 -20.306 1.00 83.88 359 GLY A CA 1
ATOM 2654 C C . GLY A 1 359 ? 6.559 -2.187 -19.742 1.00 83.88 359 GLY A C 1
ATOM 2655 O O . GLY A 1 359 ? 5.963 -3.241 -19.956 1.00 83.88 359 GLY A O 1
ATOM 2656 N N . GLY A 1 360 ? 7.668 -2.152 -18.994 1.00 89.19 360 GLY A N 1
ATOM 2657 C CA . GLY A 1 360 ? 8.185 -3.352 -18.335 1.00 89.19 360 GLY A CA 1
ATOM 2658 C C . GLY A 1 360 ? 9.016 -3.114 -17.081 1.00 89.19 360 GLY A C 1
ATOM 2659 O O . GLY A 1 360 ? 9.356 -1.991 -16.717 1.00 89.19 360 GLY A O 1
ATOM 2660 N N . TRP A 1 361 ? 9.338 -4.210 -16.396 1.00 94.38 361 TRP A N 1
ATOM 2661 C CA . TRP A 1 361 ? 10.098 -4.188 -15.151 1.00 94.38 361 TRP A CA 1
ATOM 2662 C C . TRP A 1 361 ? 11.602 -4.240 -15.419 1.00 94.38 361 TRP A C 1
ATOM 2664 O O . TRP A 1 361 ? 12.121 -5.203 -15.983 1.00 94.38 361 TRP A O 1
ATOM 2674 N N . VAL A 1 362 ? 12.311 -3.213 -14.965 1.00 94.38 362 VAL A N 1
ATOM 2675 C CA . VAL A 1 362 ? 13.762 -3.071 -15.092 1.00 94.38 362 VAL A CA 1
ATOM 2676 C C . VAL A 1 362 ? 14.414 -3.325 -13.736 1.00 94.38 362 VAL A C 1
ATOM 2678 O O . VAL A 1 362 ? 14.066 -2.679 -12.749 1.00 94.38 362 VAL A O 1
ATOM 2681 N N . ASP A 1 363 ? 15.358 -4.267 -13.679 1.00 95.81 363 ASP A N 1
ATOM 2682 C CA . ASP A 1 363 ? 16.186 -4.524 -12.492 1.00 95.81 363 ASP A CA 1
ATOM 2683 C C . ASP A 1 363 ? 17.121 -3.329 -12.253 1.00 95.81 363 ASP A C 1
ATOM 2685 O O . ASP A 1 363 ? 17.923 -2.978 -13.120 1.00 95.81 363 ASP A O 1
ATOM 2689 N N . LEU A 1 364 ? 17.030 -2.702 -11.079 1.00 95.88 364 LEU A N 1
ATOM 2690 C CA . LEU A 1 364 ? 17.845 -1.536 -10.730 1.00 95.88 364 LEU A CA 1
ATOM 2691 C C . LEU A 1 364 ? 19.267 -1.898 -10.272 1.00 95.88 364 LEU A C 1
ATOM 2693 O O . LEU A 1 364 ? 20.029 -1.006 -9.894 1.00 95.88 364 LEU A O 1
ATOM 2697 N N . GLY A 1 365 ? 19.631 -3.186 -10.236 1.00 92.19 365 GLY A N 1
ATOM 2698 C CA . GLY A 1 365 ? 20.930 -3.634 -9.729 1.00 92.19 365 GLY A CA 1
ATOM 2699 C C . GLY A 1 365 ? 21.141 -3.261 -8.257 1.00 92.19 365 GLY A C 1
ATOM 2700 O O . GLY A 1 365 ? 22.262 -2.981 -7.827 1.00 92.19 365 GLY A O 1
ATOM 2701 N N . ALA A 1 366 ? 20.046 -3.187 -7.499 1.00 91.31 366 ALA A N 1
ATOM 2702 C CA . ALA A 1 366 ? 20.037 -2.718 -6.124 1.00 91.31 366 ALA A CA 1
ATOM 2703 C C . ALA A 1 366 ? 20.769 -3.683 -5.180 1.00 91.31 366 ALA A C 1
ATOM 2705 O O . ALA A 1 366 ? 20.728 -4.903 -5.335 1.00 91.31 366 ALA A O 1
ATOM 2706 N N . ALA A 1 367 ? 21.418 -3.131 -4.156 1.00 86.38 367 ALA A N 1
ATOM 2707 C CA . ALA A 1 367 ? 22.147 -3.926 -3.175 1.00 86.38 367 ALA A CA 1
ATOM 2708 C C . ALA A 1 367 ? 21.237 -4.336 -2.011 1.00 86.38 367 ALA A C 1
ATOM 2710 O O . ALA A 1 367 ? 20.627 -3.476 -1.372 1.00 86.38 367 ALA A O 1
ATOM 2711 N N . VAL A 1 368 ? 21.209 -5.635 -1.694 1.00 88.75 368 VAL A N 1
ATOM 2712 C CA . VAL A 1 368 ? 20.529 -6.176 -0.508 1.00 88.75 368 VAL A CA 1
ATOM 2713 C C . VAL A 1 368 ? 21.467 -6.161 0.700 1.00 88.75 368 VAL A C 1
ATOM 2715 O O . VAL A 1 368 ? 22.538 -6.772 0.697 1.00 88.75 368 VAL A O 1
ATOM 2718 N N . ASN A 1 369 ? 21.042 -5.506 1.776 1.00 87.56 369 ASN A N 1
ATOM 2719 C CA . ASN A 1 369 ? 21.630 -5.609 3.103 1.00 87.56 369 ASN A CA 1
ATOM 2720 C C . ASN A 1 369 ? 20.855 -6.636 3.942 1.00 87.56 369 ASN A C 1
ATOM 2722 O O . ASN A 1 369 ? 19.912 -6.293 4.652 1.00 87.56 369 ASN A O 1
ATOM 2726 N N . ARG A 1 370 ? 21.316 -7.888 3.882 1.00 80.69 370 ARG A N 1
ATOM 2727 C CA . ARG A 1 370 ? 20.706 -9.065 4.532 1.00 80.69 370 ARG A CA 1
ATOM 2728 C C . ARG A 1 370 ? 20.644 -8.981 6.056 1.00 80.69 370 ARG A C 1
ATOM 2730 O O . ARG A 1 370 ? 19.803 -9.591 6.684 1.00 80.69 370 ARG A O 1
ATOM 2737 N N . GLY A 1 371 ? 21.549 -8.229 6.684 1.00 78.50 371 GLY A N 1
ATOM 2738 C CA . GLY A 1 371 ? 21.509 -8.051 8.140 1.00 78.50 371 GLY A CA 1
ATOM 2739 C C . GLY A 1 371 ? 20.377 -7.133 8.599 1.00 78.50 371 GLY A C 1
ATOM 2740 O O . GLY A 1 371 ? 20.142 -7.010 9.798 1.00 78.50 371 GLY A O 1
ATOM 2741 N N . ARG A 1 372 ? 19.733 -6.432 7.659 1.00 79.38 372 ARG A N 1
ATOM 2742 C CA . ARG A 1 372 ? 18.722 -5.418 7.939 1.00 79.38 372 ARG A CA 1
ATOM 2743 C C . ARG A 1 372 ? 17.516 -5.516 7.012 1.00 79.38 372 ARG A C 1
ATOM 2745 O O . ARG A 1 372 ? 16.770 -4.553 6.999 1.00 79.38 372 ARG A O 1
ATOM 2752 N N . ASP A 1 373 ? 17.330 -6.577 6.233 1.00 88.44 373 ASP A N 1
ATOM 2753 C CA . ASP A 1 373 ? 16.184 -6.737 5.317 1.00 88.44 373 ASP A CA 1
ATOM 2754 C C . ASP A 1 373 ? 15.929 -5.510 4.420 1.00 88.44 373 ASP A C 1
ATOM 2756 O O . ASP A 1 373 ? 14.792 -5.126 4.157 1.00 88.44 373 ASP A O 1
ATOM 2760 N N . ILE A 1 374 ? 17.003 -4.834 4.000 1.00 88.81 374 ILE A N 1
ATOM 2761 C CA . ILE A 1 374 ? 16.942 -3.585 3.233 1.00 88.81 374 ILE A CA 1
ATOM 2762 C C . ILE A 1 374 ? 17.471 -3.823 1.825 1.00 88.81 374 ILE A C 1
ATOM 2764 O O . ILE A 1 374 ? 18.527 -4.428 1.659 1.00 88.81 374 ILE A O 1
ATOM 2768 N N . ILE A 1 375 ? 16.801 -3.259 0.827 1.00 92.94 375 ILE A N 1
ATOM 2769 C CA . ILE A 1 375 ? 17.290 -3.152 -0.544 1.00 92.94 375 ILE A CA 1
ATOM 2770 C C . ILE A 1 375 ? 17.401 -1.678 -0.946 1.00 92.94 375 ILE A C 1
ATOM 2772 O O . ILE A 1 375 ? 16.510 -0.876 -0.662 1.00 92.94 375 ILE A O 1
ATOM 2776 N N . THR A 1 376 ? 18.523 -1.292 -1.558 1.00 93.25 376 THR A N 1
ATOM 2777 C CA . THR A 1 376 ? 18.795 0.111 -1.912 1.00 93.25 376 THR A CA 1
ATOM 2778 C C . THR A 1 376 ? 19.132 0.261 -3.390 1.00 93.25 376 THR A C 1
ATOM 2780 O O . THR A 1 376 ? 20.152 -0.263 -3.845 1.00 93.25 376 THR A O 1
ATOM 2783 N N . ALA A 1 377 ? 18.325 1.040 -4.110 1.00 95.88 377 ALA A N 1
ATOM 2784 C CA . ALA A 1 377 ? 18.654 1.545 -5.439 1.00 95.88 377 ALA A CA 1
ATOM 2785 C C . ALA A 1 377 ? 19.298 2.931 -5.330 1.00 95.88 377 ALA A C 1
ATOM 2787 O O . ALA A 1 377 ? 18.888 3.768 -4.522 1.00 95.88 377 ALA A O 1
ATOM 2788 N N . ARG A 1 378 ? 20.332 3.167 -6.141 1.00 94.88 378 ARG A N 1
ATOM 2789 C CA . ARG A 1 378 ? 21.071 4.431 -6.162 1.00 94.88 378 ARG A CA 1
ATOM 2790 C C . ARG A 1 378 ? 20.790 5.184 -7.448 1.00 94.88 378 ARG A C 1
ATOM 2792 O O . ARG A 1 378 ? 20.820 4.587 -8.518 1.00 94.88 378 ARG A O 1
ATOM 2799 N N . GLY A 1 379 ? 20.600 6.491 -7.329 1.00 94.69 379 GLY A N 1
ATOM 2800 C CA . GLY A 1 379 ? 20.518 7.394 -8.470 1.00 94.69 379 GLY A CA 1
ATOM 2801 C C . GLY A 1 379 ? 19.378 7.119 -9.452 1.00 94.69 379 GLY A C 1
ATOM 2802 O O . GLY A 1 379 ? 19.559 7.337 -10.648 1.00 94.69 379 GLY A O 1
ATOM 2803 N N . ILE A 1 380 ? 18.214 6.684 -8.965 1.00 96.19 380 ILE A N 1
ATOM 2804 C CA . ILE A 1 380 ? 16.998 6.620 -9.787 1.00 96.19 380 ILE A CA 1
ATOM 2805 C C . ILE A 1 380 ? 16.628 8.022 -10.284 1.00 96.19 380 ILE A C 1
ATOM 2807 O O . ILE A 1 380 ? 16.962 9.020 -9.640 1.00 96.19 380 ILE A O 1
ATOM 2811 N N . THR A 1 381 ? 15.945 8.109 -11.422 1.00 95.62 381 THR A N 1
ATOM 2812 C CA . THR A 1 381 ? 15.689 9.378 -12.132 1.00 95.62 381 THR A CA 1
ATOM 2813 C C . THR A 1 381 ? 14.206 9.693 -12.319 1.00 95.62 381 THR A C 1
ATOM 2815 O O . THR A 1 381 ? 13.859 10.785 -12.762 1.00 95.62 381 THR A O 1
ATOM 2818 N N . SER A 1 382 ? 13.321 8.760 -11.978 1.00 95.06 382 SER A N 1
ATOM 2819 C CA . SER A 1 382 ? 11.874 8.892 -12.140 1.00 95.06 382 SER A CA 1
ATOM 2820 C C . SER A 1 382 ? 11.130 8.128 -11.045 1.00 95.06 382 SER A C 1
ATOM 2822 O O . SER A 1 382 ? 11.712 7.299 -10.343 1.00 95.06 382 SER A O 1
ATOM 2824 N N . LEU A 1 383 ? 9.837 8.423 -10.893 1.00 96.12 383 LEU A N 1
ATOM 2825 C CA . LEU A 1 383 ? 8.919 7.693 -10.020 1.00 96.12 383 LEU A CA 1
ATOM 2826 C C . LEU A 1 383 ? 7.932 6.888 -10.866 1.00 96.12 383 LEU A C 1
ATOM 2828 O O . LEU A 1 383 ? 7.477 7.365 -11.905 1.00 96.12 383 LEU A O 1
ATOM 2832 N N . SER A 1 384 ? 7.609 5.684 -10.407 1.00 96.62 384 SER A N 1
ATOM 2833 C CA . SER A 1 384 ? 6.603 4.792 -10.986 1.00 96.62 384 SER A CA 1
ATOM 2834 C C . SER A 1 384 ? 6.259 3.704 -9.956 1.00 96.62 384 SER A C 1
ATOM 2836 O O . SER A 1 384 ? 6.276 3.972 -8.749 1.00 96.62 384 SER A O 1
ATOM 2838 N N . GLN A 1 385 ? 5.977 2.474 -10.399 1.00 97.75 385 GLN A N 1
ATOM 2839 C CA . GLN A 1 385 ? 5.930 1.324 -9.503 1.00 97.75 385 GLN A CA 1
ATOM 2840 C C . GLN A 1 385 ? 7.326 0.750 -9.273 1.00 97.75 385 GLN A C 1
ATOM 2842 O O . GLN A 1 385 ? 8.089 0.532 -10.214 1.00 97.75 385 GLN A O 1
ATOM 2847 N N . PHE A 1 386 ? 7.623 0.456 -8.016 1.00 98.06 386 PHE A N 1
ATOM 2848 C CA . PHE A 1 386 ? 8.820 -0.225 -7.559 1.00 98.06 386 PHE A CA 1
ATOM 2849 C C . PHE A 1 386 ? 8.414 -1.520 -6.873 1.00 98.06 386 PHE A C 1
ATOM 2851 O O . PHE A 1 386 ? 7.524 -1.517 -6.026 1.00 98.06 386 PHE A O 1
ATOM 2858 N N . ALA A 1 387 ? 9.068 -2.623 -7.206 1.00 97.81 387 ALA A N 1
ATOM 2859 C CA . ALA A 1 387 ? 8.737 -3.925 -6.648 1.00 97.81 387 ALA A CA 1
ATOM 2860 C C . ALA A 1 387 ? 9.976 -4.610 -6.089 1.00 97.81 387 ALA A C 1
ATOM 2862 O O . ALA A 1 387 ? 11.020 -4.652 -6.740 1.00 97.81 387 ALA A O 1
ATOM 2863 N N . VAL A 1 388 ? 9.838 -5.186 -4.898 1.00 97.62 388 VAL A N 1
ATOM 2864 C CA . VAL A 1 388 ? 10.803 -6.154 -4.377 1.00 97.62 388 VAL A CA 1
ATOM 2865 C C . VAL A 1 388 ? 10.302 -7.541 -4.757 1.00 97.62 388 VAL A C 1
ATOM 2867 O O . VAL A 1 388 ? 9.212 -7.939 -4.342 1.00 97.62 388 VAL A O 1
ATOM 2870 N N . ALA A 1 389 ? 11.063 -8.257 -5.580 1.00 97.38 389 ALA A N 1
ATOM 2871 C CA . ALA A 1 389 ? 10.665 -9.543 -6.152 1.00 97.38 389 ALA A CA 1
ATOM 2872 C C . ALA A 1 389 ? 11.885 -10.413 -6.481 1.00 97.38 389 ALA A C 1
ATOM 2874 O O . ALA A 1 389 ? 13.001 -9.903 -6.570 1.00 97.38 389 ALA A O 1
ATOM 2875 N N . GLU A 1 390 ? 11.679 -11.714 -6.684 1.00 96.56 390 GLU A N 1
ATOM 2876 C CA . GLU A 1 390 ? 12.735 -12.629 -7.152 1.00 96.56 390 GLU A CA 1
ATOM 2877 C C . GLU A 1 390 ? 13.101 -12.365 -8.621 1.00 96.5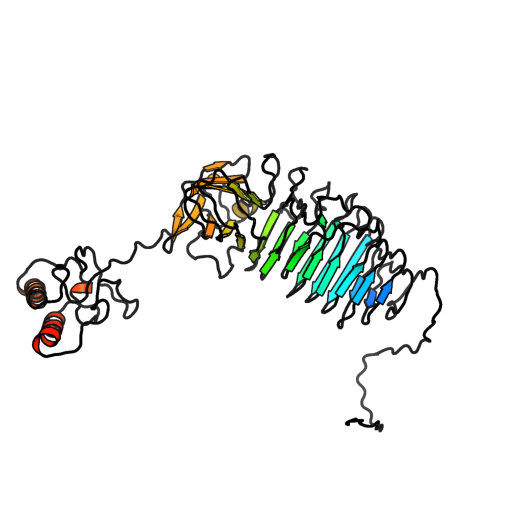6 390 GLU A C 1
ATOM 2879 O O . GLU A 1 390 ? 14.264 -12.393 -9.023 1.00 96.56 390 GLU A O 1
ATOM 2884 N N . GLY A 1 391 ? 12.093 -12.081 -9.445 1.00 93.94 391 GLY A N 1
ATOM 2885 C CA . GLY A 1 391 ? 12.274 -11.907 -10.877 1.00 93.94 391 GLY A CA 1
ATOM 2886 C C . GLY A 1 391 ? 11.174 -11.073 -11.506 1.00 93.94 391 GLY A C 1
ATOM 2887 O O . GLY A 1 391 ? 10.114 -10.855 -10.919 1.00 93.94 391 GLY A O 1
ATOM 2888 N N . ALA A 1 392 ? 11.425 -10.636 -12.734 1.00 91.31 392 ALA A N 1
ATOM 2889 C CA . ALA A 1 392 ? 10.420 -10.008 -13.565 1.00 91.31 392 ALA A CA 1
ATOM 2890 C C . ALA A 1 392 ? 10.650 -10.355 -15.039 1.00 91.31 392 ALA A C 1
ATOM 2892 O O . ALA A 1 392 ? 11.786 -10.588 -15.462 1.00 91.31 392 ALA A O 1
ATOM 2893 N N . VAL A 1 393 ? 9.570 -10.388 -15.817 1.00 77.88 393 VAL A N 1
ATOM 2894 C CA . VAL A 1 393 ? 9.649 -10.428 -17.277 1.00 77.88 393 VAL A CA 1
ATOM 2895 C C . VAL A 1 393 ? 10.192 -9.076 -17.730 1.00 77.88 393 VAL A C 1
ATOM 2897 O O . VAL A 1 393 ? 9.642 -8.032 -17.373 1.00 77.88 393 VAL A O 1
ATOM 2900 N N . ALA A 1 394 ? 11.300 -9.099 -18.472 1.00 61.81 394 ALA A N 1
ATOM 2901 C CA . ALA A 1 394 ? 11.875 -7.892 -19.052 1.00 61.81 394 ALA A CA 1
ATOM 2902 C C . ALA A 1 394 ? 10.828 -7.171 -19.925 1.00 61.81 394 ALA A C 1
ATOM 2904 O O . ALA A 1 394 ? 9.950 -7.845 -20.477 1.00 61.81 394 ALA A O 1
ATOM 2905 N N . PRO A 1 395 ? 10.911 -5.834 -20.081 1.00 59.19 395 PRO A N 1
ATOM 2906 C CA . PRO A 1 395 ? 10.091 -5.134 -21.061 1.00 59.19 395 PRO A CA 1
ATOM 2907 C C . PRO A 1 395 ? 10.222 -5.843 -22.407 1.00 59.19 395 PRO A C 1
ATOM 2909 O O . PRO A 1 395 ? 11.342 -6.160 -22.828 1.00 59.19 395 PRO A O 1
ATOM 2912 N N . LEU A 1 396 ? 9.094 -6.116 -23.072 1.00 56.41 396 LEU A N 1
ATOM 2913 C CA . LEU A 1 396 ? 9.157 -6.467 -24.486 1.00 56.41 396 LEU A CA 1
ATOM 2914 C C . LEU A 1 396 ? 9.925 -5.329 -25.178 1.00 56.41 396 LEU A C 1
ATOM 2916 O O . LEU A 1 396 ? 9.663 -4.164 -24.864 1.00 56.41 396 LEU A O 1
ATOM 2920 N N . PRO A 1 397 ? 10.907 -5.629 -26.046 1.00 57.81 397 PRO A N 1
ATOM 2921 C CA . PRO A 1 397 ? 11.590 -4.578 -26.784 1.00 57.81 397 PRO A CA 1
ATOM 2922 C C . PRO A 1 397 ? 10.538 -3.707 -27.491 1.00 57.81 397 PRO A C 1
ATOM 2924 O O . PRO A 1 397 ? 9.529 -4.254 -27.950 1.00 57.81 397 PRO A O 1
ATOM 2927 N N . PRO A 1 398 ? 10.723 -2.372 -27.539 1.00 60.62 398 PRO A N 1
ATOM 2928 C CA . PRO A 1 398 ? 9.779 -1.490 -28.213 1.00 60.62 398 PRO A CA 1
ATOM 2929 C C . PRO A 1 398 ? 9.537 -2.011 -29.630 1.00 60.62 398 PRO A C 1
ATOM 2931 O O . PRO A 1 398 ? 10.494 -2.377 -30.317 1.00 60.62 398 PRO A O 1
ATOM 2934 N N . LEU A 1 399 ? 8.262 -2.089 -30.030 1.00 67.06 399 LEU A N 1
ATOM 2935 C CA . LEU A 1 399 ? 7.898 -2.584 -31.355 1.00 67.06 399 LEU A CA 1
ATOM 2936 C C . LEU A 1 399 ? 8.646 -1.759 -32.415 1.00 67.06 399 LEU A C 1
ATOM 2938 O O . LEU A 1 399 ? 8.693 -0.528 -32.293 1.00 67.06 399 LEU A O 1
ATOM 2942 N N . PRO A 1 400 ? 9.257 -2.409 -33.419 1.00 78.69 400 PRO A N 1
ATOM 2943 C CA . PRO A 1 400 ? 9.905 -1.694 -34.506 1.00 78.69 400 PRO A CA 1
ATOM 2944 C C . PRO A 1 400 ? 8.883 -0.769 -35.180 1.00 78.69 400 PRO A C 1
ATOM 2946 O O . PRO A 1 400 ? 7.748 -1.168 -35.436 1.00 78.69 400 PRO A O 1
ATOM 2949 N N . VAL A 1 401 ? 9.278 0.482 -35.426 1.00 89.88 401 VAL A N 1
ATOM 2950 C CA . VAL A 1 401 ? 8.447 1.454 -36.150 1.00 89.88 401 VAL A CA 1
ATOM 2951 C C . VAL A 1 401 ? 8.812 1.447 -37.626 1.00 89.88 401 VAL A C 1
ATOM 2953 O O . VAL A 1 401 ? 9.992 1.366 -37.969 1.00 89.88 401 VAL A O 1
ATOM 2956 N N . PHE A 1 402 ? 7.812 1.552 -38.491 1.00 93.12 402 PHE A N 1
ATOM 2957 C CA . PHE A 1 402 ? 7.993 1.528 -39.940 1.00 93.12 402 PHE A CA 1
ATOM 2958 C C . PHE A 1 402 ? 6.916 2.339 -40.657 1.00 93.12 402 PHE A C 1
ATOM 2960 O O . PHE A 1 402 ? 5.946 2.780 -40.038 1.00 93.12 402 PHE A O 1
ATOM 2967 N N . LEU A 1 403 ? 7.107 2.535 -41.961 1.00 94.88 403 LEU A N 1
ATOM 2968 C CA . LEU A 1 403 ? 6.132 3.135 -42.865 1.00 94.88 403 LEU A CA 1
ATOM 2969 C C . LEU A 1 403 ? 5.584 2.051 -43.805 1.00 94.88 403 LEU A C 1
ATOM 2971 O O . LEU A 1 403 ? 6.321 1.482 -44.610 1.00 94.88 403 LEU A O 1
ATOM 2975 N N . ARG A 1 404 ? 4.294 1.731 -43.697 1.00 94.69 404 ARG A N 1
ATOM 2976 C CA . ARG A 1 404 ? 3.632 0.716 -44.520 1.00 94.69 404 ARG A CA 1
ATOM 2977 C C . ARG A 1 404 ? 3.616 1.154 -45.978 1.00 94.69 404 ARG A C 1
ATOM 2979 O O . ARG A 1 404 ? 3.164 2.250 -46.301 1.00 94.69 404 ARG A O 1
ATOM 2986 N N . GLY A 1 405 ? 4.087 0.281 -46.860 1.00 94.62 405 GLY A N 1
ATOM 2987 C CA . GLY A 1 405 ? 4.250 0.566 -48.281 1.00 94.62 405 GLY A CA 1
ATOM 2988 C C . GLY A 1 405 ? 5.640 1.050 -48.696 1.00 94.62 405 GLY A C 1
ATOM 2989 O O . GLY A 1 405 ? 5.812 1.360 -49.872 1.00 94.62 405 GLY A O 1
ATOM 2990 N N . ASP A 1 406 ? 6.611 1.091 -47.779 1.00 95.56 406 ASP A N 1
ATOM 2991 C CA . ASP A 1 406 ? 8.017 1.456 -48.026 1.00 95.56 406 ASP A CA 1
ATOM 2992 C C . ASP A 1 406 ? 8.959 0.248 -47.782 1.00 95.56 406 ASP A C 1
ATOM 2994 O O . ASP A 1 406 ? 9.701 0.198 -46.802 1.00 95.56 406 ASP A O 1
ATOM 2998 N N . PRO A 1 407 ? 8.902 -0.804 -48.618 1.00 94.44 407 PRO A N 1
ATOM 2999 C CA . PRO A 1 407 ? 9.708 -2.011 -48.465 1.00 94.44 407 PRO A CA 1
ATOM 3000 C C . PRO A 1 407 ? 11.213 -1.782 -48.658 1.00 94.44 407 PRO A C 1
ATOM 3002 O O . PRO A 1 407 ? 12.000 -2.608 -48.187 1.00 94.44 407 PRO A O 1
ATOM 3005 N N . ASP A 1 408 ? 11.622 -0.715 -49.357 1.00 92.88 408 ASP A N 1
ATOM 3006 C CA . ASP A 1 408 ? 13.039 -0.375 -49.535 1.00 92.88 408 ASP A CA 1
ATOM 3007 C C . ASP A 1 408 ? 13.594 0.480 -48.371 1.00 92.88 408 ASP A C 1
ATOM 3009 O O . ASP A 1 408 ? 14.814 0.588 -48.204 1.00 92.88 408 ASP A O 1
ATOM 3013 N N . GLY A 1 409 ? 12.705 0.989 -47.509 1.00 92.56 409 GLY A N 1
ATOM 3014 C CA . GLY A 1 409 ? 13.015 1.632 -46.238 1.00 92.56 409 GLY A CA 1
ATOM 3015 C C . GLY A 1 409 ? 13.624 3.020 -46.386 1.00 92.56 409 GLY A C 1
ATOM 3016 O O . GLY A 1 409 ? 14.440 3.413 -45.546 1.00 92.56 409 GLY A O 1
ATOM 3017 N N . ASN A 1 410 ? 13.287 3.745 -47.456 1.00 92.06 410 ASN A N 1
ATOM 3018 C CA . ASN A 1 410 ? 13.859 5.057 -47.768 1.00 92.06 410 ASN A CA 1
ATOM 3019 C C . ASN A 1 410 ? 13.164 6.234 -47.040 1.00 92.06 410 ASN A C 1
ATOM 3021 O O . ASN A 1 410 ? 13.663 7.363 -47.076 1.00 92.06 410 ASN A O 1
ATOM 3025 N N . GLY A 1 411 ? 12.049 5.974 -46.355 1.00 91.50 411 GLY A N 1
ATOM 3026 C CA . GLY A 1 411 ? 11.223 6.927 -45.615 1.00 91.50 411 GLY A CA 1
ATOM 3027 C C . GLY A 1 411 ? 10.086 7.556 -46.426 1.00 91.50 411 GLY A C 1
ATOM 3028 O O . GLY A 1 411 ? 9.433 8.479 -45.935 1.00 91.50 411 GLY A O 1
ATOM 3029 N N . THR A 1 412 ? 9.847 7.115 -47.664 1.00 92.12 412 THR A N 1
ATOM 3030 C CA . THR A 1 412 ? 8.811 7.654 -48.555 1.00 92.12 412 THR A CA 1
ATOM 3031 C C . THR A 1 412 ? 8.147 6.560 -49.386 1.00 92.12 412 THR A C 1
ATOM 3033 O O . THR A 1 412 ? 8.826 5.804 -50.065 1.00 92.12 412 THR A O 1
ATOM 3036 N N . VAL A 1 413 ? 6.808 6.536 -49.407 1.00 94.12 413 VAL A N 1
ATOM 3037 C CA . VAL A 1 413 ? 6.035 5.613 -50.258 1.00 94.12 413 VAL A CA 1
ATOM 3038 C C . VAL A 1 413 ? 5.918 6.172 -51.678 1.00 94.12 413 VAL A C 1
ATOM 3040 O O . VAL A 1 413 ? 5.268 7.195 -51.919 1.00 94.12 413 VAL A O 1
ATOM 3043 N N . GLN A 1 414 ? 6.539 5.492 -52.633 1.00 93.69 414 GLN A N 1
ATOM 3044 C CA . GLN A 1 414 ? 6.706 5.897 -54.022 1.00 93.69 414 GLN A CA 1
ATOM 3045 C C . GLN A 1 414 ? 6.671 4.706 -54.998 1.00 93.69 414 GLN A C 1
ATOM 3047 O O . GLN A 1 414 ? 6.445 3.550 -54.666 1.00 93.69 414 GLN A O 1
ATOM 3052 N N . LEU A 1 415 ? 6.833 4.992 -56.290 1.00 92.62 415 LEU A N 1
ATOM 3053 C CA . LEU A 1 415 ? 6.682 3.983 -57.346 1.00 92.62 415 LEU A CA 1
ATOM 3054 C C . LEU A 1 415 ? 7.780 2.921 -57.340 1.00 92.62 415 LEU A C 1
ATOM 3056 O O . LEU A 1 415 ? 7.564 1.802 -57.810 1.00 92.62 415 LEU A O 1
ATOM 3060 N N . THR A 1 416 ? 8.967 3.287 -56.864 1.00 94.38 416 THR A N 1
ATOM 3061 C CA . THR A 1 416 ? 10.102 2.369 -56.787 1.00 94.38 416 THR A CA 1
ATOM 3062 C C . THR A 1 416 ? 9.880 1.281 -55.748 1.00 94.38 416 THR A C 1
ATOM 3064 O O . THR A 1 416 ? 10.417 0.200 -55.943 1.00 94.38 416 THR A O 1
ATOM 3067 N N . ASP A 1 417 ? 9.010 1.494 -54.761 1.00 94.69 417 ASP A N 1
ATOM 3068 C CA . ASP A 1 417 ? 8.650 0.507 -53.739 1.00 94.69 417 ASP A CA 1
ATOM 3069 C C . ASP A 1 417 ? 7.931 -0.706 -54.317 1.00 94.69 417 ASP A C 1
ATOM 3071 O O . ASP A 1 417 ? 8.313 -1.853 -54.079 1.00 94.69 417 ASP A O 1
ATOM 3075 N N . GLY A 1 418 ? 6.943 -0.465 -55.184 1.00 93.06 418 GLY A N 1
ATOM 3076 C CA . GLY A 1 418 ? 6.274 -1.541 -55.913 1.00 93.06 418 GLY A CA 1
ATOM 3077 C C . GLY A 1 418 ? 7.246 -2.313 -56.813 1.00 93.06 418 GLY A C 1
ATOM 3078 O O . GLY A 1 418 ? 7.146 -3.531 -56.942 1.00 93.06 418 GLY A O 1
ATOM 3079 N N . ILE A 1 419 ? 8.226 -1.627 -57.412 1.00 93.19 419 ILE A N 1
ATOM 3080 C CA . ILE A 1 419 ? 9.258 -2.265 -58.245 1.00 93.19 419 ILE A CA 1
ATOM 3081 C C . ILE A 1 419 ? 10.232 -3.078 -57.382 1.00 93.19 419 ILE A C 1
ATOM 3083 O O . ILE A 1 419 ? 10.566 -4.205 -57.747 1.00 93.19 419 ILE A O 1
ATOM 3087 N N . PHE A 1 420 ? 10.674 -2.531 -56.250 1.00 95.81 420 PHE A N 1
ATOM 3088 C CA . PHE A 1 420 ? 11.550 -3.194 -55.288 1.00 95.81 420 PHE A CA 1
ATOM 3089 C C . PHE A 1 420 ? 10.921 -4.502 -54.808 1.00 95.81 420 PHE A C 1
ATOM 3091 O O . PHE A 1 420 ? 11.537 -5.563 -54.925 1.00 95.81 420 PHE A O 1
ATOM 3098 N N . LEU A 1 421 ? 9.651 -4.450 -54.398 1.00 95.50 421 LEU A N 1
ATOM 3099 C CA . LEU A 1 421 ? 8.920 -5.617 -53.923 1.00 95.50 421 LEU A CA 1
ATOM 3100 C C . LEU A 1 421 ? 8.773 -6.703 -54.999 1.00 95.50 421 LEU A C 1
ATOM 3102 O O . LEU A 1 421 ? 9.003 -7.884 -54.740 1.00 95.50 421 LEU A O 1
ATOM 3106 N N . LEU A 1 422 ? 8.448 -6.323 -56.237 1.00 94.19 422 LEU A N 1
ATOM 3107 C CA . LEU A 1 422 ? 8.342 -7.278 -57.346 1.00 94.19 422 LEU A CA 1
ATOM 3108 C C . LEU A 1 422 ? 9.705 -7.873 -57.739 1.00 94.19 422 LEU A C 1
ATOM 3110 O O . LEU A 1 422 ? 9.780 -9.052 -58.094 1.00 94.19 422 LEU A O 1
ATOM 3114 N N . ASN A 1 423 ? 10.788 -7.096 -57.651 1.00 96.00 423 ASN A N 1
ATOM 3115 C CA . ASN A 1 423 ? 12.145 -7.594 -57.881 1.00 96.00 423 ASN A CA 1
ATOM 3116 C C . ASN A 1 423 ? 12.555 -8.617 -56.816 1.00 96.00 423 ASN A C 1
ATOM 3118 O O . ASN A 1 423 ? 13.112 -9.660 -57.166 1.00 96.00 423 ASN A O 1
ATOM 3122 N N . PHE A 1 424 ? 12.255 -8.346 -55.545 1.00 95.81 424 PHE A N 1
ATOM 3123 C CA . PHE A 1 424 ? 12.453 -9.292 -54.448 1.00 95.81 424 PHE A CA 1
ATOM 3124 C C . PHE A 1 424 ? 11.691 -10.602 -54.700 1.00 95.81 424 PHE A C 1
ATOM 3126 O O . PHE A 1 424 ? 12.286 -11.680 -54.696 1.00 95.81 424 PHE A O 1
ATOM 3133 N N . LEU A 1 425 ? 10.397 -10.513 -55.023 1.00 95.75 425 LEU A N 1
ATOM 3134 C CA . LEU A 1 425 ? 9.527 -11.680 -55.194 1.00 95.75 425 LEU A CA 1
ATOM 3135 C C . LEU A 1 425 ? 9.876 -12.554 -56.409 1.00 95.75 425 LEU A C 1
ATOM 3137 O O . LEU A 1 425 ? 9.734 -13.776 -56.341 1.00 95.75 425 LEU A O 1
ATOM 3141 N N . PHE A 1 426 ? 10.297 -11.956 -57.529 1.00 95.94 426 PHE A N 1
ATOM 3142 C CA . PHE A 1 426 ? 10.395 -12.679 -58.807 1.00 95.94 426 PHE A CA 1
ATOM 3143 C C . PHE A 1 426 ? 11.788 -12.734 -59.423 1.00 95.94 426 PHE A C 1
ATOM 3145 O O . PHE A 1 426 ? 12.057 -13.635 -60.219 1.00 95.94 426 PHE A O 1
ATOM 3152 N N . LEU A 1 427 ? 12.665 -11.785 -59.099 1.00 94.44 427 LEU A N 1
ATOM 3153 C CA . LEU A 1 427 ? 13.963 -11.630 -59.762 1.00 94.44 427 LEU A CA 1
ATOM 3154 C C . LEU A 1 427 ? 15.152 -11.883 -58.828 1.00 94.44 427 LEU A C 1
ATOM 3156 O O . LEU A 1 427 ? 16.294 -11.773 -59.271 1.00 94.44 427 LEU A O 1
ATOM 3160 N N . GLY A 1 428 ? 14.898 -12.254 -57.569 1.00 91.31 428 GLY A N 1
ATOM 3161 C CA . GLY A 1 428 ? 15.943 -12.479 -56.570 1.00 91.31 428 GLY A CA 1
ATOM 3162 C C . GLY A 1 428 ? 16.663 -11.191 -56.170 1.00 91.31 428 GLY A C 1
ATOM 3163 O O . GLY A 1 428 ? 17.870 -11.223 -55.937 1.00 91.31 428 GLY A O 1
ATOM 3164 N N . GLY A 1 429 ? 15.940 -10.066 -56.164 1.00 92.44 429 GLY A N 1
ATOM 3165 C CA . GLY A 1 429 ? 16.430 -8.795 -55.633 1.00 92.44 429 GLY A CA 1
ATOM 3166 C C . GLY A 1 429 ? 16.643 -8.828 -54.117 1.00 92.44 429 GLY A C 1
ATOM 3167 O O . GLY A 1 429 ? 16.382 -9.837 -53.460 1.00 92.44 429 GLY A O 1
ATOM 3168 N N . ASP A 1 430 ? 17.118 -7.709 -53.572 1.00 94.19 430 ASP A N 1
ATOM 3169 C CA . ASP A 1 430 ? 17.378 -7.572 -52.137 1.00 94.19 430 ASP A CA 1
ATOM 3170 C C . ASP A 1 430 ? 16.097 -7.772 -51.308 1.00 94.19 430 ASP A C 1
ATOM 3172 O O . ASP A 1 430 ? 15.002 -7.395 -51.723 1.00 94.19 430 ASP A O 1
ATOM 3176 N N . SER A 1 431 ? 16.240 -8.393 -50.134 1.00 93.81 431 SER A N 1
ATOM 3177 C CA . SER A 1 431 ? 15.124 -8.622 -49.210 1.00 93.81 431 SER A CA 1
ATOM 3178 C C . SER A 1 431 ? 14.732 -7.331 -48.490 1.00 93.81 431 SER A C 1
ATOM 3180 O O . SER A 1 431 ? 15.637 -6.609 -48.061 1.00 93.81 431 SER A O 1
ATOM 3182 N N . PRO A 1 432 ? 13.427 -7.070 -48.266 1.00 93.69 432 PRO A N 1
ATOM 3183 C CA . PRO A 1 432 ? 12.991 -6.013 -47.362 1.00 93.69 432 PRO A CA 1
ATOM 3184 C C . PRO A 1 432 ? 13.619 -6.204 -45.978 1.00 93.69 432 PRO A C 1
ATOM 3186 O O . PRO A 1 432 ? 13.643 -7.321 -45.456 1.00 93.69 432 PRO A O 1
ATOM 3189 N N . GLY A 1 433 ? 14.111 -5.118 -45.379 1.00 90.06 433 GLY A N 1
ATOM 3190 C CA . GLY A 1 433 ? 14.559 -5.117 -43.980 1.00 90.06 433 GLY A CA 1
ATOM 3191 C C . GLY A 1 433 ? 13.393 -5.142 -42.983 1.00 90.06 433 GLY A C 1
ATOM 3192 O O . GLY A 1 433 ? 13.569 -5.483 -41.813 1.00 90.06 433 GLY A O 1
ATOM 3193 N N . CYS A 1 434 ? 12.198 -4.792 -43.456 1.00 93.56 434 CYS A N 1
ATOM 3194 C CA . CYS A 1 434 ? 10.961 -4.751 -42.697 1.00 93.56 434 CYS A CA 1
ATOM 3195 C C . CYS A 1 434 ? 9.853 -5.371 -43.543 1.00 93.56 434 CYS A C 1
ATOM 3197 O O . CYS A 1 434 ? 9.461 -4.809 -44.566 1.00 93.56 434 CYS A O 1
ATOM 3199 N N . PHE A 1 435 ? 9.395 -6.563 -43.155 1.00 94.88 435 PHE A N 1
ATOM 3200 C CA . PHE A 1 435 ? 8.360 -7.256 -43.914 1.00 94.88 435 PHE A CA 1
ATOM 3201 C C . PHE A 1 435 ? 6.989 -6.605 -43.707 1.00 94.88 435 PHE A C 1
ATOM 3203 O O . PHE A 1 435 ? 6.239 -6.527 -44.670 1.00 94.88 435 PHE A O 1
ATOM 3210 N N . ASP A 1 436 ? 6.714 -6.006 -42.546 1.00 93.12 436 ASP A N 1
ATOM 3211 C CA . ASP A 1 436 ? 5.448 -5.283 -42.320 1.00 93.12 436 ASP A CA 1
ATOM 3212 C C . ASP A 1 436 ? 5.318 -4.057 -43.243 1.00 93.12 436 ASP A C 1
ATOM 3214 O O . ASP A 1 436 ? 4.224 -3.703 -43.679 1.00 93.12 436 ASP A O 1
ATOM 3218 N N . ALA A 1 437 ? 6.442 -3.438 -43.632 1.00 94.50 437 ALA A N 1
ATOM 3219 C CA . ALA A 1 437 ? 6.450 -2.366 -44.631 1.00 94.50 437 ALA A CA 1
ATOM 3220 C C . ALA A 1 437 ? 6.157 -2.869 -46.055 1.00 94.50 437 ALA A C 1
ATOM 3222 O O . ALA A 1 437 ? 5.639 -2.114 -46.880 1.00 94.50 437 ALA A O 1
ATOM 3223 N N . ALA A 1 438 ? 6.480 -4.132 -46.345 1.00 95.44 438 ALA A N 1
ATOM 3224 C CA . ALA A 1 438 ? 6.255 -4.769 -47.638 1.00 95.44 438 ALA A CA 1
ATOM 3225 C C . ALA A 1 438 ? 4.840 -5.354 -47.795 1.00 95.44 438 ALA A C 1
ATOM 3227 O O . ALA A 1 438 ? 4.407 -5.555 -48.930 1.00 95.44 438 ALA A O 1
ATOM 3228 N N . ASP A 1 439 ? 4.132 -5.607 -46.691 1.00 95.12 439 ASP A N 1
ATOM 3229 C CA . ASP A 1 439 ? 2.720 -6.001 -46.670 1.00 95.12 439 ASP A CA 1
ATOM 3230 C C . ASP A 1 439 ? 1.835 -4.752 -46.777 1.00 95.12 439 ASP A C 1
ATOM 3232 O O . ASP A 1 439 ? 1.460 -4.109 -45.788 1.00 95.12 439 ASP A O 1
ATOM 3236 N N . ALA A 1 440 ? 1.572 -4.343 -48.015 1.00 94.88 440 ALA A N 1
ATOM 3237 C CA . ALA A 1 440 ? 0.952 -3.057 -48.298 1.00 94.88 440 ALA A CA 1
ATOM 3238 C C . ALA A 1 440 ? -0.546 -3.027 -47.977 1.00 94.88 440 ALA A C 1
ATOM 3240 O O . ALA A 1 440 ? -1.092 -1.946 -47.743 1.00 94.88 440 ALA A O 1
ATOM 3241 N N . ASP A 1 441 ? -1.212 -4.183 -47.989 1.00 93.25 441 ASP A N 1
ATOM 3242 C CA . ASP A 1 441 ? -2.635 -4.306 -47.667 1.00 93.25 441 ASP A CA 1
ATOM 3243 C C . ASP A 1 441 ? -2.903 -4.930 -46.279 1.00 93.25 441 ASP A C 1
ATOM 3245 O O . ASP A 1 441 ? -4.064 -5.034 -45.873 1.00 93.25 441 ASP A O 1
ATOM 3249 N N . ASN A 1 442 ? -1.837 -5.215 -45.521 1.00 92.88 442 ASN A N 1
ATOM 3250 C CA . ASN A 1 442 ? -1.831 -5.744 -44.156 1.00 92.88 442 ASN A CA 1
ATOM 3251 C C . ASN A 1 442 ? -2.592 -7.072 -44.018 1.00 92.88 442 ASN A C 1
ATOM 3253 O O . ASN A 1 442 ? -3.447 -7.237 -43.140 1.00 92.88 442 ASN A O 1
ATOM 3257 N N . ASN A 1 443 ? -2.344 -7.999 -44.943 1.00 92.12 443 ASN A N 1
ATOM 3258 C CA . ASN A 1 443 ? -3.021 -9.297 -44.980 1.00 92.12 443 ASN A CA 1
ATOM 3259 C C . ASN A 1 443 ? -2.246 -10.425 -44.258 1.00 92.12 443 ASN A C 1
ATOM 3261 O O . ASN A 1 443 ? -2.753 -11.550 -44.155 1.00 92.12 443 ASN A O 1
ATOM 3265 N N . GLY A 1 444 ? -1.042 -10.136 -43.764 1.00 91.50 444 GLY A N 1
ATOM 3266 C CA . GLY A 1 444 ? -0.113 -11.048 -43.102 1.00 91.50 444 GLY A CA 1
ATOM 3267 C C . GLY A 1 444 ? 0.757 -11.876 -44.054 1.00 91.50 444 GLY A C 1
ATOM 3268 O O . GLY A 1 444 ? 1.365 -12.866 -43.627 1.00 91.50 444 GLY A O 1
ATOM 3269 N N . THR A 1 445 ? 0.794 -11.551 -45.351 1.00 92.94 445 THR A N 1
ATOM 3270 C CA . THR A 1 445 ? 1.566 -12.271 -46.373 1.00 92.94 445 THR A CA 1
ATOM 3271 C C . THR A 1 445 ? 2.138 -11.340 -47.436 1.00 92.94 445 THR A C 1
ATOM 3273 O O . THR A 1 445 ? 1.423 -10.556 -48.043 1.00 92.94 445 THR A O 1
ATOM 3276 N N . ILE A 1 446 ? 3.427 -11.520 -47.743 1.00 94.44 446 ILE A N 1
ATOM 3277 C CA . ILE A 1 446 ? 4.114 -10.768 -48.799 1.00 94.44 446 ILE A CA 1
ATOM 3278 C C . ILE A 1 446 ? 3.930 -11.450 -50.148 1.00 94.44 446 ILE A C 1
ATOM 3280 O O . ILE A 1 446 ? 4.422 -12.559 -50.379 1.00 94.44 446 ILE A O 1
ATOM 3284 N N . GLN A 1 447 ? 3.242 -10.776 -51.059 1.00 95.19 447 GLN A N 1
ATOM 3285 C CA . GLN A 1 447 ? 2.867 -11.311 -52.356 1.00 95.19 447 GLN A CA 1
ATOM 3286 C C . GLN A 1 447 ? 2.776 -10.224 -53.435 1.00 95.19 447 GLN A C 1
ATOM 3288 O O . GLN A 1 447 ? 2.959 -9.030 -53.230 1.00 95.19 447 GLN A O 1
ATOM 3293 N N . MET A 1 448 ? 2.515 -10.650 -54.671 1.00 95.75 448 MET A N 1
ATOM 3294 C CA . MET A 1 448 ? 2.425 -9.728 -55.807 1.00 95.75 448 MET A CA 1
ATOM 3295 C C . MET A 1 448 ? 1.274 -8.721 -55.660 1.00 95.75 448 MET A C 1
ATOM 3297 O O . MET A 1 448 ? 1.326 -7.645 -56.260 1.00 95.75 448 MET A O 1
ATOM 3301 N N . THR A 1 449 ? 0.225 -9.064 -54.904 1.00 96.19 449 THR A N 1
ATOM 3302 C CA . THR A 1 449 ? -0.918 -8.170 -54.697 1.00 96.19 449 THR A CA 1
ATOM 3303 C C . THR A 1 449 ? -0.545 -6.933 -53.896 1.00 96.19 449 THR A C 1
ATOM 3305 O O . THR A 1 449 ? -1.126 -5.893 -54.177 1.00 96.19 449 THR A O 1
ATOM 3308 N N . ASP A 1 450 ? 0.475 -6.987 -53.041 1.00 96.31 450 ASP A N 1
ATOM 3309 C CA . ASP A 1 450 ? 0.994 -5.828 -52.307 1.00 96.31 450 ASP A CA 1
ATOM 3310 C C . ASP A 1 450 ? 1.586 -4.773 -53.246 1.00 96.31 450 ASP A C 1
ATOM 3312 O O . ASP A 1 450 ? 1.239 -3.592 -53.197 1.00 96.31 450 ASP A O 1
ATOM 3316 N N . GLY A 1 451 ? 2.406 -5.211 -54.208 1.00 93.94 451 GLY A N 1
ATOM 3317 C CA . GLY A 1 451 ? 2.950 -4.325 -55.239 1.00 93.94 451 GLY A CA 1
ATOM 3318 C C . GLY A 1 451 ? 1.848 -3.729 -56.121 1.00 93.94 451 GLY A C 1
ATOM 3319 O O . GLY A 1 451 ? 1.888 -2.549 -56.469 1.00 93.94 451 GLY A O 1
ATOM 3320 N N . ILE A 1 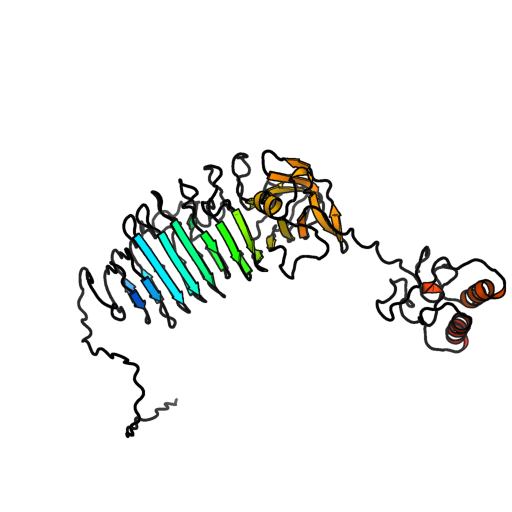452 ? 0.821 -4.519 -56.452 1.00 93.62 452 ILE A N 1
ATOM 3321 C CA . ILE A 1 452 ? -0.352 -4.035 -57.196 1.00 93.62 452 ILE A CA 1
ATOM 3322 C C . ILE A 1 452 ? -1.157 -3.032 -56.355 1.00 93.62 452 ILE A C 1
ATOM 3324 O O . ILE A 1 452 ? -1.622 -2.027 -56.893 1.00 93.62 452 ILE A O 1
ATOM 3328 N N . TYR A 1 453 ? -1.312 -3.280 -55.054 1.00 95.56 453 TYR A N 1
ATOM 3329 C CA . TYR A 1 453 ? -2.025 -2.416 -54.120 1.00 95.56 453 TYR A CA 1
ATOM 3330 C C . TYR A 1 453 ? -1.368 -1.033 -54.047 1.00 95.56 453 TYR A C 1
ATOM 3332 O O . TYR A 1 453 ? -2.040 -0.027 -54.289 1.00 95.56 453 TYR A O 1
ATOM 3340 N N . LEU A 1 454 ? -0.044 -0.979 -53.853 1.00 94.50 454 LEU A N 1
ATOM 3341 C CA . LEU A 1 454 ? 0.716 0.278 -53.843 1.00 94.50 454 LEU A CA 1
ATOM 3342 C C . LEU A 1 454 ? 0.592 1.041 -55.161 1.00 94.50 454 LEU A C 1
ATOM 3344 O O . LEU A 1 454 ? 0.321 2.241 -55.162 1.00 94.50 454 LEU A O 1
ATOM 3348 N N . LEU A 1 455 ? 0.731 0.360 -56.300 1.00 93.00 455 LEU A N 1
ATOM 3349 C CA . LEU A 1 455 ? 0.611 1.008 -57.608 1.00 93.00 455 LEU A CA 1
ATOM 3350 C C . LEU A 1 455 ? -0.809 1.534 -57.868 1.00 93.00 455 LEU A C 1
ATOM 3352 O O . LEU A 1 455 ? -0.963 2.610 -58.449 1.00 93.00 455 LEU A O 1
ATOM 3356 N N . ASN A 1 456 ? -1.847 0.821 -57.419 1.00 94.94 456 ASN A N 1
ATOM 3357 C CA . ASN A 1 456 ? -3.232 1.285 -57.511 1.00 94.94 456 ASN A CA 1
ATOM 3358 C C . ASN A 1 456 ? -3.467 2.542 -56.668 1.00 94.94 456 ASN A C 1
ATOM 3360 O O . ASN A 1 456 ? -4.108 3.481 -57.143 1.00 94.94 456 ASN A O 1
ATOM 3364 N N . TYR A 1 457 ? -2.941 2.583 -55.444 1.00 94.81 457 TYR A N 1
ATOM 3365 C CA . TYR A 1 457 ? -2.991 3.775 -54.602 1.00 94.81 457 TYR A CA 1
ATOM 3366 C C . TYR A 1 457 ? -2.270 4.959 -55.269 1.00 94.81 457 TYR A C 1
ATOM 3368 O O . TYR A 1 457 ? -2.874 6.011 -55.486 1.00 94.81 457 TYR A O 1
ATOM 3376 N N . LEU A 1 458 ? -1.019 4.758 -55.694 1.00 93.12 458 LEU A N 1
ATOM 3377 C CA . LEU A 1 458 ? -0.148 5.820 -56.205 1.00 93.12 458 LEU A CA 1
ATOM 3378 C C . LEU A 1 458 ? -0.573 6.379 -57.574 1.00 93.12 458 LEU A C 1
ATOM 3380 O O . LEU A 1 458 ? -0.410 7.574 -57.818 1.00 93.12 458 LEU A O 1
ATOM 3384 N N . PHE A 1 459 ? -1.108 5.551 -58.480 1.00 90.31 459 PHE A N 1
ATOM 3385 C CA . PHE A 1 459 ? -1.454 5.985 -59.843 1.00 90.31 459 PHE A CA 1
ATOM 3386 C C . PHE A 1 459 ? -2.946 6.128 -60.118 1.00 90.31 459 PHE A C 1
ATOM 3388 O O . PHE A 1 459 ? -3.333 6.935 -60.965 1.00 90.31 459 PHE A O 1
ATOM 3395 N N . LEU A 1 460 ? -3.777 5.308 -59.477 1.00 91.50 460 LEU A N 1
ATOM 3396 C CA . LEU A 1 460 ? -5.190 5.170 -59.834 1.00 91.50 460 LEU A CA 1
ATOM 3397 C C . LEU A 1 460 ? -6.130 5.722 -58.756 1.00 91.50 460 LEU A C 1
ATOM 3399 O O . LEU A 1 460 ? -7.346 5.666 -58.938 1.00 91.50 460 LEU A O 1
ATOM 3403 N N . GLY A 1 461 ? -5.585 6.278 -57.668 1.00 89.94 461 GLY A N 1
ATOM 3404 C CA . GLY A 1 461 ? -6.372 6.816 -56.559 1.00 89.94 461 GLY A CA 1
ATOM 3405 C C . GLY A 1 461 ? -7.119 5.729 -55.785 1.00 89.94 461 GLY A C 1
ATOM 3406 O O . GLY A 1 461 ? -8.255 5.949 -55.366 1.00 89.94 461 GLY A O 1
ATOM 3407 N N . GLY A 1 462 ? -6.513 4.543 -55.656 1.00 92.81 462 GLY A N 1
ATOM 3408 C CA . GLY A 1 462 ? -7.007 3.464 -54.799 1.00 92.81 462 GLY A CA 1
ATOM 3409 C C . GLY A 1 462 ? -7.025 3.836 -53.309 1.00 92.81 462 GLY A C 1
ATOM 3410 O O . GLY A 1 462 ? -6.673 4.949 -52.925 1.00 92.81 462 GLY A O 1
ATOM 3411 N N . ALA A 1 463 ? -7.443 2.897 -52.458 1.00 95.12 463 ALA A N 1
ATOM 3412 C CA . ALA A 1 463 ? -7.393 3.094 -51.009 1.00 95.12 463 ALA A CA 1
ATOM 3413 C C . ALA A 1 463 ? -5.930 3.208 -50.523 1.00 95.12 463 ALA A C 1
ATOM 3415 O O . ALA A 1 463 ? -5.079 2.491 -51.054 1.00 95.12 463 ALA A O 1
ATOM 3416 N N . PRO A 1 464 ? -5.624 4.085 -49.547 1.00 94.69 464 PRO A N 1
ATOM 3417 C CA . PRO A 1 464 ? -4.292 4.140 -48.947 1.00 94.69 464 PRO A CA 1
ATOM 3418 C C . PRO A 1 464 ? -3.957 2.830 -48.215 1.00 94.69 464 PRO A C 1
ATOM 3420 O O . PRO A 1 464 ? -4.878 2.124 -47.784 1.00 94.69 464 PRO A O 1
ATOM 3423 N N . PRO A 1 465 ? -2.665 2.484 -48.068 1.00 94.75 465 PRO A N 1
ATOM 3424 C CA . PRO A 1 465 ? -2.237 1.430 -47.154 1.00 94.75 465 PRO A CA 1
ATOM 3425 C C . PRO A 1 465 ? -2.801 1.639 -45.739 1.00 94.75 465 PRO A C 1
ATOM 3427 O O . PRO A 1 465 ? -2.937 2.789 -45.303 1.00 94.75 465 PRO A O 1
ATOM 3430 N N . PRO A 1 466 ? -3.150 0.558 -45.017 1.00 93.88 466 PRO A N 1
ATOM 3431 C CA . PRO A 1 466 ? -3.509 0.637 -43.605 1.00 93.88 466 PRO A CA 1
ATOM 3432 C C . PRO A 1 466 ? -2.398 1.263 -42.750 1.00 93.88 466 PRO A C 1
ATOM 3434 O O . PRO A 1 466 ? -1.235 1.312 -43.149 1.00 93.88 466 PRO A O 1
ATOM 3437 N N . GLU A 1 467 ? -2.738 1.714 -41.543 1.00 90.94 467 GLU A N 1
ATOM 3438 C CA . GLU A 1 467 ? -1.737 2.228 -40.603 1.00 90.94 467 GLU A CA 1
ATOM 3439 C C . GLU A 1 467 ? -0.642 1.174 -40.315 1.00 90.94 467 GLU A C 1
ATOM 3441 O O . GLU A 1 467 ? -0.949 -0.024 -40.265 1.00 90.94 467 GLU A O 1
ATOM 3446 N N . PRO A 1 468 ? 0.632 1.577 -40.148 1.00 91.19 468 PRO A N 1
ATOM 3447 C CA . PRO A 1 468 ? 1.154 2.951 -40.137 1.00 91.19 468 PRO A CA 1
ATOM 3448 C C . PRO A 1 468 ? 1.545 3.470 -41.542 1.00 91.19 468 PRO A C 1
ATOM 3450 O O . PRO A 1 468 ? 2.577 3.084 -42.071 1.00 91.19 468 PRO A O 1
ATOM 3453 N N . PHE A 1 469 ? 0.763 4.374 -42.153 1.00 91.25 469 PHE A N 1
ATOM 3454 C CA . PHE A 1 469 ? 1.005 4.890 -43.522 1.00 91.25 469 PHE A CA 1
ATOM 3455 C C . PHE A 1 469 ? 1.220 6.414 -43.598 1.00 91.25 469 PHE A C 1
ATOM 3457 O O . PHE A 1 469 ? 1.953 6.905 -44.452 1.00 91.25 469 PHE A O 1
ATOM 3464 N N . GLU A 1 470 ? 0.601 7.191 -42.706 1.00 88.94 470 GLU A N 1
ATOM 3465 C CA . GLU A 1 470 ? 0.736 8.661 -42.697 1.00 88.94 470 GLU A CA 1
ATOM 3466 C C . GLU A 1 470 ? 2.019 9.149 -41.996 1.00 88.94 470 GLU A C 1
ATOM 3468 O O . GLU A 1 470 ? 2.328 10.340 -41.981 1.00 88.94 470 GLU A O 1
ATOM 3473 N N . GLY A 1 471 ? 2.775 8.219 -41.421 1.00 88.88 471 GLY A N 1
ATOM 3474 C CA . GLY A 1 471 ? 4.036 8.422 -40.727 1.00 88.88 471 GLY A CA 1
ATOM 3475 C C . GLY A 1 471 ? 4.492 7.106 -40.107 1.00 88.88 471 GLY A C 1
ATOM 3476 O O . GLY A 1 471 ? 3.726 6.141 -40.064 1.00 88.88 471 GLY A O 1
ATOM 3477 N N . CYS A 1 472 ? 5.735 7.063 -39.624 1.00 91.06 472 CYS A N 1
ATOM 3478 C CA . CYS A 1 472 ? 6.230 5.870 -38.950 1.00 91.06 472 CYS A CA 1
ATOM 3479 C C . CYS A 1 472 ? 5.428 5.565 -37.685 1.00 91.06 472 CYS A C 1
ATOM 3481 O O . CYS A 1 472 ? 5.210 6.443 -36.847 1.00 91.06 472 CYS A O 1
ATOM 3483 N N . GLY A 1 473 ? 5.071 4.300 -37.510 1.00 89.75 473 GLY A N 1
ATOM 3484 C CA . GLY A 1 473 ? 4.394 3.812 -36.318 1.00 89.75 473 GLY A CA 1
ATOM 3485 C C . GLY A 1 473 ? 4.650 2.324 -36.098 1.00 89.75 473 GLY A C 1
ATOM 3486 O O . GLY A 1 473 ? 5.249 1.679 -36.958 1.00 89.75 473 GLY A O 1
ATOM 3487 N N . PRO A 1 474 ? 4.261 1.786 -34.933 1.00 87.88 474 PRO A N 1
ATOM 3488 C CA . PRO A 1 474 ? 4.259 0.347 -34.705 1.00 87.88 474 PRO A CA 1
ATOM 3489 C C . PRO A 1 474 ? 3.144 -0.324 -35.521 1.00 87.88 474 PRO A C 1
ATOM 3491 O O . PRO A 1 474 ? 2.150 0.324 -35.863 1.00 87.88 474 PRO A O 1
ATOM 3494 N N . ASP A 1 475 ? 3.280 -1.625 -35.774 1.00 86.06 475 ASP A N 1
ATOM 3495 C CA . ASP A 1 475 ? 2.197 -2.417 -36.361 1.00 86.06 475 ASP A CA 1
ATOM 3496 C C . ASP A 1 475 ? 0.974 -2.443 -35.414 1.00 86.06 475 ASP A C 1
ATOM 3498 O O . ASP A 1 475 ? 1.140 -2.693 -34.209 1.00 86.06 475 ASP A O 1
ATOM 3502 N N . PRO A 1 476 ? -0.249 -2.133 -35.887 1.00 81.94 476 PRO A N 1
ATOM 3503 C CA . PRO A 1 476 ? -1.452 -2.223 -35.071 1.00 81.94 476 PRO A CA 1
ATOM 3504 C C . PRO A 1 476 ? -1.691 -3.647 -34.559 1.00 81.94 476 PRO A C 1
ATOM 3506 O O . PRO A 1 476 ? -1.455 -4.623 -35.253 1.00 81.94 476 PRO A O 1
ATOM 3509 N N . ALA A 1 477 ? -2.253 -3.777 -33.354 1.00 67.69 477 ALA A N 1
ATOM 3510 C CA . ALA A 1 477 ? -2.454 -5.085 -32.719 1.00 67.69 477 ALA A CA 1
ATOM 3511 C C . ALA A 1 477 ? -3.401 -6.039 -33.481 1.00 67.69 477 ALA A C 1
ATOM 3513 O O . ALA A 1 477 ? -3.442 -7.223 -33.157 1.00 67.69 477 ALA A O 1
ATOM 3514 N N . GLU A 1 478 ? -4.188 -5.536 -34.438 1.00 64.69 478 GLU A N 1
ATOM 3515 C CA . GLU A 1 478 ? -5.129 -6.332 -35.225 1.00 64.69 478 GLU A CA 1
ATOM 3516 C C . GLU A 1 478 ? -5.190 -5.861 -36.695 1.00 64.69 478 GLU A C 1
ATOM 3518 O O . GLU A 1 478 ? -5.353 -4.658 -36.933 1.00 64.69 478 GLU A O 1
ATOM 3523 N N . PRO A 1 479 ? -5.170 -6.786 -37.677 1.00 67.12 479 PRO A N 1
ATOM 3524 C CA . PRO A 1 479 ? -5.019 -8.227 -37.489 1.00 67.12 479 PRO A CA 1
ATOM 3525 C C . PRO A 1 479 ? -3.604 -8.584 -37.024 1.00 67.12 479 PRO A C 1
ATOM 3527 O O . PRO A 1 479 ? -2.629 -8.113 -37.590 1.00 67.12 479 PRO A O 1
ATOM 3530 N N . ALA A 1 480 ? -3.500 -9.439 -36.008 1.00 67.19 480 ALA A N 1
ATOM 3531 C CA . ALA A 1 480 ? -2.203 -9.964 -35.607 1.00 67.19 480 ALA A CA 1
ATOM 3532 C C . ALA A 1 480 ? -1.643 -10.868 -36.715 1.00 67.19 480 ALA A C 1
ATOM 3534 O O . ALA A 1 480 ? -2.278 -11.865 -37.084 1.00 67.19 480 ALA A O 1
ATOM 3535 N N . ASP A 1 481 ? -0.442 -10.570 -37.199 1.00 76.00 481 ASP A N 1
ATOM 3536 C CA . ASP A 1 481 ? 0.264 -11.421 -38.147 1.00 76.00 481 ASP A CA 1
ATOM 3537 C C . ASP A 1 481 ? 1.631 -11.894 -37.612 1.00 76.00 481 ASP A C 1
ATOM 3539 O O . ASP A 1 481 ? 1.936 -11.796 -36.421 1.00 76.00 481 ASP A O 1
ATOM 3543 N N . LYS A 1 482 ? 2.382 -12.606 -38.458 1.00 80.12 482 LYS A N 1
ATOM 3544 C CA . LYS A 1 482 ? 3.695 -13.185 -38.113 1.00 80.12 482 LYS A CA 1
ATOM 3545 C C . LYS A 1 482 ? 4.841 -12.504 -38.847 1.00 80.12 482 LYS A C 1
ATOM 3547 O O . LYS A 1 482 ? 5.960 -13.029 -38.818 1.00 80.12 482 LYS A O 1
ATOM 3552 N N . LEU A 1 483 ? 4.545 -11.438 -39.574 1.00 84.94 483 LEU A N 1
ATOM 3553 C CA . LEU A 1 483 ? 5.558 -10.618 -40.190 1.00 84.94 483 LEU A CA 1
ATOM 3554 C C . LEU A 1 483 ? 6.219 -9.782 -39.088 1.00 84.94 483 LEU A C 1
ATOM 3556 O O . LEU A 1 483 ? 5.839 -9.808 -37.914 1.00 84.94 483 LEU A O 1
ATOM 3560 N N . GLY A 1 484 ? 7.364 -9.218 -39.426 1.00 83.38 484 GLY A N 1
ATOM 3561 C CA . GLY A 1 484 ? 8.109 -8.430 -38.472 1.00 83.38 484 GLY A CA 1
ATOM 3562 C C . GLY A 1 484 ? 9.083 -7.510 -39.169 1.00 83.38 484 GLY A C 1
ATOM 3563 O O . GLY A 1 484 ? 9.442 -7.696 -40.340 1.00 83.38 484 GLY A O 1
ATOM 3564 N N . CYS A 1 485 ? 9.558 -6.535 -38.405 1.00 87.12 485 CYS A N 1
ATOM 3565 C CA . CYS A 1 485 ? 10.525 -5.561 -38.875 1.00 87.12 485 CYS A CA 1
ATOM 3566 C C . CYS A 1 485 ? 11.854 -5.682 -38.144 1.00 87.12 485 CYS A C 1
ATOM 3568 O O . CYS A 1 485 ? 12.014 -5.248 -37.006 1.00 87.12 485 CYS A O 1
ATOM 3570 N N . GLU A 1 486 ? 12.825 -6.286 -38.830 1.00 81.81 486 GLU A N 1
ATOM 3571 C CA . GLU A 1 486 ? 14.184 -6.463 -38.318 1.00 81.81 486 GLU A CA 1
ATOM 3572 C C . GLU A 1 486 ? 14.985 -5.157 -38.403 1.00 81.81 486 GLU A C 1
ATOM 3574 O O . GLU A 1 486 ? 15.794 -4.858 -37.522 1.00 81.81 486 GLU A O 1
ATOM 3579 N N . SER A 1 487 ? 14.745 -4.350 -39.440 1.00 81.31 487 SER A N 1
ATOM 3580 C CA . SER A 1 487 ? 15.369 -3.040 -39.611 1.00 81.31 487 SER A CA 1
ATOM 3581 C C . SER A 1 487 ? 14.518 -2.089 -40.452 1.00 81.31 487 SER A C 1
ATOM 3583 O O . SER A 1 487 ? 14.104 -2.437 -41.556 1.00 81.31 487 SER A O 1
ATOM 3585 N N . PHE A 1 488 ? 14.349 -0.860 -39.964 1.00 83.00 488 PHE A N 1
ATOM 3586 C CA . PHE A 1 488 ? 13.775 0.259 -40.706 1.00 83.00 488 PHE A CA 1
ATOM 3587 C C . PHE A 1 488 ? 14.467 1.548 -40.243 1.00 83.00 488 PHE A C 1
ATOM 3589 O O . PHE A 1 488 ? 14.420 1.890 -39.062 1.00 83.00 488 PHE A O 1
ATOM 3596 N N . SER A 1 489 ? 15.217 2.210 -41.127 1.00 76.00 489 SER A N 1
ATOM 3597 C CA . SER A 1 489 ? 16.162 3.269 -40.727 1.00 76.00 489 SER A CA 1
ATOM 3598 C C . SER A 1 489 ? 15.713 4.692 -41.046 1.00 76.00 489 SER A C 1
ATOM 3600 O O . SER A 1 489 ? 16.412 5.638 -40.677 1.00 76.00 489 SER A O 1
ATOM 3602 N N . SER A 1 490 ? 14.597 4.873 -41.748 1.00 79.50 490 SER A N 1
ATOM 3603 C CA . SER A 1 490 ? 14.228 6.173 -42.307 1.00 79.50 490 SER A CA 1
ATOM 3604 C C . SER A 1 490 ? 12.762 6.478 -42.050 1.00 79.50 490 SER A C 1
ATOM 3606 O O . SER A 1 490 ? 11.887 5.837 -42.604 1.00 79.50 490 SER A O 1
ATOM 3608 N N . CYS A 1 491 ? 12.509 7.474 -41.205 1.00 81.62 491 CYS A N 1
ATOM 3609 C CA . CYS A 1 491 ? 11.178 8.009 -40.945 1.00 81.62 491 CYS A CA 1
ATOM 3610 C C . CYS A 1 491 ? 11.133 9.482 -41.386 1.00 81.62 491 CYS A C 1
ATOM 3612 O O . CYS A 1 491 ? 12.113 10.187 -41.118 1.00 81.62 491 CYS A O 1
ATOM 3614 N N . PRO A 1 492 ? 10.062 9.919 -42.077 1.00 63.72 492 PRO A N 1
ATOM 3615 C CA . PRO A 1 492 ? 9.939 11.276 -42.616 1.00 63.72 492 PRO A CA 1
ATOM 3616 C C . PRO A 1 492 ? 9.912 12.398 -41.569 1.00 63.72 492 PRO A C 1
ATOM 3618 O O . PRO A 1 492 ? 9.508 12.146 -40.408 1.00 63.72 492 PRO A O 1
#